Protein AF-A0A936WZN7-F1 (afdb_monomer_lite)

Sequence (379 aa):
MALGLGPMAMANGSIAMGENSTSTQDYAIAIGRSSSASNYSSVALGEKNSASGAFSIATGLLTKVYGETSFVTGNTTFAKATGSFTSGNFNDSSDIPNPSVPASSDRIFQVANGSSNSARSNALTILRNGNIGLGNVNIPDAPISFSNSLGRKITFYGNGTASQYGMGIQGGLFQIYSDAIAADIAFGYGSSASFTEKMRIKGSGAVGIGTTTPSKQLEVIGPGDGTPVTLRIGNRSGFGPTALEFISDYGAANQWRTGYIKTNDIGTYTGSLEFFTNGSGVGSLNGSVKGFEVRNGAALTATGAVGSFSDIRLKNTITPFTDGLDVIRKLNPVTYYYNADAPFPTDKKQVGIIAQELETVAPYMVEKNKEKGMTTFAS

Foldseek 3Di:
DAEEACEEQDEDCEAAEEHCFYEHYHCEYTYYDCFYGHEANEYTEYHNEAGCAHVEYTYDECEYEQAHVEYEYEYNYYDQDHQAYEYYYQADDPDHYHRYDDDQLHFRYFYWDADDPVGTATCWTAGNVQAIEHDRPSRHPDNYDYDPDFDFDDFDDDPDDQFGAGWTDDDVDTDGDGGDLQDKDFDADDDPVDGDTQWIQGSPCAIEGPDPDDPDSYYYDDDPPPPDDDDDFDDPDDWFKTKDWDWDPPPDPPIAGQWIWMKTGPDPPKIKTWIWGADDDPPPSPHIQGAWMQIPNWIAGSVGTPDDDDDPVVDDDDDDDDCPPVLVVQFDKDKAADDPVDPDHRPDIDIDGDQVSSCVRPVVQWDQDPVVRDIDGDD

Structure (mmCIF, N/CA/C/O backbone):
data_AF-A0A936WZN7-F1
#
_entry.id   AF-A0A936WZN7-F1
#
loop_
_atom_site.group_PDB
_atom_site.id
_atom_site.type_symbol
_atom_site.label_atom_id
_atom_site.label_alt_id
_atom_site.label_comp_id
_atom_site.label_asym_id
_atom_site.label_entity_id
_atom_site.label_seq_id
_atom_site.pdbx_PDB_ins_code
_atom_site.Cartn_x
_atom_site.Cartn_y
_atom_site.Cartn_z
_atom_site.occupancy
_atom_site.B_iso_or_equiv
_atom_site.au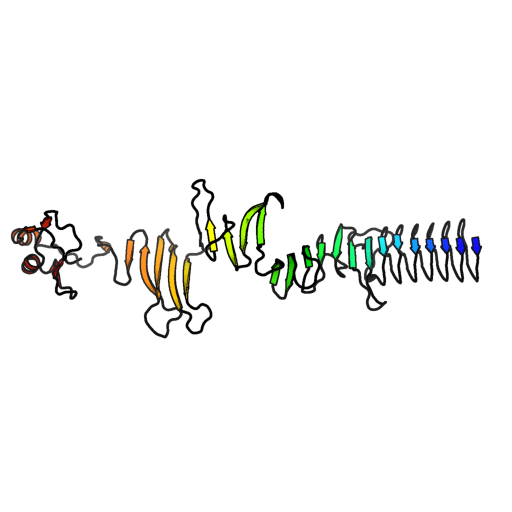th_seq_id
_atom_site.auth_comp_id
_atom_site.auth_asym_id
_atom_site.auth_atom_id
_atom_site.pdbx_PDB_model_num
ATOM 1 N N . MET A 1 1 ? 29.308 -5.629 -49.388 1.00 96.56 1 MET A N 1
ATOM 2 C CA . MET A 1 1 ? 28.437 -4.951 -50.378 1.00 96.56 1 MET A CA 1
ATOM 3 C C . MET A 1 1 ? 28.262 -3.502 -49.962 1.00 96.56 1 MET A C 1
ATOM 5 O O . MET A 1 1 ? 27.929 -3.285 -48.808 1.00 96.56 1 MET A O 1
ATOM 9 N N . ALA A 1 2 ? 28.478 -2.537 -50.858 1.00 96.44 2 ALA A N 1
ATOM 10 C CA . ALA A 1 2 ? 28.258 -1.112 -50.595 1.00 96.44 2 ALA A CA 1
ATOM 11 C C . ALA A 1 2 ? 27.320 -0.521 -51.669 1.00 96.44 2 ALA A C 1
ATOM 13 O O . ALA A 1 2 ? 27.613 -0.674 -52.853 1.00 96.44 2 ALA A O 1
ATOM 14 N N . LEU A 1 3 ? 26.197 0.104 -51.289 1.00 97.62 3 LEU A N 1
ATOM 15 C CA . LEU A 1 3 ? 25.208 0.658 -52.235 1.00 97.62 3 LEU A CA 1
ATOM 16 C C . LEU A 1 3 ? 24.603 1.987 -51.746 1.00 97.62 3 LEU A C 1
ATOM 18 O O . LEU A 1 3 ? 23.965 2.021 -50.700 1.00 97.62 3 LEU A O 1
ATOM 22 N N . GLY A 1 4 ? 24.756 3.075 -52.507 1.00 96.19 4 GLY A N 1
ATOM 23 C CA . GLY A 1 4 ? 24.246 4.411 -52.156 1.00 96.19 4 GLY A CA 1
ATOM 24 C C . GLY A 1 4 ? 25.310 5.509 -52.259 1.00 96.19 4 GLY A C 1
ATOM 25 O O . GLY A 1 4 ? 26.364 5.301 -52.857 1.00 96.19 4 GLY A O 1
ATOM 26 N N . LEU A 1 5 ? 25.042 6.679 -51.668 1.00 97.12 5 LEU A N 1
ATOM 27 C CA . LEU A 1 5 ? 25.969 7.819 -51.648 1.00 97.12 5 LEU A CA 1
ATOM 28 C C . LEU A 1 5 ? 26.926 7.734 -50.445 1.00 97.12 5 LEU A C 1
ATOM 30 O O . LEU A 1 5 ? 26.507 7.946 -49.313 1.00 97.12 5 LEU A O 1
ATOM 34 N N . GLY A 1 6 ? 28.203 7.420 -50.672 1.00 96.44 6 GLY A N 1
ATOM 35 C CA . GLY A 1 6 ? 29.220 7.337 -49.610 1.00 96.44 6 GLY A CA 1
ATOM 36 C C . GLY A 1 6 ? 29.155 6.163 -48.606 1.00 96.44 6 GLY A C 1
ATOM 37 O O . GLY A 1 6 ? 29.689 6.326 -47.509 1.00 96.44 6 GLY A O 1
ATOM 38 N N . PRO A 1 7 ? 28.529 4.998 -48.881 1.00 97.31 7 PRO A N 1
ATOM 39 C CA . PRO A 1 7 ? 28.572 3.870 -47.955 1.00 97.31 7 PRO A CA 1
ATOM 40 C C . PRO A 1 7 ? 29.962 3.214 -47.901 1.00 97.31 7 PRO A C 1
ATOM 42 O O . PRO A 1 7 ? 30.669 3.147 -48.906 1.00 97.31 7 PRO A O 1
ATOM 45 N N . MET A 1 8 ? 30.320 2.648 -46.747 1.00 98.06 8 MET A N 1
ATOM 46 C CA . MET A 1 8 ? 31.586 1.936 -46.534 1.00 98.06 8 MET A CA 1
ATOM 47 C C . MET A 1 8 ? 31.332 0.543 -45.957 1.00 98.06 8 MET A C 1
ATOM 49 O O . MET A 1 8 ? 30.921 0.421 -44.810 1.00 98.06 8 MET A O 1
ATOM 53 N N . ALA A 1 9 ? 31.597 -0.508 -46.732 1.00 97.81 9 ALA A N 1
ATOM 54 C CA . ALA A 1 9 ? 31.607 -1.897 -46.263 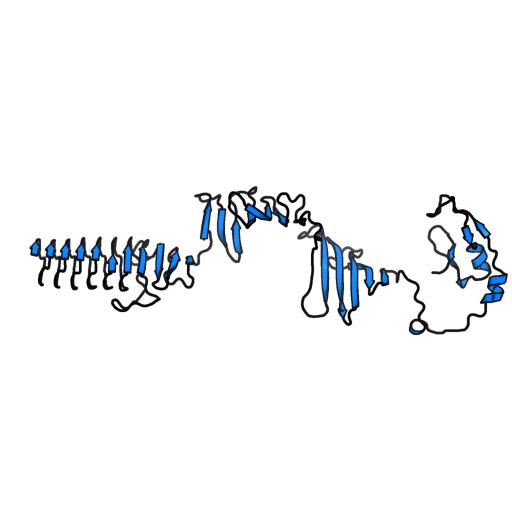1.00 97.81 9 ALA A CA 1
ATOM 55 C C . ALA A 1 9 ? 33.060 -2.400 -46.256 1.00 97.81 9 ALA A C 1
ATOM 57 O O . ALA A 1 9 ? 33.628 -2.617 -47.325 1.00 97.81 9 ALA A O 1
ATOM 58 N N . MET A 1 10 ? 33.676 -2.503 -45.072 1.00 97.50 10 MET A N 1
ATOM 59 C CA . MET A 1 10 ? 35.141 -2.598 -44.920 1.00 97.50 10 MET A CA 1
ATOM 60 C C . MET A 1 10 ? 35.663 -3.988 -44.520 1.00 97.50 10 MET A C 1
ATOM 62 O O . MET A 1 10 ? 36.871 -4.158 -44.387 1.00 97.50 10 MET A O 1
ATOM 66 N N . ALA A 1 11 ? 34.784 -4.970 -44.314 1.00 97.31 11 ALA A N 1
ATOM 67 C CA . ALA A 1 11 ? 35.137 -6.280 -43.753 1.00 97.31 11 ALA A CA 1
ATOM 68 C C . ALA A 1 11 ? 34.418 -7.449 -44.454 1.00 97.31 11 ALA A C 1
ATOM 70 O O . ALA A 1 11 ? 33.549 -7.234 -45.311 1.00 97.31 11 ALA A O 1
ATOM 71 N N . ASN A 1 12 ? 34.768 -8.695 -44.118 1.00 97.62 12 ASN A N 1
ATOM 72 C CA . ASN A 1 12 ? 34.219 -9.872 -44.792 1.00 97.62 12 ASN A CA 1
ATOM 73 C C . ASN A 1 12 ? 32.719 -10.026 -44.491 1.00 97.62 12 ASN A C 1
ATOM 75 O O . ASN A 1 12 ? 32.269 -9.821 -43.369 1.00 97.62 12 ASN A O 1
ATOM 79 N N . GLY A 1 13 ? 31.912 -10.334 -45.509 1.00 96.75 13 GLY A N 1
ATOM 80 C CA . GLY A 1 13 ? 30.460 -10.475 -45.363 1.00 96.75 13 GLY A CA 1
ATOM 81 C C . GLY A 1 13 ? 29.718 -9.188 -44.976 1.00 96.75 13 GLY A C 1
ATOM 82 O O . GLY A 1 13 ? 28.518 -9.247 -44.726 1.00 96.75 13 GLY A O 1
ATOM 83 N N . SER A 1 14 ? 30.397 -8.035 -44.931 1.00 98.31 14 SER A N 1
ATOM 84 C CA . SER A 1 14 ? 29.792 -6.774 -44.495 1.00 98.31 14 SER A CA 1
ATOM 85 C C . SER A 1 14 ? 28.856 -6.163 -45.547 1.00 98.31 14 SER A C 1
ATOM 87 O O . SER A 1 14 ? 29.118 -6.227 -46.756 1.00 98.31 14 SER A O 1
ATOM 89 N N . ILE A 1 15 ? 27.761 -5.537 -45.106 1.00 98.69 15 ILE A N 1
ATOM 90 C CA . ILE A 1 15 ? 26.779 -4.854 -45.966 1.00 98.69 15 ILE A CA 1
ATOM 91 C C . ILE A 1 15 ? 26.621 -3.407 -45.496 1.00 98.69 15 ILE A C 1
ATOM 93 O O . ILE A 1 15 ? 26.319 -3.170 -44.337 1.00 98.69 15 ILE A O 1
ATOM 97 N N . ALA A 1 16 ? 26.790 -2.442 -46.397 1.00 98.50 16 ALA A N 1
ATOM 98 C CA . ALA A 1 16 ? 26.530 -1.025 -46.167 1.00 98.50 16 ALA A CA 1
ATOM 99 C C . ALA A 1 16 ? 25.605 -0.490 -47.272 1.00 98.50 16 ALA A C 1
ATOM 101 O O . ALA A 1 16 ? 25.985 -0.461 -48.442 1.00 98.50 16 ALA A O 1
ATOM 102 N N . MET A 1 17 ? 24.381 -0.092 -46.939 1.00 98.44 17 MET A N 1
ATOM 103 C CA . MET A 1 17 ? 23.419 0.441 -47.904 1.00 98.44 17 MET A CA 1
ATOM 104 C C . MET A 1 17 ? 22.805 1.752 -47.415 1.00 98.44 17 MET A C 1
ATOM 106 O O . MET A 1 17 ? 22.321 1.820 -46.293 1.00 98.44 17 MET A O 1
ATOM 110 N N . GLY A 1 18 ? 22.729 2.766 -48.273 1.00 97.38 18 GLY A N 1
ATOM 111 C CA . GLY A 1 18 ? 22.194 4.090 -47.945 1.00 97.38 18 GLY A CA 1
ATOM 112 C C . GLY A 1 18 ? 23.270 5.172 -47.859 1.00 97.38 18 GLY A C 1
ATOM 113 O O . GLY A 1 18 ? 24.468 4.909 -47.938 1.00 97.38 18 GLY A O 1
ATOM 114 N N . GLU A 1 19 ? 22.833 6.426 -47.748 1.00 98.25 19 GLU A N 1
ATOM 115 C CA . GLU A 1 19 ? 23.743 7.571 -47.687 1.00 98.25 19 GLU A CA 1
ATOM 116 C C . GLU A 1 19 ? 24.618 7.504 -46.423 1.00 98.25 19 GLU A C 1
ATOM 118 O O . GLU A 1 19 ? 24.091 7.474 -45.312 1.00 98.25 19 GLU A O 1
ATOM 123 N N . ASN A 1 20 ? 25.945 7.511 -46.578 1.00 97.94 20 ASN A N 1
ATOM 124 C CA . ASN A 1 20 ? 26.935 7.504 -45.493 1.00 97.94 20 ASN A CA 1
ATOM 125 C C . ASN A 1 20 ? 26.781 6.347 -44.477 1.00 97.94 20 ASN A C 1
ATOM 127 O O . ASN A 1 20 ? 27.177 6.480 -43.317 1.00 97.94 20 ASN A O 1
ATOM 131 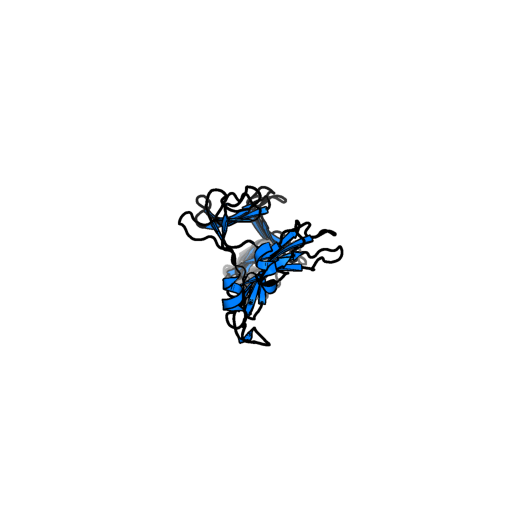N N . SER A 1 21 ? 26.187 5.215 -44.870 1.00 98.31 21 SER A N 1
ATOM 132 C CA . SER A 1 21 ? 26.106 4.022 -44.013 1.00 98.31 21 SER A CA 1
ATOM 133 C C . SER A 1 21 ? 27.471 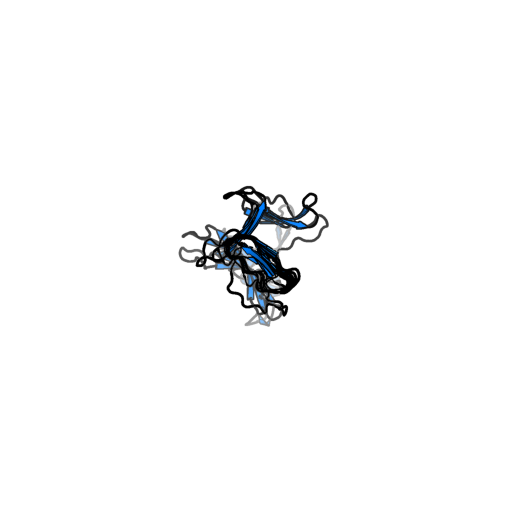3.334 -43.900 1.00 98.31 21 SER A C 1
ATOM 135 O O . SER A 1 21 ? 28.154 3.176 -44.910 1.00 98.31 21 SER A O 1
ATOM 137 N N . THR A 1 22 ? 27.860 2.865 -42.718 1.00 98.56 22 THR A N 1
ATOM 138 C CA . THR A 1 22 ? 29.190 2.283 -42.481 1.00 98.56 22 THR A CA 1
ATOM 139 C C . THR A 1 22 ? 29.093 0.922 -41.802 1.00 98.56 22 THR A C 1
ATOM 141 O O . THR A 1 22 ? 28.453 0.784 -40.769 1.00 98.56 22 THR A O 1
ATOM 144 N N . SER A 1 23 ? 29.768 -0.080 -42.351 1.00 98.50 23 SER A N 1
ATOM 145 C CA . SER A 1 23 ? 29.886 -1.421 -41.792 1.00 98.50 23 SER A CA 1
ATOM 146 C C . SER A 1 23 ? 31.361 -1.817 -41.729 1.00 98.50 23 SER A C 1
ATOM 148 O O . SER A 1 23 ? 31.963 -2.101 -42.767 1.00 98.50 23 SER A O 1
ATOM 150 N N . THR A 1 24 ? 31.966 -1.808 -40.536 1.00 98.19 24 THR A N 1
ATOM 151 C CA . THR A 1 24 ? 33.437 -1.896 -40.390 1.00 98.19 24 THR A CA 1
ATOM 152 C C . THR A 1 24 ? 33.978 -3.259 -39.972 1.00 98.19 24 THR A C 1
ATOM 154 O O . THR A 1 24 ? 35.192 -3.424 -39.969 1.00 98.19 24 THR A O 1
ATOM 157 N N . GLN A 1 25 ? 33.122 -4.211 -39.591 1.00 98.44 25 GLN A N 1
ATOM 158 C CA . GLN A 1 25 ? 33.536 -5.513 -39.052 1.00 98.44 25 GLN A CA 1
ATOM 159 C C . GLN A 1 25 ? 32.873 -6.688 -39.767 1.00 98.44 25 GLN A C 1
ATOM 161 O O . GLN A 1 25 ? 31.899 -6.514 -40.506 1.00 98.44 25 GLN A O 1
ATOM 166 N N . ASP A 1 26 ? 33.428 -7.883 -39.559 1.00 98.56 26 ASP A N 1
ATOM 167 C CA . ASP A 1 26 ? 32.957 -9.102 -40.211 1.00 98.56 26 ASP A CA 1
ATOM 168 C C . ASP A 1 26 ? 31.474 -9.359 -39.915 1.00 98.56 26 ASP A C 1
ATOM 170 O O . ASP A 1 26 ? 31.014 -9.255 -38.772 1.00 98.56 26 ASP A O 1
ATOM 174 N N . TYR A 1 27 ? 30.732 -9.681 -40.976 1.00 98.44 27 TYR A N 1
ATOM 175 C CA . TYR A 1 27 ? 29.289 -9.947 -40.983 1.00 98.44 27 TYR A CA 1
ATOM 176 C C . TYR A 1 27 ? 28.410 -8.794 -40.473 1.00 98.44 27 TYR A C 1
ATOM 178 O O . TYR A 1 27 ? 27.220 -8.991 -40.228 1.00 98.44 27 TYR A O 1
ATOM 186 N N . ALA A 1 28 ? 28.968 -7.592 -40.309 1.00 98.69 28 ALA A N 1
ATOM 187 C CA . ALA A 1 28 ? 28.195 -6.429 -39.906 1.00 98.69 28 ALA A CA 1
ATOM 188 C C . ALA A 1 28 ? 27.281 -5.935 -41.048 1.00 98.69 28 ALA A C 1
ATOM 190 O O . ALA A 1 28 ? 27.597 -6.069 -42.234 1.00 98.69 28 ALA A O 1
ATOM 191 N N . ILE A 1 29 ? 26.124 -5.374 -40.695 1.00 98.81 29 ILE A N 1
ATOM 192 C CA . ILE A 1 29 ? 25.113 -4.902 -41.649 1.00 98.81 29 ILE A CA 1
ATOM 193 C C . ILE A 1 29 ? 24.652 -3.506 -41.239 1.00 98.81 29 ILE A C 1
ATOM 195 O O . ILE A 1 29 ? 23.974 -3.347 -40.232 1.00 98.81 29 ILE A O 1
ATOM 199 N N . ALA A 1 30 ? 24.957 -2.493 -42.039 1.00 98.69 30 ALA A N 1
ATOM 200 C CA . ALA A 1 30 ? 24.450 -1.136 -41.891 1.00 98.69 30 ALA A CA 1
ATOM 201 C C . ALA A 1 30 ? 23.544 -0.776 -43.074 1.00 98.69 30 ALA A C 1
ATOM 203 O O . ALA A 1 30 ? 23.994 -0.712 -44.214 1.00 98.69 30 ALA A O 1
ATOM 204 N N . ILE A 1 31 ? 22.262 -0.525 -42.823 1.00 98.50 31 ILE A N 1
ATOM 205 C CA . ILE A 1 31 ? 21.282 -0.162 -43.849 1.00 98.50 31 ILE A CA 1
ATOM 206 C C . ILE A 1 31 ? 20.527 1.095 -43.408 1.00 98.50 31 ILE A C 1
ATOM 208 O O . ILE A 1 31 ? 19.934 1.137 -42.334 1.00 98.50 31 ILE A O 1
ATOM 212 N N . GLY A 1 32 ? 20.511 2.111 -44.264 1.00 97.62 32 GLY A N 1
ATOM 213 C CA . GLY A 1 32 ? 19.870 3.405 -44.064 1.00 97.62 32 GLY A CA 1
ATOM 214 C C . GLY A 1 32 ? 20.849 4.536 -43.726 1.00 97.62 32 GLY A C 1
ATOM 215 O O . GLY A 1 32 ? 22.048 4.337 -43.521 1.00 97.62 32 GLY A O 1
ATOM 216 N N . ARG A 1 33 ? 20.333 5.768 -43.747 1.00 98.38 33 ARG A N 1
ATOM 217 C CA . ARG A 1 33 ? 21.135 6.998 -43.762 1.00 98.38 33 ARG A CA 1
ATOM 218 C C . ARG A 1 33 ? 21.986 7.153 -42.502 1.00 98.38 33 ARG A C 1
ATOM 220 O O . ARG A 1 33 ? 21.452 7.215 -41.398 1.00 98.38 33 ARG A O 1
ATOM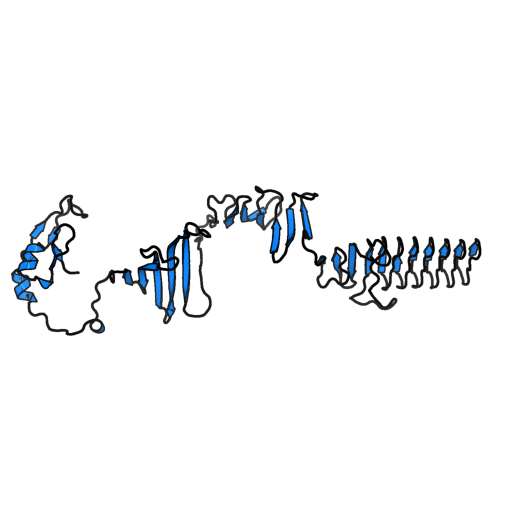 227 N N . SER A 1 34 ? 23.300 7.281 -42.672 1.00 98.25 34 SER A N 1
ATOM 228 C CA . SER A 1 34 ? 24.284 7.499 -41.604 1.00 98.25 34 SER A CA 1
ATOM 229 C C . SER A 1 34 ? 24.262 6.441 -40.491 1.00 98.25 34 SER A C 1
ATOM 231 O O . SER A 1 34 ? 24.660 6.732 -39.364 1.00 98.25 34 SER A O 1
ATOM 233 N N . SER A 1 35 ? 23.768 5.234 -40.773 1.00 98.38 35 SER A N 1
ATOM 234 C CA . SER A 1 35 ? 23.786 4.119 -39.821 1.00 98.38 35 SER A CA 1
ATOM 235 C C . SER A 1 35 ? 25.156 3.434 -39.804 1.00 98.38 35 SER A C 1
ATOM 237 O O . SER A 1 35 ? 25.793 3.299 -40.846 1.00 98.38 35 SER A O 1
ATOM 239 N N . SER A 1 36 ? 25.615 3.005 -38.628 1.00 98.62 36 SER A N 1
ATOM 240 C CA . SER A 1 36 ? 26.939 2.420 -38.405 1.00 98.62 36 SER A CA 1
ATOM 241 C C . SER A 1 36 ? 26.848 1.090 -37.657 1.00 98.62 36 SER A C 1
ATOM 243 O O . SER A 1 36 ? 26.313 1.039 -36.550 1.00 98.62 36 SER A O 1
ATOM 245 N N . ALA A 1 37 ? 27.382 0.024 -38.248 1.00 98.69 37 ALA A N 1
ATOM 246 C CA . ALA A 1 37 ? 27.553 -1.288 -37.632 1.00 98.69 37 ALA A CA 1
ATOM 247 C C . ALA A 1 37 ? 29.057 -1.571 -37.500 1.00 98.69 37 ALA A C 1
ATOM 249 O O . ALA A 1 37 ? 29.751 -1.814 -38.491 1.00 98.69 37 ALA A O 1
ATOM 250 N N . SER A 1 38 ? 29.587 -1.453 -36.281 1.00 98.38 38 SER A N 1
ATOM 251 C CA . SER A 1 38 ? 31.034 -1.361 -36.038 1.00 98.38 38 SER A CA 1
ATOM 252 C C . SER A 1 38 ? 31.625 -2.503 -35.214 1.00 98.38 38 SER A C 1
ATOM 254 O O . SER A 1 38 ? 32.799 -2.447 -34.844 1.00 98.38 38 SER A O 1
ATOM 256 N N . ASN A 1 39 ? 30.841 -3.548 -34.945 1.00 98.44 39 ASN A N 1
ATOM 257 C CA . ASN A 1 39 ? 31.289 -4.747 -34.234 1.00 98.44 39 ASN A CA 1
ATOM 258 C C . ASN A 1 39 ? 30.920 -6.039 -34.988 1.00 98.44 39 ASN A C 1
ATOM 260 O O . ASN A 1 39 ? 30.104 -6.015 -35.914 1.00 98.44 39 ASN A O 1
ATOM 264 N N . TYR A 1 40 ? 31.525 -7.162 -34.604 1.00 98.44 40 TYR A N 1
ATOM 265 C CA . TYR A 1 40 ? 31.300 -8.477 -35.199 1.00 98.44 40 TYR A CA 1
ATOM 266 C C . TYR A 1 40 ? 29.809 -8.833 -35.218 1.00 98.44 40 TYR A C 1
ATOM 268 O O . TYR A 1 40 ? 29.146 -8.789 -34.178 1.00 98.44 40 TYR A O 1
ATOM 276 N N . SER A 1 41 ? 29.284 -9.177 -36.399 1.00 98.44 41 SER A N 1
ATOM 277 C CA . SER A 1 41 ? 27.870 -9.533 -36.617 1.00 98.44 41 SER A CA 1
ATOM 278 C C . SER A 1 41 ? 26.857 -8.508 -36.074 1.00 98.44 41 SER A C 1
ATOM 280 O O . SER A 1 41 ? 25.750 -8.871 -35.680 1.00 98.44 41 SER A O 1
ATOM 282 N N . SER A 1 42 ? 27.235 -7.228 -35.998 1.00 98.75 42 SER A N 1
ATOM 283 C CA . SER A 1 42 ? 26.334 -6.152 -35.566 1.00 98.75 42 SER A CA 1
ATOM 284 C C . SER A 1 42 ? 25.433 -5.672 -36.708 1.00 98.75 42 SER A C 1
ATOM 286 O O . SER A 1 42 ? 25.829 -5.681 -37.872 1.00 98.75 42 SER A O 1
ATOM 288 N N . VAL A 1 43 ? 24.219 -5.226 -36.391 1.00 98.88 43 VAL A N 1
ATOM 289 C CA . VAL A 1 43 ? 23.229 -4.772 -37.377 1.00 98.88 43 VAL A CA 1
ATOM 290 C C . VAL A 1 43 ? 22.719 -3.383 -37.010 1.00 98.88 43 VAL A C 1
ATOM 292 O O . VAL A 1 43 ? 22.190 -3.192 -35.923 1.00 98.88 43 VAL A O 1
ATOM 295 N N . ALA A 1 44 ? 22.821 -2.414 -37.916 1.00 98.75 44 ALA A N 1
ATOM 296 C CA . ALA A 1 44 ? 22.270 -1.069 -37.782 1.00 98.75 44 ALA A CA 1
ATOM 297 C C . ALA A 1 44 ? 21.296 -0.775 -38.936 1.00 98.75 44 ALA A C 1
ATOM 299 O O . ALA A 1 44 ? 21.721 -0.620 -40.077 1.00 98.75 44 ALA A O 1
ATOM 300 N N . LEU A 1 45 ? 19.993 -0.680 -38.656 1.00 98.62 45 LEU A N 1
ATOM 301 C CA . LEU A 1 45 ? 18.934 -0.531 -39.665 1.00 98.62 45 LEU A CA 1
ATOM 302 C C . LEU A 1 45 ? 18.054 0.701 -39.410 1.00 98.62 45 LEU A C 1
ATOM 304 O O . LEU A 1 45 ? 17.304 0.733 -38.439 1.00 98.62 45 LEU A O 1
ATOM 308 N N . GLY A 1 46 ? 18.083 1.690 -40.298 1.00 98.31 46 GLY A N 1
ATOM 309 C CA . GLY A 1 46 ? 17.297 2.923 -40.205 1.00 98.31 46 GLY A CA 1
ATOM 310 C C . GLY A 1 46 ? 18.174 4.163 -40.344 1.00 98.31 46 GLY A C 1
ATOM 311 O O . GLY A 1 46 ? 19.124 4.169 -41.124 1.00 98.31 46 GLY A O 1
ATOM 312 N N . GLU A 1 47 ? 17.877 5.222 -39.598 1.00 98.69 47 GLU A N 1
ATOM 313 C CA . GLU A 1 47 ? 18.591 6.496 -39.711 1.00 98.69 47 GLU A CA 1
ATOM 314 C C . GLU A 1 47 ? 19.452 6.775 -38.473 1.00 98.69 47 GLU A C 1
ATOM 316 O O . GLU A 1 47 ? 18.955 6.819 -37.348 1.00 98.69 47 GLU A O 1
ATOM 321 N N . LYS A 1 48 ? 20.747 7.036 -38.687 1.00 98.56 48 LYS A N 1
ATOM 322 C CA . LYS A 1 48 ? 21.722 7.431 -37.655 1.00 98.56 48 LYS A CA 1
ATOM 323 C C . LYS A 1 48 ? 21.832 6.452 -36.480 1.00 98.56 48 LYS A C 1
ATOM 325 O O . LYS A 1 48 ? 22.101 6.867 -35.351 1.00 98.56 48 LYS A O 1
ATOM 330 N N . ASN A 1 49 ? 21.620 5.163 -36.728 1.00 98.69 49 ASN A N 1
ATOM 331 C CA . ASN A 1 49 ? 21.774 4.134 -35.703 1.00 98.69 49 ASN A CA 1
ATOM 332 C C . ASN A 1 49 ? 23.247 3.736 -35.538 1.00 98.69 49 ASN A C 1
ATOM 334 O O . ASN A 1 49 ? 24.015 3.799 -36.493 1.00 98.69 49 ASN A O 1
ATOM 338 N N . SER A 1 50 ? 23.643 3.301 -34.342 1.00 98.69 50 SER A N 1
ATOM 339 C CA . SER A 1 50 ? 25.002 2.829 -34.045 1.00 98.69 50 SER A CA 1
ATOM 340 C C . SER A 1 50 ? 24.959 1.493 -33.308 1.00 98.69 50 SER A C 1
ATOM 342 O O . SER A 1 50 ? 24.627 1.461 -32.124 1.00 98.69 50 SER A O 1
ATOM 344 N N . ALA A 1 51 ? 25.331 0.402 -33.973 1.00 98.75 51 ALA A N 1
ATOM 345 C CA . ALA A 1 51 ? 25.469 -0.925 -33.379 1.00 98.75 51 ALA A CA 1
ATOM 346 C C . ALA A 1 51 ? 26.956 -1.213 -33.113 1.00 98.75 51 ALA A C 1
ATOM 348 O O . ALA A 1 51 ? 27.702 -1.588 -34.015 1.00 98.75 51 ALA A O 1
ATOM 349 N N . SER A 1 52 ? 27.395 -0.969 -31.875 1.00 98.38 52 SER A N 1
ATOM 350 C CA . SER A 1 52 ? 28.797 -1.103 -31.438 1.00 98.38 52 SER A CA 1
ATOM 351 C C . SER A 1 52 ? 29.064 -2.295 -30.515 1.00 98.38 52 SER A C 1
ATOM 353 O O . SER A 1 52 ? 30.225 -2.602 -30.255 1.00 98.38 52 SER A O 1
ATOM 355 N N . GLY A 1 53 ? 28.024 -2.992 -30.048 1.00 98.44 53 GLY A N 1
ATOM 356 C CA . GLY A 1 53 ? 28.164 -4.268 -29.339 1.00 98.44 53 GLY A CA 1
ATOM 357 C C . GLY A 1 53 ? 28.272 -5.445 -30.312 1.00 98.44 53 GLY A C 1
ATOM 358 O O . GLY A 1 53 ? 27.635 -5.432 -31.371 1.00 98.44 53 GLY A O 1
ATOM 359 N N . ALA A 1 54 ? 29.054 -6.473 -29.982 1.00 98.50 54 ALA A N 1
ATOM 360 C CA . ALA A 1 54 ? 29.097 -7.698 -30.785 1.00 98.50 54 ALA A CA 1
ATOM 361 C C . ALA A 1 54 ? 27.715 -8.371 -30.801 1.00 98.50 54 ALA A C 1
ATOM 363 O O . ALA A 1 54 ? 27.022 -8.377 -29.781 1.00 98.50 54 ALA A O 1
ATOM 364 N N . PHE A 1 55 ? 27.297 -8.905 -31.952 1.00 98.50 55 PHE A N 1
ATOM 365 C CA . PHE A 1 55 ? 25.975 -9.525 -32.154 1.00 98.50 55 PHE A CA 1
ATOM 366 C C . PHE A 1 55 ? 24.777 -8.610 -31.839 1.00 98.50 55 PHE A C 1
ATOM 368 O O . PHE A 1 55 ? 23.673 -9.092 -31.586 1.00 98.50 55 PHE A O 1
ATOM 375 N N . SER A 1 56 ? 24.989 -7.293 -31.789 1.00 98.75 56 SER A N 1
ATOM 376 C CA . SER A 1 56 ? 23.943 -6.343 -31.417 1.00 98.75 56 SER A CA 1
ATOM 377 C C . SER A 1 56 ? 23.095 -5.895 -32.602 1.00 98.75 56 SER A C 1
ATOM 379 O O . SER A 1 56 ? 23.547 -5.902 -33.746 1.00 98.75 56 SER A O 1
ATOM 381 N N . ILE A 1 57 ? 21.870 -5.451 -32.322 1.00 98.88 57 ILE A N 1
ATOM 382 C CA . ILE A 1 57 ? 20.941 -4.935 -33.329 1.00 98.88 57 ILE A CA 1
ATOM 383 C C . ILE A 1 57 ? 20.454 -3.546 -32.898 1.00 98.88 57 ILE A C 1
ATOM 385 O O . ILE A 1 57 ? 19.862 -3.386 -31.835 1.00 98.88 57 ILE A O 1
ATOM 389 N N . ALA A 1 58 ? 20.676 -2.531 -33.725 1.00 98.75 58 ALA A N 1
ATOM 390 C CA . ALA A 1 58 ? 20.179 -1.171 -33.558 1.00 98.75 58 ALA A CA 1
ATOM 391 C C . ALA A 1 58 ? 19.214 -0.845 -34.701 1.00 98.75 58 ALA A C 1
ATOM 393 O O . ALA A 1 58 ? 19.604 -0.870 -35.869 1.00 98.75 58 ALA A O 1
ATOM 394 N N . THR A 1 59 ? 17.960 -0.520 -34.402 1.00 98.75 59 THR A N 1
ATOM 395 C CA . THR A 1 59 ? 16.994 -0.108 -35.426 1.00 98.75 59 THR A CA 1
ATOM 396 C C . THR A 1 59 ? 16.172 1.112 -35.023 1.00 98.75 59 THR A C 1
ATOM 398 O O . THR A 1 59 ? 16.075 1.442 -33.848 1.00 98.75 59 THR A O 1
ATOM 401 N N . GLY A 1 60 ? 15.586 1.805 -36.001 1.00 98.50 60 GLY A N 1
ATOM 402 C CA . GLY A 1 60 ? 14.796 3.019 -35.788 1.00 98.50 60 GLY A CA 1
ATOM 403 C C . GLY A 1 60 ? 15.564 4.289 -36.151 1.00 98.50 60 GLY A C 1
ATOM 404 O O . GLY A 1 60 ? 16.205 4.340 -37.204 1.00 98.50 60 GLY A O 1
ATOM 405 N N . LEU A 1 61 ? 15.473 5.316 -35.308 1.00 98.69 61 LEU A N 1
ATOM 406 C CA . LEU A 1 61 ? 16.100 6.623 -35.514 1.00 98.69 61 LEU A CA 1
ATOM 407 C C . LEU A 1 61 ? 17.016 6.957 -34.334 1.00 98.69 61 LEU A C 1
ATOM 409 O O . LEU A 1 61 ? 16.564 6.973 -33.191 1.00 98.69 61 LEU A O 1
ATOM 413 N N . LEU A 1 62 ? 18.280 7.297 -34.601 1.00 98.50 62 LEU A N 1
ATOM 414 C CA . LEU A 1 62 ? 19.234 7.781 -33.590 1.00 98.50 62 LEU A CA 1
ATOM 415 C C . LEU A 1 62 ? 19.467 6.811 -32.414 1.00 98.50 62 LEU A C 1
ATOM 417 O O . LEU A 1 62 ? 19.808 7.241 -31.309 1.00 98.50 62 LEU A O 1
ATOM 421 N N . THR A 1 63 ? 19.284 5.508 -32.620 1.00 98.75 63 THR A N 1
ATOM 422 C CA . THR A 1 63 ? 19.479 4.509 -31.561 1.00 98.75 63 THR A CA 1
ATOM 423 C C . THR A 1 63 ? 20.944 4.108 -31.426 1.00 98.75 63 THR A C 1
ATOM 425 O O . THR A 1 63 ? 21.695 4.118 -32.405 1.00 98.75 63 THR A O 1
ATOM 428 N N . LYS A 1 64 ? 21.390 3.756 -30.213 1.00 98.62 64 LYS A N 1
ATOM 429 C CA . LYS A 1 64 ? 22.759 3.259 -29.998 1.00 98.62 64 LYS A CA 1
ATOM 430 C C . LYS A 1 64 ? 22.793 2.022 -29.113 1.00 98.62 64 LYS A C 1
ATOM 432 O O . LYS A 1 64 ? 22.213 1.999 -28.029 1.00 98.62 64 LYS A O 1
ATOM 437 N N . VAL A 1 65 ? 23.540 1.019 -29.552 1.00 98.62 65 VAL A N 1
ATOM 438 C CA . VAL A 1 65 ? 23.754 -0.227 -28.821 1.00 98.62 65 VAL A CA 1
ATOM 439 C C . VAL A 1 65 ? 25.229 -0.369 -28.505 1.00 98.62 65 VAL A C 1
ATOM 441 O O . VAL A 1 65 ? 26.060 -0.403 -29.415 1.00 98.62 65 VAL A O 1
ATOM 444 N N . TYR A 1 66 ? 25.537 -0.446 -27.217 1.00 98.38 66 TYR A N 1
ATOM 445 C CA . TYR A 1 66 ? 26.882 -0.685 -26.697 1.00 98.38 66 TYR A CA 1
ATOM 446 C C . TYR A 1 66 ? 27.028 -2.118 -26.198 1.00 98.38 66 TYR A C 1
ATOM 448 O O . TYR A 1 66 ? 28.062 -2.733 -26.427 1.00 98.38 66 TYR A O 1
ATOM 456 N N . GLY A 1 67 ? 25.988 -2.643 -25.542 1.00 98.50 67 GLY A N 1
ATOM 457 C CA . GLY A 1 67 ? 26.008 -3.984 -24.974 1.00 98.50 67 GLY A CA 1
ATOM 458 C C . GLY A 1 67 ? 26.107 -5.080 -26.032 1.00 98.50 67 GLY A C 1
ATOM 459 O O . GLY A 1 67 ? 25.467 -5.002 -27.083 1.00 98.50 67 GLY A O 1
ATOM 460 N N . GLU A 1 68 ? 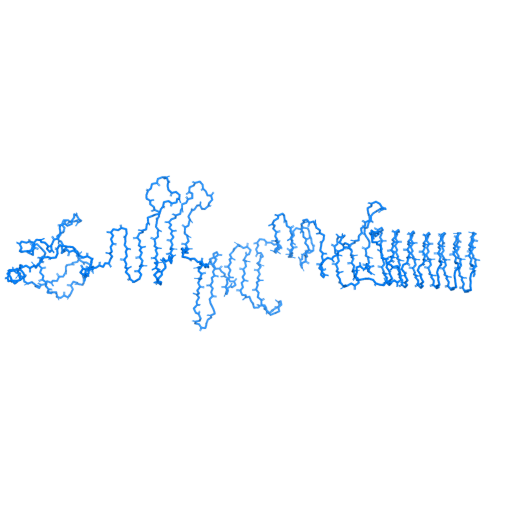26.885 -6.115 -25.741 1.00 98.56 68 GLU A N 1
ATOM 461 C CA . GLU A 1 68 ? 26.930 -7.333 -26.551 1.00 98.56 68 GLU A CA 1
ATOM 462 C C . GLU A 1 68 ? 25.585 -8.059 -26.512 1.00 98.56 68 GLU A C 1
ATOM 464 O O . GLU A 1 68 ? 24.900 -8.050 -25.491 1.00 98.56 68 GLU A O 1
ATOM 469 N N . THR A 1 69 ? 25.195 -8.705 -27.614 1.00 98.25 69 THR A N 1
ATOM 470 C CA . THR A 1 69 ? 23.930 -9.462 -27.747 1.00 98.25 69 THR A CA 1
ATOM 471 C C . THR A 1 69 ? 22.658 -8.648 -27.455 1.00 98.25 69 THR A C 1
ATOM 473 O O . THR A 1 69 ? 21.597 -9.205 -27.184 1.00 98.25 69 THR A O 1
ATOM 476 N N . SER A 1 70 ? 22.754 -7.319 -27.505 1.00 98.75 70 SER A N 1
ATOM 477 C CA . SER A 1 70 ? 21.663 -6.406 -27.159 1.00 98.75 70 SER A CA 1
ATOM 478 C C . SER A 1 70 ? 20.863 -5.954 -28.378 1.00 98.75 70 SER A C 1
ATOM 480 O O . SER A 1 70 ? 21.373 -5.900 -29.499 1.00 98.75 70 SER A O 1
ATOM 482 N N . PHE A 1 71 ? 19.613 -5.555 -28.150 1.00 98.75 71 PHE A N 1
ATOM 483 C CA . PHE A 1 71 ? 18.709 -5.069 -29.190 1.00 98.75 71 PHE A CA 1
ATOM 484 C C . PHE A 1 71 ? 18.071 -3.732 -28.797 1.00 98.75 71 PHE A C 1
ATOM 486 O O . PHE A 1 71 ? 17.567 -3.563 -27.688 1.00 98.75 71 PHE A O 1
ATOM 493 N N . VAL A 1 72 ? 18.065 -2.764 -29.712 1.00 98.56 72 VAL A N 1
ATOM 494 C CA . VAL A 1 72 ? 17.367 -1.486 -29.535 1.00 98.56 72 VAL A CA 1
ATOM 495 C C . VAL A 1 72 ? 16.485 -1.188 -30.729 1.00 98.56 72 VAL A C 1
ATOM 497 O O . VAL A 1 72 ? 16.903 -1.344 -31.873 1.00 98.56 72 VAL A O 1
ATOM 500 N N . THR A 1 73 ? 15.290 -0.679 -30.442 1.00 98.69 73 THR A N 1
ATOM 501 C CA . THR A 1 73 ? 14.396 -0.053 -31.417 1.00 98.69 73 THR A CA 1
ATOM 502 C C . THR A 1 73 ? 13.849 1.281 -30.895 1.00 98.69 73 THR A C 1
ATOM 504 O O . THR A 1 73 ? 13.965 1.597 -29.705 1.00 98.69 73 THR A O 1
ATOM 507 N N . GLY A 1 74 ? 13.224 2.064 -31.774 1.00 98.31 74 GLY A N 1
ATOM 508 C CA . GLY A 1 74 ? 12.542 3.313 -31.435 1.00 98.31 74 GLY A CA 1
ATOM 509 C C . GLY A 1 74 ? 13.310 4.570 -31.841 1.00 98.31 74 GLY A C 1
ATOM 510 O O . GLY A 1 74 ? 13.957 4.597 -32.887 1.00 98.31 74 GLY A O 1
ATOM 511 N N . ASN A 1 75 ? 13.188 5.636 -31.049 1.00 98.56 75 ASN A N 1
ATOM 512 C CA . ASN A 1 75 ? 13.784 6.938 -31.348 1.00 98.56 75 ASN A CA 1
ATOM 513 C C . ASN A 1 75 ? 14.682 7.418 -30.202 1.00 98.56 75 ASN A C 1
ATOM 515 O O . ASN A 1 75 ? 14.221 7.666 -29.084 1.00 98.56 75 ASN A O 1
ATOM 519 N N . THR A 1 76 ? 15.966 7.610 -30.502 1.00 98.56 76 THR A N 1
ATOM 520 C CA . THR A 1 76 ? 16.971 8.141 -29.571 1.00 98.56 76 THR A CA 1
ATOM 521 C C . THR A 1 76 ? 17.081 7.321 -28.270 1.00 98.56 76 THR A C 1
ATOM 523 O O . THR A 1 76 ? 17.164 7.860 -27.155 1.00 98.56 76 THR A O 1
ATOM 526 N N . THR A 1 77 ? 17.063 5.996 -28.419 1.00 98.56 77 THR A N 1
ATOM 527 C CA . THR A 1 77 ? 17.149 5.006 -27.338 1.00 98.56 77 THR A CA 1
ATOM 528 C C . THR A 1 77 ? 18.518 4.318 -27.269 1.00 98.56 77 THR A C 1
ATOM 530 O O . THR A 1 77 ? 19.284 4.304 -28.236 1.00 98.56 77 THR A O 1
ATOM 533 N N . PHE A 1 78 ? 18.834 3.746 -26.105 1.00 98.44 78 PHE A N 1
ATOM 534 C CA . PHE A 1 78 ? 20.116 3.128 -25.785 1.00 98.44 78 PHE A CA 1
ATOM 535 C C . PHE A 1 78 ? 19.962 1.749 -25.138 1.00 98.44 78 PHE A C 1
ATOM 537 O O . PHE A 1 78 ? 19.153 1.581 -24.224 1.00 98.44 78 PHE A O 1
ATOM 544 N N . ALA A 1 79 ? 20.823 0.808 -25.520 1.00 98.12 79 ALA A N 1
ATOM 545 C CA . ALA A 1 79 ? 21.090 -0.422 -24.771 1.00 98.12 79 ALA A CA 1
ATOM 546 C C . ALA A 1 79 ? 22.570 -0.455 -24.397 1.00 98.12 79 ALA A C 1
ATOM 548 O O . ALA A 1 79 ? 23.442 -0.558 -25.265 1.00 98.12 79 ALA A O 1
ATOM 549 N N . LYS A 1 80 ? 22.855 -0.306 -23.102 1.00 98.31 80 LYS A N 1
ATOM 550 C CA . LYS A 1 80 ? 24.227 -0.197 -22.595 1.00 98.31 80 LYS A CA 1
ATOM 551 C C . LYS A 1 80 ? 24.747 -1.496 -21.991 1.00 98.31 80 LYS A C 1
ATOM 553 O O . LYS A 1 80 ? 25.909 -1.814 -22.198 1.00 98.31 80 LYS A O 1
ATOM 558 N N . ALA A 1 81 ? 23.903 -2.231 -21.270 1.00 98.38 81 ALA A N 1
ATOM 559 C CA . ALA A 1 81 ? 24.278 -3.493 -20.640 1.00 98.38 81 ALA A CA 1
ATOM 560 C C . ALA A 1 81 ? 24.294 -4.644 -21.653 1.00 98.38 81 ALA A C 1
ATOM 562 O O . ALA A 1 81 ? 23.536 -4.622 -22.628 1.00 98.38 81 ALA A O 1
ATOM 563 N N . THR A 1 82 ? 25.113 -5.665 -21.403 1.00 98.31 82 THR A N 1
ATOM 564 C CA . THR A 1 82 ? 25.093 -6.912 -22.185 1.00 98.31 82 THR A CA 1
ATOM 565 C C . THR A 1 82 ? 23.742 -7.633 -22.065 1.00 98.31 82 THR A C 1
ATOM 567 O O . THR A 1 82 ? 23.141 -7.687 -20.980 1.00 98.31 82 THR A O 1
ATOM 570 N N . GLY A 1 83 ? 23.245 -8.144 -23.192 1.00 98.06 83 GLY A N 1
ATOM 571 C CA . GLY A 1 83 ? 21.973 -8.859 -23.310 1.00 98.06 83 GLY A CA 1
ATOM 572 C C . GLY A 1 83 ? 20.747 -8.006 -22.982 1.00 98.06 83 GLY A C 1
ATOM 573 O O . GLY A 1 83 ? 19.770 -8.527 -22.445 1.00 98.06 83 GLY A O 1
ATOM 574 N N . SER A 1 84 ? 20.806 -6.692 -23.219 1.00 98.50 84 SER A N 1
ATOM 575 C CA . SER A 1 84 ? 19.705 -5.774 -22.913 1.00 98.50 84 SER A CA 1
ATOM 576 C C . SER A 1 84 ? 18.818 -5.484 -24.122 1.00 98.50 84 SER A C 1
ATOM 578 O O . SER A 1 84 ? 19.262 -5.467 -25.271 1.00 98.50 84 SER A O 1
ATOM 580 N N . PHE A 1 85 ? 17.543 -5.226 -23.847 1.00 98.75 85 PHE A N 1
ATOM 581 C CA . PHE A 1 85 ? 16.550 -4.808 -24.822 1.00 98.75 85 PHE A CA 1
ATOM 582 C C . PHE A 1 85 ? 15.954 -3.449 -24.440 1.00 98.75 85 PHE A C 1
ATOM 584 O O . PHE A 1 85 ? 15.504 -3.253 -23.308 1.00 98.75 85 PHE A O 1
ATOM 591 N N . THR A 1 86 ? 15.905 -2.516 -25.393 1.00 98.75 86 THR A N 1
ATOM 592 C CA . THR A 1 86 ? 15.283 -1.198 -25.195 1.00 98.75 86 THR A CA 1
ATOM 593 C C . THR A 1 86 ? 14.367 -0.841 -26.364 1.00 98.75 86 THR A C 1
ATOM 595 O O . THR A 1 86 ? 14.725 -1.007 -27.529 1.00 98.75 86 THR A O 1
ATOM 598 N N . SER A 1 87 ? 13.195 -0.280 -26.064 1.00 98.62 87 SER A N 1
ATOM 599 C CA . SER A 1 87 ? 12.238 0.212 -27.066 1.00 98.62 87 SER A CA 1
ATOM 600 C C . SER A 1 87 ? 11.611 1.546 -26.654 1.00 98.62 87 SER A C 1
ATOM 602 O O . SER A 1 87 ? 11.717 1.936 -25.495 1.00 98.62 87 SER A O 1
ATOM 604 N N . GLY A 1 88 ? 10.942 2.242 -27.581 1.00 98.50 88 GLY A N 1
ATOM 605 C CA . GLY A 1 88 ? 10.202 3.484 -27.311 1.00 98.50 88 GLY A CA 1
ATOM 606 C C . GLY A 1 88 ? 10.972 4.759 -27.672 1.00 98.50 88 GLY A C 1
ATOM 607 O O . GLY A 1 88 ? 11.784 4.758 -28.594 1.00 98.50 88 GLY A O 1
ATOM 608 N N . ASN A 1 89 ? 10.705 5.861 -26.968 1.00 98.44 89 ASN A N 1
ATOM 609 C CA . ASN A 1 89 ? 11.353 7.154 -27.215 1.00 98.44 89 ASN A CA 1
ATOM 610 C C . ASN A 1 89 ? 12.153 7.609 -25.989 1.00 98.44 89 ASN A C 1
ATOM 612 O O . ASN A 1 89 ? 11.626 7.597 -24.879 1.00 98.44 89 ASN A O 1
ATOM 616 N N . PHE A 1 90 ? 13.402 8.036 -26.197 1.00 98.75 90 PHE A N 1
ATOM 617 C CA . PHE A 1 90 ? 14.237 8.696 -25.182 1.00 98.75 90 PHE A CA 1
ATOM 618 C C . PHE A 1 90 ? 14.293 7.962 -23.823 1.00 98.75 90 PHE A C 1
ATOM 620 O O . PHE A 1 90 ? 13.910 8.520 -22.792 1.00 98.75 90 PHE A O 1
ATOM 627 N N . ASN A 1 91 ? 14.789 6.717 -23.803 1.00 98.62 91 ASN A N 1
ATOM 628 C CA . ASN A 1 91 ? 14.954 5.970 -22.546 1.00 98.62 91 ASN A CA 1
ATOM 629 C C . ASN A 1 91 ? 15.908 6.697 -21.599 1.00 98.62 91 ASN A C 1
ATOM 631 O O . ASN A 1 91 ? 16.810 7.425 -22.045 1.00 98.62 91 ASN A O 1
ATOM 635 N N . ASP A 1 92 ? 15.721 6.468 -20.302 1.00 98.19 92 ASP A N 1
ATOM 636 C CA . ASP A 1 92 ? 16.705 6.860 -19.306 1.00 98.19 92 ASP A CA 1
ATOM 637 C C . ASP A 1 92 ? 18.050 6.213 -19.645 1.00 98.19 92 ASP A C 1
ATOM 639 O O . ASP A 1 92 ? 18.148 5.015 -19.906 1.00 98.19 92 ASP A O 1
ATOM 643 N N . SER A 1 93 ? 19.091 7.038 -19.663 1.00 96.19 93 SER A N 1
ATOM 644 C CA . SER A 1 93 ? 20.446 6.638 -20.027 1.00 96.19 93 SER A CA 1
ATOM 645 C C . SER A 1 93 ? 21.450 7.031 -18.948 1.00 96.19 93 SER A C 1
ATOM 647 O O . SER A 1 93 ? 22.596 7.342 -19.273 1.00 96.19 93 SER A O 1
ATOM 649 N N . SER A 1 94 ? 21.014 7.120 -17.692 1.00 96.81 94 SER A N 1
ATOM 650 C CA . SER A 1 94 ? 21.863 7.505 -16.556 1.00 96.81 94 SER A CA 1
ATOM 651 C C . SER A 1 94 ? 22.765 6.371 -16.065 1.00 96.81 94 SER A C 1
ATOM 653 O O . SER A 1 94 ? 23.752 6.629 -15.384 1.00 96.81 94 SER A O 1
ATOM 655 N N . ASP A 1 95 ? 22.462 5.125 -16.425 1.00 96.88 95 ASP A N 1
ATOM 656 C CA . ASP A 1 95 ? 23.265 3.962 -16.068 1.00 96.88 95 ASP A CA 1
ATOM 657 C C . ASP A 1 95 ? 24.599 3.911 -16.827 1.00 96.88 95 ASP A C 1
ATOM 659 O O . ASP A 1 95 ? 24.742 4.421 -17.946 1.00 96.88 95 ASP A O 1
ATOM 663 N N . ILE A 1 96 ? 25.588 3.271 -16.202 1.00 97.31 96 ILE A N 1
ATOM 664 C CA . ILE A 1 96 ? 26.935 3.066 -16.751 1.00 97.31 96 ILE A CA 1
ATOM 665 C C . ILE A 1 96 ? 27.339 1.591 -16.548 1.00 97.31 96 ILE A C 1
ATOM 667 O O . ILE A 1 96 ? 28.244 1.300 -15.767 1.00 97.31 96 ILE A O 1
ATOM 671 N N . PRO A 1 97 ? 26.631 0.633 -17.174 1.00 98.00 97 PRO A N 1
ATOM 672 C CA . PRO A 1 97 ? 26.972 -0.780 -17.062 1.00 98.00 97 PRO A CA 1
ATOM 673 C C . PRO A 1 97 ? 28.233 -1.104 -17.871 1.00 98.00 97 PRO A C 1
ATOM 675 O O . PRO A 1 97 ? 28.610 -0.371 -18.791 1.00 98.00 97 PRO A O 1
ATOM 678 N N . ASN A 1 98 ? 28.859 -2.240 -17.566 1.00 97.88 98 ASN A N 1
ATOM 679 C CA . ASN A 1 98 ? 29.870 -2.803 -18.450 1.00 97.88 98 ASN A CA 1
ATOM 680 C C . ASN A 1 98 ? 29.167 -3.427 -19.681 1.00 97.88 98 ASN A C 1
ATOM 682 O O . ASN A 1 98 ? 28.275 -4.261 -19.504 1.00 97.88 98 ASN A O 1
ATOM 686 N N . PRO A 1 99 ? 29.541 -3.064 -20.923 1.00 97.81 99 PRO A N 1
ATOM 687 C CA . PRO A 1 99 ? 28.874 -3.581 -22.122 1.00 97.81 99 PRO A CA 1
ATOM 688 C C . PRO A 1 99 ? 29.045 -5.084 -22.388 1.00 97.81 99 PRO A C 1
ATOM 690 O O . PRO A 1 99 ? 28.283 -5.635 -23.181 1.00 97.81 99 PRO A O 1
ATOM 693 N N . SER A 1 100 ? 30.005 -5.739 -21.731 1.00 97.19 100 SER A N 1
ATOM 694 C CA . SER A 1 100 ? 30.356 -7.153 -21.943 1.00 97.19 100 SER A CA 1
ATOM 695 C C . SER A 1 100 ? 30.265 -7.996 -20.663 1.00 97.19 100 SER A C 1
ATOM 697 O O . SER A 1 100 ? 30.125 -9.213 -20.738 1.00 97.19 100 SER A O 1
ATOM 699 N N . VAL A 1 101 ? 30.324 -7.377 -19.477 1.00 97.81 101 VAL A N 1
ATOM 700 C CA . VAL A 1 101 ? 30.301 -8.076 -18.178 1.00 97.81 101 VAL A CA 1
ATOM 701 C C . VAL A 1 101 ? 28.960 -7.846 -17.470 1.00 97.81 101 VAL A C 1
ATOM 703 O O . VAL A 1 101 ? 28.687 -6.713 -17.073 1.00 97.81 101 VAL A O 1
ATOM 706 N N . PRO A 1 102 ? 28.135 -8.891 -17.262 1.00 97.81 102 PRO A N 1
ATOM 707 C CA . PRO A 1 102 ? 26.851 -8.751 -16.583 1.00 97.81 102 PRO A CA 1
ATOM 708 C C . PRO A 1 102 ? 27.001 -8.355 -15.105 1.00 97.81 102 PRO A C 1
ATOM 710 O O . PRO A 1 102 ? 27.730 -9.003 -14.355 1.00 97.81 102 PRO A O 1
ATOM 713 N N . ALA A 1 103 ? 26.232 -7.364 -14.659 1.00 98.19 103 ALA A N 1
ATOM 714 C CA . ALA A 1 103 ? 26.059 -6.998 -13.254 1.00 98.19 103 ALA A CA 1
ATOM 715 C C . ALA A 1 103 ? 24.586 -7.090 -12.826 1.00 98.19 103 ALA A C 1
ATOM 717 O O . ALA A 1 103 ? 23.671 -6.905 -13.626 1.00 98.19 103 ALA A O 1
ATOM 718 N N . SER A 1 104 ? 24.334 -7.364 -11.543 1.00 97.88 104 SER A N 1
ATOM 719 C CA . SER A 1 104 ? 22.973 -7.507 -10.996 1.00 97.88 104 SER A CA 1
ATOM 720 C C . SER A 1 104 ? 22.127 -6.231 -11.113 1.00 97.88 104 SER A C 1
ATOM 722 O O . SER A 1 104 ? 20.903 -6.317 -11.209 1.00 97.88 104 SER A O 1
ATOM 724 N N . SER A 1 105 ? 22.777 -5.065 -11.146 1.00 97.31 105 SER A N 1
ATOM 725 C CA . SER A 1 105 ? 22.170 -3.742 -11.316 1.00 97.31 105 SER A CA 1
ATOM 726 C C . SER A 1 105 ? 21.918 -3.349 -12.775 1.00 97.31 105 SER A C 1
ATOM 728 O O . SER A 1 105 ? 21.384 -2.268 -13.023 1.00 97.31 105 SER A O 1
ATOM 730 N N . ASP A 1 106 ? 22.295 -4.187 -13.743 1.00 98.44 106 ASP A N 1
ATOM 731 C CA . ASP A 1 106 ? 22.114 -3.879 -15.159 1.00 98.44 106 ASP A CA 1
ATOM 732 C C . ASP A 1 106 ? 20.639 -3.777 -15.522 1.00 98.44 106 ASP A C 1
ATOM 734 O O . ASP A 1 106 ? 19.845 -4.668 -15.211 1.00 98.44 106 ASP A O 1
ATOM 738 N N . ARG A 1 107 ? 20.291 -2.742 -16.285 1.00 98.19 107 ARG A N 1
ATOM 739 C CA . ARG A 1 107 ? 18.977 -2.625 -16.913 1.00 98.19 107 ARG A CA 1
ATOM 740 C C . ARG A 1 107 ? 18.948 -3.502 -18.159 1.00 98.19 107 ARG A C 1
ATOM 742 O O . ARG A 1 107 ? 19.554 -3.164 -19.174 1.00 98.19 107 ARG A O 1
ATOM 749 N N . ILE A 1 108 ? 18.243 -4.625 -18.081 1.00 98.12 108 ILE A N 1
ATOM 750 C CA . ILE A 1 108 ? 18.125 -5.575 -19.196 1.00 98.12 108 ILE A CA 1
ATOM 751 C C . ILE A 1 108 ? 16.877 -5.399 -20.031 1.00 98.12 108 ILE A C 1
ATOM 753 O O . ILE A 1 108 ? 16.871 -5.812 -21.185 1.00 98.12 108 ILE A O 1
ATOM 757 N N . PHE A 1 109 ? 15.836 -4.782 -19.487 1.00 98.69 109 PHE A N 1
ATOM 758 C CA . PHE A 1 109 ? 14.673 -4.434 -20.283 1.00 98.69 109 PHE A CA 1
ATOM 759 C C . PHE A 1 109 ? 14.189 -3.038 -19.932 1.00 98.69 109 PHE A C 1
ATOM 761 O O . PHE A 1 109 ? 13.936 -2.735 -18.766 1.00 98.69 109 PHE A O 1
ATOM 768 N N . GLN A 1 110 ? 14.085 -2.187 -20.948 1.00 98.75 110 GLN A N 1
ATOM 769 C CA . GLN A 1 110 ? 13.622 -0.813 -20.817 1.00 98.75 110 GLN A CA 1
ATOM 770 C C . GLN A 1 110 ? 12.535 -0.520 -21.854 1.00 98.75 110 GLN A C 1
ATOM 772 O O . GLN A 1 110 ? 12.725 -0.710 -23.058 1.00 98.75 110 GLN A O 1
ATOM 777 N N . VAL A 1 111 ? 11.400 -0.001 -21.388 1.00 98.75 111 VAL A N 1
ATOM 778 C CA . VAL A 1 111 ? 10.362 0.574 -22.252 1.00 98.75 111 VAL A CA 1
ATOM 779 C C . VAL A 1 111 ? 10.343 2.071 -22.021 1.00 98.75 111 VAL A C 1
ATOM 781 O O . VAL A 1 111 ? 9.983 2.539 -20.944 1.00 98.75 111 VAL A O 1
ATOM 784 N N . ALA A 1 112 ? 10.756 2.821 -23.029 1.00 98.50 112 ALA A N 1
ATOM 785 C CA . ALA A 1 112 ? 10.999 4.246 -22.948 1.00 98.50 112 ALA A CA 1
ATOM 786 C C . ALA A 1 112 ? 9.753 5.076 -23.250 1.00 98.50 112 ALA A C 1
ATOM 788 O O . ALA A 1 112 ? 9.024 4.803 -24.206 1.00 98.50 112 ALA A O 1
ATOM 789 N N . ASN A 1 113 ? 9.551 6.132 -22.470 1.00 98.44 113 ASN A N 1
ATOM 790 C CA . ASN A 1 113 ? 8.468 7.097 -22.650 1.00 98.44 113 ASN A CA 1
ATOM 791 C C . ASN A 1 113 ? 8.934 8.547 -22.438 1.00 98.44 113 ASN A C 1
ATOM 793 O O . ASN A 1 113 ? 8.129 9.409 -22.085 1.00 98.44 113 ASN A O 1
ATOM 797 N N . GLY A 1 114 ? 10.227 8.810 -22.623 1.00 98.44 114 GLY A N 1
ATOM 798 C CA . GLY A 1 114 ? 10.761 10.164 -22.594 1.00 98.44 114 GLY A CA 1
ATOM 799 C C . GLY A 1 114 ? 10.309 10.982 -23.806 1.00 98.44 114 GLY A C 1
ATOM 800 O O . GLY A 1 114 ? 9.917 10.443 -24.844 1.00 98.44 114 GLY A O 1
ATOM 801 N N . SER A 1 115 ? 10.384 12.304 -23.679 1.00 98.19 115 SER A N 1
ATOM 802 C CA . SER A 1 115 ? 9.934 13.251 -24.712 1.00 98.19 115 SER A CA 1
ATOM 803 C C . SER A 1 115 ? 11.076 14.000 -25.396 1.00 98.19 115 SER A C 1
ATOM 805 O O . SER A 1 115 ? 10.887 14.564 -26.473 1.00 98.19 115 SER A O 1
ATOM 807 N N . SER A 1 116 ? 12.266 14.021 -24.793 1.00 98.25 116 SER A N 1
ATOM 808 C CA . SER A 1 116 ? 13.439 14.702 -25.342 1.00 98.25 116 SER A CA 1
ATOM 809 C C . SER A 1 116 ? 14.734 14.187 -24.708 1.00 98.25 116 SER A C 1
ATOM 811 O O . SER A 1 116 ? 14.722 13.407 -23.755 1.00 98.25 116 SER A O 1
ATOM 813 N N . ASN A 1 117 ? 15.882 14.674 -25.191 1.00 96.94 117 ASN A N 1
ATOM 814 C CA . ASN A 1 117 ? 17.179 14.395 -24.569 1.00 96.94 117 ASN A CA 1
ATOM 815 C C . ASN A 1 117 ? 17.295 14.910 -23.124 1.00 96.94 117 ASN A C 1
ATOM 817 O O . ASN A 1 117 ? 18.047 14.322 -22.352 1.00 96.94 117 ASN A O 1
ATOM 821 N N . SER A 1 118 ? 16.581 15.983 -22.767 1.00 97.12 118 SER A N 1
ATOM 822 C CA . SER A 1 118 ? 16.558 16.540 -21.406 1.00 97.12 118 SER A CA 1
ATOM 823 C C . SER A 1 118 ? 15.447 15.953 -20.529 1.00 97.12 118 SER A C 1
ATOM 825 O O . SER A 1 118 ? 15.470 16.146 -19.318 1.00 97.12 118 SER A O 1
ATOM 827 N N . ALA A 1 119 ? 14.498 15.224 -21.120 1.00 97.88 119 ALA A N 1
ATOM 828 C CA . ALA A 1 119 ? 13.361 14.602 -20.447 1.00 97.88 119 ALA A CA 1
ATOM 829 C C . ALA A 1 119 ? 13.287 13.107 -20.797 1.00 97.88 119 ALA A C 1
ATOM 831 O O . ALA A 1 119 ? 12.309 12.621 -21.372 1.00 97.88 119 ALA A O 1
ATOM 832 N N . ARG A 1 120 ? 14.371 12.391 -20.484 1.00 98.25 120 ARG A N 1
ATOM 833 C CA . ARG A 1 120 ? 14.473 10.939 -20.651 1.00 98.25 120 ARG A CA 1
ATOM 834 C C . ARG A 1 120 ? 13.717 10.216 -19.545 1.00 98.25 120 ARG A C 1
ATOM 836 O O . ARG A 1 120 ? 13.740 10.657 -18.400 1.00 98.25 120 ARG A O 1
ATOM 843 N N . SER A 1 121 ? 13.048 9.120 -19.891 1.00 98.25 121 SER A N 1
ATOM 844 C CA . SER A 1 121 ? 12.240 8.360 -18.935 1.00 98.25 121 SER A CA 1
ATOM 845 C C . SER A 1 121 ? 11.987 6.934 -19.412 1.00 98.25 121 SER A C 1
ATOM 847 O O . SER A 1 121 ? 11.843 6.680 -20.613 1.00 98.25 121 SER A O 1
ATOM 849 N N . ASN A 1 122 ? 11.873 6.018 -18.450 1.00 98.50 122 ASN A N 1
ATOM 850 C CA . ASN A 1 122 ? 11.411 4.653 -18.675 1.00 98.50 122 ASN A CA 1
ATOM 851 C C . ASN A 1 122 ? 10.022 4.461 -18.056 1.00 98.50 122 ASN A C 1
ATOM 853 O O . ASN A 1 122 ? 9.831 4.665 -16.861 1.00 98.50 122 ASN A O 1
ATOM 857 N N . ALA A 1 123 ? 9.047 3.995 -18.831 1.00 98.31 123 ALA A N 1
ATOM 858 C CA . ALA A 1 123 ? 7.773 3.524 -18.292 1.00 98.31 123 ALA A CA 1
ATOM 859 C C . ALA A 1 123 ? 7.963 2.239 -17.465 1.00 98.31 123 ALA A C 1
ATOM 861 O O . ALA A 1 123 ? 7.341 2.085 -16.412 1.00 98.31 123 ALA A O 1
ATOM 862 N N . LEU A 1 124 ? 8.849 1.357 -17.938 1.00 98.69 124 LEU A N 1
ATOM 863 C CA . LEU A 1 124 ? 9.216 0.082 -17.326 1.00 98.69 124 LEU A CA 1
ATOM 864 C C . LEU A 1 124 ? 10.736 -0.090 -17.368 1.00 98.69 124 LEU A C 1
ATOM 866 O O . LEU A 1 124 ? 11.345 0.103 -18.423 1.00 98.69 124 LEU A O 1
ATOM 870 N N . THR A 1 125 ? 11.309 -0.527 -16.250 1.00 98.75 125 THR A N 1
ATOM 871 C CA . THR A 1 125 ? 12.697 -0.989 -16.143 1.00 98.75 125 THR A CA 1
ATOM 872 C C . THR A 1 125 ? 12.710 -2.361 -15.473 1.00 98.75 125 THR A C 1
ATOM 874 O O . THR A 1 125 ? 12.102 -2.524 -14.420 1.00 98.75 125 THR A O 1
ATOM 877 N N . ILE A 1 126 ? 13.418 -3.338 -16.040 1.00 98.75 126 ILE A N 1
ATOM 878 C CA . ILE A 1 126 ? 13.731 -4.611 -15.374 1.00 98.75 126 ILE A CA 1
ATOM 879 C C . ILE A 1 126 ? 15.243 -4.719 -15.221 1.00 98.75 126 ILE A C 1
ATOM 881 O O . ILE A 1 126 ? 15.990 -4.592 -16.200 1.00 98.75 126 ILE A O 1
ATOM 885 N N . LEU A 1 127 ? 15.679 -4.945 -13.985 1.00 98.69 127 LEU A N 1
ATOM 886 C CA . LEU A 1 127 ? 17.073 -5.197 -13.657 1.00 98.69 127 LEU A CA 1
ATOM 887 C C . LEU A 1 127 ? 17.421 -6.679 -13.811 1.00 98.69 127 LEU A C 1
ATOM 889 O O . LEU A 1 127 ? 16.564 -7.556 -13.718 1.00 98.69 127 LEU A O 1
ATOM 893 N N . ARG A 1 128 ? 18.707 -6.977 -13.992 1.00 98.06 128 ARG A N 1
ATOM 894 C CA . ARG A 1 128 ? 19.214 -8.351 -14.103 1.00 98.06 128 ARG A CA 1
ATOM 895 C C . ARG A 1 128 ? 18.924 -9.214 -12.879 1.00 98.06 128 ARG A C 1
ATOM 897 O O . ARG A 1 128 ? 18.765 -10.421 -13.017 1.00 98.06 128 ARG A O 1
ATOM 904 N N . ASN A 1 129 ? 18.845 -8.611 -11.696 1.00 97.94 129 ASN A N 1
ATOM 905 C CA . ASN A 1 129 ? 18.446 -9.302 -10.469 1.00 97.94 129 ASN A CA 1
ATOM 906 C C . ASN A 1 129 ? 16.943 -9.648 -10.400 1.00 97.94 129 ASN A C 1
ATOM 908 O O . ASN A 1 129 ? 16.524 -10.281 -9.436 1.00 97.94 129 ASN A O 1
ATOM 912 N N . GLY A 1 130 ? 16.142 -9.242 -11.390 1.00 98.44 130 GLY A N 1
ATOM 913 C CA . GLY A 1 130 ? 14.704 -9.495 -11.458 1.00 98.44 130 GLY A CA 1
ATOM 914 C C . GLY A 1 130 ? 13.826 -8.379 -10.890 1.00 98.44 130 GLY A C 1
ATOM 915 O O . GLY A 1 130 ? 12.607 -8.470 -11.014 1.00 98.44 130 GLY A O 1
ATOM 916 N N . ASN A 1 131 ? 14.399 -7.320 -10.310 1.00 98.81 131 ASN A N 1
ATOM 917 C CA . ASN A 1 131 ? 13.611 -6.203 -9.792 1.00 98.81 131 ASN A CA 1
ATOM 918 C C . ASN A 1 131 ? 12.971 -5.396 -10.932 1.00 98.81 131 ASN A C 1
ATOM 920 O O . ASN A 1 131 ? 13.623 -5.068 -11.929 1.00 98.81 131 ASN A O 1
ATOM 924 N N . ILE A 1 132 ? 11.704 -5.027 -10.745 1.00 98.81 132 ILE A N 1
ATOM 925 C CA . ILE A 1 132 ? 10.881 -4.301 -11.712 1.00 98.81 132 ILE A CA 1
ATOM 926 C C . ILE A 1 132 ? 10.589 -2.894 -11.189 1.00 98.81 132 ILE A C 1
ATOM 928 O O . ILE A 1 132 ? 10.053 -2.716 -10.099 1.00 98.81 132 ILE A O 1
ATOM 932 N N . GLY A 1 133 ? 10.898 -1.882 -11.991 1.00 98.56 133 GLY A N 1
ATOM 933 C CA . GLY A 1 133 ? 10.555 -0.489 -11.739 1.00 98.56 133 GLY A CA 1
ATOM 934 C C . GLY A 1 133 ? 9.455 0.002 -12.678 1.00 98.56 133 GLY A C 1
ATOM 935 O O . GLY A 1 133 ? 9.550 -0.170 -13.894 1.00 98.56 133 GLY A O 1
ATOM 936 N N . LEU A 1 134 ? 8.423 0.638 -12.118 1.00 98.25 134 LEU A N 1
ATOM 937 C CA . LEU A 1 134 ? 7.274 1.177 -12.850 1.00 98.25 134 LEU A CA 1
ATOM 938 C C . LEU A 1 134 ? 7.155 2.693 -12.665 1.00 98.25 134 LEU A C 1
ATOM 940 O O . LEU A 1 134 ? 7.150 3.196 -11.539 1.00 98.25 134 LEU A O 1
ATOM 944 N N . GLY A 1 135 ? 6.999 3.422 -13.773 1.00 96.19 135 GLY A N 1
ATOM 945 C CA . GLY A 1 135 ? 6.806 4.875 -13.757 1.00 96.19 135 GLY A CA 1
ATOM 946 C C . GLY A 1 135 ? 8.094 5.654 -13.481 1.00 96.19 135 GLY A C 1
ATOM 947 O O . GLY A 1 135 ? 8.150 6.462 -12.561 1.00 96.19 135 GLY A O 1
ATOM 948 N N . ASN A 1 136 ? 9.128 5.425 -14.288 1.00 96.75 136 ASN A N 1
ATOM 949 C CA . ASN A 1 136 ? 10.450 6.049 -14.173 1.00 96.75 136 ASN A CA 1
ATOM 950 C C . ASN A 1 136 ? 11.223 5.679 -12.897 1.00 96.75 136 ASN A C 1
ATOM 952 O O . ASN A 1 136 ? 11.983 6.477 -12.350 1.00 96.75 136 ASN A O 1
ATOM 956 N N . VAL A 1 137 ? 11.048 4.443 -12.425 1.00 98.00 137 VAL A N 1
ATOM 957 C CA . VAL A 1 137 ? 11.905 3.848 -11.394 1.00 98.00 137 VAL A CA 1
ATOM 958 C C . VAL A 1 137 ? 13.010 3.060 -12.083 1.00 98.00 137 VAL A C 1
ATOM 960 O O . VAL A 1 137 ? 12.784 1.972 -12.603 1.00 98.00 137 VAL A O 1
ATOM 963 N N . ASN A 1 138 ? 14.215 3.623 -12.103 1.00 97.19 138 ASN A N 1
ATOM 964 C CA . ASN A 1 138 ? 15.337 3.064 -12.865 1.00 97.19 138 ASN A CA 1
ATOM 965 C C . ASN A 1 138 ? 16.333 2.265 -12.011 1.00 97.19 138 ASN A C 1
ATOM 967 O O . ASN A 1 138 ? 17.251 1.649 -12.554 1.00 97.19 138 ASN A O 1
ATOM 971 N N . ILE A 1 139 ? 16.151 2.295 -10.687 1.00 96.62 139 ILE A N 1
ATOM 972 C CA . ILE A 1 139 ? 16.924 1.547 -9.689 1.00 96.62 139 ILE A CA 1
ATOM 973 C C . ILE A 1 139 ? 15.930 0.981 -8.654 1.00 96.62 139 ILE A C 1
ATOM 975 O O . ILE A 1 139 ? 15.876 1.471 -7.528 1.00 96.62 139 ILE A O 1
ATOM 979 N N . PRO A 1 140 ? 15.052 0.037 -9.044 1.00 97.88 140 PRO A N 1
ATOM 980 C CA . PRO A 1 140 ? 14.120 -0.586 -8.107 1.00 97.88 140 PRO A CA 1
ATOM 981 C C . PRO A 1 140 ? 14.877 -1.352 -7.010 1.00 97.88 140 PRO A C 1
ATOM 983 O O . PRO A 1 140 ? 15.707 -2.222 -7.283 1.00 97.88 140 PRO A O 1
ATOM 986 N N . ASP A 1 141 ? 14.570 -1.021 -5.762 1.00 95.81 141 ASP A N 1
ATOM 987 C CA . ASP A 1 141 ? 15.154 -1.563 -4.529 1.00 95.81 141 ASP A CA 1
ATOM 988 C C . ASP A 1 141 ? 14.341 -2.722 -3.925 1.00 95.81 141 ASP A C 1
ATOM 990 O O . ASP A 1 141 ? 14.783 -3.371 -2.978 1.00 95.81 141 ASP A O 1
ATOM 994 N N . ALA A 1 142 ? 13.187 -3.027 -4.514 1.00 97.62 142 ALA A N 1
ATOM 995 C CA . ALA A 1 142 ? 12.341 -4.168 -4.201 1.00 97.62 142 ALA A CA 1
ATOM 996 C C . ALA A 1 142 ? 11.998 -4.941 -5.490 1.00 97.62 142 ALA A C 1
ATOM 998 O O . ALA A 1 142 ? 12.175 -4.407 -6.590 1.00 97.62 142 ALA A O 1
ATOM 999 N N . PRO A 1 143 ? 11.463 -6.176 -5.391 1.00 98.38 143 PRO A N 1
ATOM 1000 C CA . PRO A 1 143 ? 11.051 -6.943 -6.567 1.00 98.38 143 PRO A CA 1
ATOM 1001 C C . PRO A 1 143 ? 10.103 -6.179 -7.504 1.00 98.38 143 PRO A C 1
ATOM 1003 O O . PRO A 1 143 ? 10.194 -6.331 -8.719 1.00 98.38 143 PRO A O 1
ATOM 1006 N N . ILE A 1 144 ? 9.226 -5.328 -6.956 1.00 98.38 144 ILE A N 1
ATOM 1007 C CA . ILE A 1 144 ? 8.404 -4.374 -7.712 1.00 98.38 144 ILE A CA 1
ATOM 1008 C C . ILE A 1 144 ? 8.408 -3.034 -6.966 1.00 98.38 144 ILE A C 1
ATOM 1010 O O . ILE A 1 144 ? 7.920 -2.959 -5.838 1.00 98.38 144 ILE A O 1
ATOM 1014 N N . SER A 1 145 ? 8.904 -1.977 -7.609 1.00 97.94 145 SER A N 1
ATOM 1015 C CA . SER A 1 145 ? 8.932 -0.611 -7.074 1.00 97.94 145 SER A CA 1
ATOM 1016 C C . SER A 1 145 ? 8.146 0.346 -7.984 1.00 97.94 145 SER A C 1
ATOM 1018 O O . SER A 1 145 ? 8.259 0.307 -9.211 1.00 97.94 145 SER A O 1
ATOM 1020 N N . PHE A 1 146 ? 7.363 1.242 -7.379 1.00 97.38 146 PHE A N 1
ATOM 1021 C CA . PHE A 1 146 ? 6.615 2.302 -8.069 1.00 97.38 146 PHE A CA 1
ATOM 1022 C C . PHE A 1 146 ? 7.274 3.665 -7.857 1.00 97.38 146 PHE A C 1
ATOM 1024 O O . PHE A 1 146 ? 7.995 3.867 -6.881 1.00 97.38 146 PHE A O 1
ATOM 1031 N N . SER A 1 147 ? 6.988 4.620 -8.742 1.00 95.81 147 SER A N 1
ATOM 1032 C CA . SER A 1 147 ? 7.447 6.007 -8.615 1.00 95.81 147 SER A CA 1
ATOM 1033 C C . SER A 1 147 ? 7.156 6.606 -7.233 1.00 95.81 147 SER A C 1
ATOM 1035 O O . SER A 1 147 ? 6.088 6.371 -6.651 1.00 95.81 147 SER A O 1
ATOM 1037 N N . ASN A 1 148 ? 8.056 7.461 -6.738 1.00 94.12 148 ASN A N 1
ATOM 1038 C CA . ASN A 1 148 ? 7.855 8.223 -5.501 1.00 94.12 148 ASN A CA 1
ATOM 1039 C C . ASN A 1 148 ? 6.950 9.453 -5.723 1.00 94.12 148 ASN A C 1
ATOM 1041 O O . ASN A 1 148 ? 7.326 10.594 -5.472 1.00 94.12 148 ASN A O 1
ATOM 1045 N N . SER A 1 149 ? 5.763 9.219 -6.276 1.00 95.56 149 SER A N 1
ATOM 1046 C CA . SER A 1 149 ? 4.707 10.220 -6.438 1.00 95.56 149 SER A CA 1
ATOM 1047 C C . SER A 1 149 ? 3.491 9.840 -5.599 1.00 95.56 149 SER A C 1
ATOM 1049 O O . SER A 1 149 ? 3.219 8.657 -5.400 1.00 95.56 149 SER A O 1
ATOM 1051 N N . LEU A 1 150 ? 2.713 10.815 -5.138 1.00 96.31 150 LEU A N 1
ATOM 1052 C CA . LEU A 1 150 ? 1.406 10.519 -4.548 1.00 96.31 150 LEU A CA 1
ATOM 1053 C C . LEU A 1 150 ? 0.419 10.038 -5.625 1.00 96.31 150 LEU A C 1
ATOM 1055 O O . LEU A 1 150 ? 0.656 10.183 -6.828 1.00 96.31 150 LEU A O 1
ATOM 1059 N N . GLY A 1 151 ? -0.689 9.460 -5.175 1.00 93.81 151 GLY A N 1
ATOM 1060 C CA . GLY A 1 151 ? -1.781 8.974 -6.002 1.00 93.81 151 GLY A CA 1
ATOM 1061 C C . GLY A 1 151 ? -1.876 7.453 -6.070 1.00 93.81 151 GLY A C 1
ATOM 1062 O O . GLY A 1 151 ? -1.340 6.706 -5.247 1.00 93.81 151 GLY A O 1
ATOM 1063 N N . ARG A 1 152 ? -2.621 7.001 -7.075 1.00 92.44 152 ARG A N 1
ATOM 1064 C CA . ARG A 1 152 ? -2.930 5.594 -7.323 1.00 92.44 152 ARG A CA 1
ATOM 1065 C C . ARG A 1 152 ? -1.685 4.812 -7.734 1.00 92.44 152 ARG A C 1
ATOM 1067 O O . ARG A 1 152 ? -0.907 5.278 -8.564 1.00 92.44 152 ARG A O 1
ATOM 1074 N N . LYS A 1 153 ? -1.530 3.607 -7.182 1.00 94.25 153 LYS A N 1
ATOM 1075 C CA . LYS A 1 153 ? -0.415 2.697 -7.486 1.00 94.25 153 LYS A CA 1
ATOM 1076 C C . LYS A 1 153 ? -0.871 1.459 -8.236 1.00 94.25 153 LYS A C 1
ATOM 1078 O O . LYS A 1 153 ? -0.296 1.134 -9.267 1.00 94.25 153 LYS A O 1
ATOM 1083 N N . ILE A 1 154 ? -1.939 0.817 -7.767 1.00 94.94 154 ILE A N 1
ATOM 1084 C CA . ILE A 1 154 ? -2.481 -0.399 -8.380 1.00 94.94 154 ILE A CA 1
ATOM 1085 C C . ILE A 1 154 ? -3.988 -0.230 -8.549 1.00 94.94 154 ILE A C 1
ATOM 1087 O O . ILE A 1 154 ? -4.674 0.188 -7.621 1.00 94.94 154 ILE A O 1
ATOM 1091 N N . THR A 1 155 ? -4.497 -0.529 -9.744 1.00 94.19 155 THR A N 1
ATOM 1092 C CA . THR A 1 155 ? -5.937 -0.621 -10.030 1.00 94.19 155 THR A CA 1
ATOM 1093 C C . THR A 1 155 ? -6.278 -2.084 -10.261 1.00 94.19 155 THR A C 1
ATOM 1095 O O . THR A 1 155 ? -5.663 -2.715 -11.115 1.00 94.19 155 THR A O 1
ATOM 1098 N N . PHE A 1 156 ? -7.244 -2.610 -9.516 1.00 93.88 156 PHE A N 1
ATOM 1099 C CA . PHE A 1 156 ? -7.723 -3.984 -9.661 1.00 93.88 156 PHE A CA 1
ATOM 1100 C C . PHE A 1 156 ? -8.974 -4.071 -10.542 1.00 93.88 156 PHE A C 1
ATOM 1102 O O . PHE A 1 156 ? -9.119 -5.027 -11.298 1.00 93.88 156 PHE A O 1
ATOM 1109 N N . TYR A 1 157 ? -9.869 -3.077 -10.467 1.00 92.69 157 TYR A N 1
ATOM 1110 C CA . TYR A 1 157 ? -11.096 -3.019 -11.269 1.00 92.69 157 TYR A CA 1
ATOM 1111 C C . TYR A 1 157 ? -11.610 -1.579 -11.421 1.00 92.69 157 TYR A C 1
ATOM 1113 O O . TYR A 1 157 ? -11.362 -0.741 -10.555 1.00 92.69 157 TYR A O 1
ATOM 1121 N N . GLY A 1 158 ? -12.351 -1.308 -12.502 1.00 85.50 158 GLY A N 1
ATOM 1122 C CA . GLY A 1 158 ? -12.875 0.017 -12.849 1.00 85.50 158 GLY A CA 1
ATOM 1123 C C . GLY A 1 158 ? -11.826 0.856 -13.577 1.00 85.50 158 GLY A C 1
ATOM 1124 O O . GLY A 1 158 ? -11.052 1.578 -12.963 1.00 85.50 158 GLY A O 1
ATOM 1125 N N . ASN A 1 159 ? -11.742 0.763 -14.903 1.00 67.25 159 ASN A N 1
ATOM 1126 C CA . ASN A 1 159 ? -10.762 1.526 -15.683 1.00 67.25 159 ASN A CA 1
ATOM 1127 C C . ASN A 1 159 ? -11.291 2.955 -15.936 1.00 67.25 159 ASN A C 1
ATOM 1129 O O . ASN A 1 159 ? -12.043 3.173 -16.879 1.00 67.25 159 ASN A O 1
ATOM 1133 N N . GLY A 1 160 ? -10.930 3.924 -15.080 1.00 70.62 160 GLY A N 1
ATOM 1134 C CA . GLY A 1 160 ? -11.392 5.319 -15.153 1.00 70.62 160 GLY A CA 1
ATOM 1135 C C . GLY A 1 160 ? -10.688 6.261 -14.160 1.00 70.62 160 GLY A C 1
ATOM 1136 O O . GLY A 1 160 ? -9.779 5.866 -13.429 1.00 70.62 160 GLY A O 1
ATOM 1137 N N . THR A 1 161 ? -11.065 7.541 -14.136 1.00 69.38 161 THR A N 1
ATOM 1138 C CA . THR A 1 161 ? -10.422 8.557 -13.275 1.00 69.38 161 THR A CA 1
ATOM 1139 C C . THR A 1 161 ? -11.077 8.735 -11.902 1.00 69.38 161 THR A C 1
ATOM 1141 O O . THR A 1 161 ? -10.425 9.298 -11.029 1.00 69.38 161 THR A O 1
ATOM 1144 N N . ALA A 1 162 ? -12.306 8.248 -11.680 1.00 69.06 162 ALA A N 1
ATOM 1145 C CA . ALA A 1 162 ? -13.087 8.600 -10.483 1.00 69.06 162 ALA A CA 1
ATOM 1146 C C . ALA A 1 162 ? -13.559 7.425 -9.598 1.00 69.06 162 ALA A C 1
ATOM 1148 O O . ALA A 1 162 ? -13.680 7.617 -8.394 1.00 69.06 162 ALA A O 1
ATOM 1149 N N . SER A 1 163 ? -13.786 6.221 -10.140 1.00 83.12 163 SER A N 1
ATOM 1150 C CA . SER A 1 163 ? -14.423 5.117 -9.392 1.00 83.12 163 SER A CA 1
ATOM 1151 C C . SER A 1 163 ? -13.749 3.787 -9.693 1.00 83.12 163 SER A C 1
ATOM 1153 O O . SER A 1 163 ? -13.868 3.272 -10.805 1.00 83.12 163 SER A O 1
ATOM 1155 N N . GLN A 1 164 ? -12.979 3.268 -8.732 1.00 90.94 164 GLN A N 1
ATOM 1156 C CA . GLN A 1 164 ? -12.170 2.066 -8.927 1.00 90.94 164 GLN A CA 1
ATOM 1157 C C . GLN A 1 164 ? -11.869 1.332 -7.624 1.00 90.94 164 GLN A C 1
ATOM 1159 O O . GLN A 1 164 ? -11.810 1.942 -6.561 1.00 90.94 164 GLN A O 1
ATOM 1164 N N . TYR A 1 165 ? -11.530 0.054 -7.755 1.00 94.00 165 TYR A N 1
ATOM 1165 C CA . TYR A 1 165 ? -10.942 -0.744 -6.685 1.00 94.00 165 TYR A CA 1
ATOM 1166 C C . TYR A 1 165 ? -9.424 -0.735 -6.826 1.00 94.00 165 TYR A C 1
ATOM 1168 O O . TYR A 1 165 ? -8.900 -1.017 -7.910 1.00 94.00 165 TYR A O 1
ATOM 1176 N N . GLY A 1 166 ? -8.696 -0.427 -5.754 1.00 95.44 166 GLY A N 1
ATOM 1177 C CA . GLY A 1 166 ? -7.247 -0.310 -5.860 1.00 95.44 166 GLY A CA 1
ATOM 1178 C C . GLY A 1 166 ? -6.503 0.035 -4.580 1.00 95.44 166 GLY A C 1
ATOM 1179 O O . GLY A 1 166 ? -7.033 -0.003 -3.470 1.00 95.44 166 GLY A O 1
ATOM 1180 N N . MET A 1 167 ? -5.230 0.367 -4.785 1.00 96.19 167 MET A N 1
ATOM 1181 C CA . MET A 1 167 ? -4.283 0.784 -3.758 1.00 96.19 167 MET A CA 1
ATOM 1182 C C . MET A 1 167 ? -3.633 2.112 -4.147 1.00 96.19 167 MET A C 1
ATOM 1184 O O . MET A 1 167 ? -3.266 2.322 -5.311 1.00 96.19 167 MET A O 1
ATOM 1188 N N . GLY A 1 168 ? -3.456 2.998 -3.170 1.00 95.50 168 GLY A N 1
ATOM 1189 C CA . GLY A 1 168 ? -2.906 4.340 -3.371 1.00 95.50 168 GLY A CA 1
ATOM 1190 C C . GLY A 1 168 ? -2.086 4.844 -2.187 1.00 95.50 168 GLY A C 1
ATOM 1191 O O . GLY A 1 168 ? -2.101 4.257 -1.105 1.00 95.50 168 GLY A O 1
ATOM 1192 N N . ILE A 1 169 ? -1.358 5.938 -2.413 1.00 97.19 169 ILE A N 1
ATOM 1193 C CA . ILE A 1 169 ? -0.550 6.634 -1.406 1.00 97.19 169 ILE A CA 1
ATOM 1194 C C . ILE A 1 169 ? -0.884 8.127 -1.446 1.00 97.19 169 ILE A C 1
ATOM 1196 O O . ILE A 1 169 ? -0.826 8.749 -2.504 1.00 97.19 169 ILE A O 1
ATOM 1200 N N . GLN A 1 170 ? -1.190 8.713 -0.294 1.00 97.12 170 GLN A N 1
ATOM 1201 C CA . GLN A 1 170 ? -1.302 10.158 -0.074 1.00 97.12 170 GLN A CA 1
ATOM 1202 C C . GLN A 1 170 ? -0.329 10.581 1.035 1.00 97.12 170 GLN A C 1
ATOM 1204 O O . GLN A 1 170 ? 0.337 9.737 1.638 1.00 97.12 170 GLN A O 1
ATOM 1209 N N . GLY A 1 171 ? -0.216 11.884 1.309 1.00 97.38 171 GLY A N 1
ATOM 1210 C CA . GLY A 1 171 ? 0.653 12.389 2.377 1.00 97.38 171 GLY A CA 1
ATOM 1211 C C . GLY A 1 171 ? 0.314 11.752 3.730 1.00 97.38 171 GLY A C 1
ATOM 1212 O O . GLY A 1 171 ? -0.742 12.029 4.288 1.00 97.38 171 GLY A O 1
ATOM 1213 N N . GLY A 1 172 ? 1.191 10.874 4.232 1.00 96.75 172 GLY A N 1
ATOM 1214 C CA . GLY A 1 172 ? 0.999 10.151 5.497 1.00 96.75 172 GLY A CA 1
ATOM 1215 C C . GLY A 1 172 ? -0.091 9.070 5.487 1.00 96.75 172 GLY A C 1
ATOM 1216 O O . GLY A 1 172 ? -0.448 8.578 6.554 1.00 96.75 172 GLY A O 1
ATOM 1217 N N . LEU A 1 173 ? -0.628 8.693 4.320 1.00 97.69 173 LEU A N 1
ATOM 1218 C CA . LEU A 1 173 ? -1.770 7.781 4.222 1.00 97.69 173 LEU A CA 1
ATOM 1219 C C . LEU A 1 173 ? -1.561 6.715 3.142 1.00 97.69 173 LEU A C 1
ATOM 1221 O O . LEU A 1 173 ? -1.463 7.017 1.954 1.00 97.69 173 LEU A O 1
ATOM 1225 N N . PHE A 1 174 ? -1.584 5.452 3.560 1.00 97.94 174 PHE A N 1
ATOM 1226 C CA . PHE A 1 174 ? -1.759 4.310 2.668 1.00 97.94 174 PHE A CA 1
ATOM 1227 C C . PHE A 1 174 ? -3.249 4.003 2.498 1.00 97.94 174 PHE A C 1
ATOM 1229 O O . PHE A 1 174 ? -4.000 3.998 3.472 1.00 97.94 174 PHE A O 1
ATOM 1236 N N . GLN A 1 175 ? -3.677 3.764 1.260 1.00 96.19 175 GLN A N 1
ATOM 1237 C CA . GLN A 1 175 ? -5.082 3.581 0.907 1.00 96.19 175 GLN A CA 1
ATOM 1238 C C . GLN A 1 175 ? -5.320 2.198 0.298 1.00 96.19 175 GLN A C 1
ATOM 1240 O O . GLN A 1 175 ? -4.637 1.810 -0.651 1.00 96.19 175 GLN A O 1
ATOM 1245 N N . ILE A 1 176 ? -6.353 1.514 0.792 1.00 96.38 176 ILE A N 1
ATOM 1246 C CA . ILE A 1 176 ? -7.044 0.400 0.131 1.00 96.38 176 ILE A CA 1
ATOM 1247 C C . ILE A 1 176 ? -8.492 0.859 -0.007 1.00 96.38 176 ILE A C 1
ATOM 1249 O O . ILE A 1 176 ? -9.112 1.200 1.000 1.00 96.38 176 ILE A O 1
ATOM 1253 N N . TYR A 1 177 ? -9.003 0.947 -1.232 1.00 93.62 177 TYR A N 1
ATOM 1254 C CA . TYR A 1 177 ? -10.289 1.595 -1.486 1.00 93.62 177 TYR A CA 1
ATOM 1255 C C . TYR A 1 177 ? -11.109 0.881 -2.561 1.00 93.62 177 TYR A C 1
ATOM 1257 O O . TYR A 1 177 ? -10.567 0.202 -3.439 1.00 93.62 177 TYR A O 1
ATOM 1265 N N . SER A 1 178 ? -12.425 1.046 -2.450 1.00 93.25 178 SER A N 1
ATOM 1266 C CA . SER A 1 178 ? -13.440 0.634 -3.414 1.00 93.25 178 SER A CA 1
ATOM 1267 C C . SER A 1 178 ? -13.945 1.840 -4.217 1.00 93.25 178 SER A C 1
ATOM 1269 O O . SER A 1 178 ? -13.535 2.982 -4.001 1.00 93.25 178 SER A O 1
ATOM 1271 N N . ASP A 1 179 ? -14.814 1.582 -5.186 1.00 91.44 179 ASP A N 1
ATOM 1272 C CA . ASP A 1 179 ? -15.233 2.536 -6.209 1.00 91.44 179 ASP A CA 1
ATOM 1273 C C . ASP A 1 179 ? -16.388 3.470 -5.802 1.00 91.44 179 ASP A C 1
ATOM 1275 O O . ASP A 1 179 ? -16.570 4.517 -6.432 1.00 91.44 179 ASP A O 1
ATOM 1279 N N . ALA A 1 180 ? -17.162 3.107 -4.773 1.00 88.75 180 ALA A N 1
ATOM 1280 C CA . ALA A 1 180 ? -18.384 3.797 -4.369 1.00 88.75 180 ALA A CA 1
ATOM 1281 C C . ALA A 1 180 ? -18.629 3.762 -2.850 1.00 88.75 180 ALA A C 1
ATOM 1283 O O . ALA A 1 180 ? -18.186 2.861 -2.144 1.00 88.75 180 ALA A O 1
ATOM 1284 N N . ILE A 1 181 ? -19.443 4.703 -2.355 1.00 88.38 181 ILE A N 1
ATOM 1285 C CA . ILE A 1 181 ? -19.797 4.829 -0.926 1.00 88.38 181 ILE A CA 1
ATOM 1286 C C . ILE A 1 181 ? -20.526 3.606 -0.353 1.00 88.38 181 ILE A C 1
ATOM 1288 O O . ILE A 1 181 ? -20.523 3.399 0.849 1.00 88.38 181 ILE A O 1
ATOM 1292 N N . ALA A 1 182 ? -21.173 2.793 -1.190 1.00 91.19 182 ALA A N 1
ATOM 1293 C CA . ALA A 1 182 ? -21.863 1.581 -0.751 1.00 91.19 182 ALA A CA 1
ATOM 1294 C C . ALA A 1 182 ? -21.001 0.315 -0.895 1.00 91.19 182 ALA A C 1
ATOM 1296 O O . ALA A 1 182 ? -21.456 -0.764 -0.525 1.00 91.19 182 ALA A O 1
ATOM 1297 N N . ALA A 1 183 ? -19.790 0.426 -1.450 1.00 94.62 183 ALA A N 1
ATOM 1298 C CA . ALA A 1 183 ? -18.945 -0.721 -1.736 1.00 94.62 183 ALA A CA 1
ATOM 1299 C C . ALA A 1 183 ? -18.130 -1.128 -0.505 1.00 94.62 183 ALA A C 1
ATOM 1301 O O . ALA A 1 183 ? -17.422 -0.321 0.098 1.00 94.62 183 ALA A O 1
ATOM 1302 N N . ASP A 1 184 ? -18.215 -2.409 -0.168 1.00 96.31 184 ASP A N 1
ATOM 1303 C CA . ASP A 1 184 ? -17.576 -2.980 1.009 1.00 96.31 184 ASP A CA 1
ATOM 1304 C C . ASP A 1 184 ? -16.126 -3.411 0.709 1.00 96.31 184 ASP A C 1
ATOM 1306 O O . ASP A 1 184 ? -15.778 -3.746 -0.425 1.00 96.31 184 ASP A O 1
ATOM 1310 N N . ILE A 1 185 ? -15.283 -3.452 1.743 1.00 97.06 185 ILE A N 1
ATOM 1311 C CA . ILE A 1 185 ? -13.940 -4.049 1.702 1.00 97.06 185 ILE A CA 1
ATOM 1312 C C . ILE A 1 185 ? -13.920 -5.223 2.675 1.00 97.06 185 ILE A C 1
ATOM 1314 O O . ILE A 1 185 ? -14.209 -5.051 3.859 1.00 97.06 185 ILE A O 1
ATOM 1318 N N . ALA A 1 186 ? -13.570 -6.411 2.185 1.00 97.31 186 ALA A N 1
ATOM 1319 C CA . ALA A 1 186 ? -13.608 -7.645 2.960 1.00 97.31 186 ALA A CA 1
ATOM 1320 C C . ALA A 1 186 ? -12.249 -8.363 2.981 1.00 97.31 186 ALA A C 1
ATOM 1322 O O . ALA A 1 186 ? -11.498 -8.343 2.007 1.00 97.31 186 ALA A O 1
ATOM 1323 N N . PHE A 1 187 ? -11.959 -9.029 4.099 1.00 97.88 187 PHE A N 1
ATOM 1324 C CA . PHE A 1 187 ? -10.749 -9.809 4.355 1.00 97.88 187 PHE A CA 1
ATOM 1325 C C . PHE A 1 187 ? -11.134 -11.240 4.742 1.00 97.88 187 PHE A C 1
ATOM 1327 O O . PHE A 1 187 ? -12.035 -11.456 5.557 1.00 97.88 187 PHE A O 1
ATOM 1334 N N . GLY A 1 188 ? -10.459 -12.228 4.155 1.00 97.44 188 GLY A N 1
ATOM 1335 C CA . GLY A 1 188 ? -10.875 -13.628 4.212 1.00 97.44 188 GLY A CA 1
ATOM 1336 C C . GLY A 1 188 ? -9.990 -14.537 3.361 1.00 97.44 188 GLY A C 1
ATOM 1337 O O . GLY A 1 188 ? -8.902 -14.137 2.951 1.00 97.44 188 GLY A O 1
ATOM 1338 N N . TYR A 1 189 ? -10.448 -15.761 3.103 1.00 97.38 189 TYR A N 1
ATOM 1339 C CA . TYR A 1 189 ? -9.717 -16.763 2.315 1.00 97.38 189 TYR A CA 1
ATOM 1340 C C . TYR A 1 189 ? -10.643 -17.553 1.383 1.00 97.38 189 TYR A C 1
ATOM 1342 O O . TYR A 1 189 ? -11.861 -17.418 1.441 1.00 97.38 189 TYR A O 1
ATOM 1350 N N . GLY A 1 190 ? -10.065 -18.402 0.531 1.00 97.38 190 GLY A N 1
ATOM 1351 C CA . GLY A 1 190 ? -10.787 -19.189 -0.470 1.00 97.38 190 GLY A CA 1
ATOM 1352 C C . GLY A 1 190 ? -10.546 -18.635 -1.870 1.00 97.38 190 GLY A C 1
ATOM 1353 O O . GLY A 1 190 ? -9.430 -18.239 -2.197 1.00 97.38 190 GLY A O 1
ATOM 1354 N N . SER A 1 191 ? -11.586 -18.599 -2.696 1.00 96.75 191 SER A N 1
ATOM 1355 C CA . SER A 1 191 ? -11.545 -18.036 -4.052 1.00 96.75 191 SER A CA 1
ATOM 1356 C C . SER A 1 191 ? -12.511 -16.865 -4.180 1.00 96.75 191 SER A C 1
ATOM 1358 O O . SER A 1 191 ? -13.440 -16.754 -3.391 1.00 96.75 191 SER A O 1
ATOM 1360 N N . SER A 1 192 ? -12.357 -16.020 -5.204 1.00 93.38 192 SER A N 1
ATOM 1361 C CA . SER A 1 192 ? -13.252 -14.866 -5.407 1.00 93.38 192 SER A CA 1
ATOM 1362 C C . SER A 1 192 ? -14.739 -15.259 -5.448 1.00 93.38 192 SER A C 1
ATOM 1364 O O . SER A 1 192 ? -15.552 -14.605 -4.805 1.00 93.38 192 SER A O 1
ATOM 1366 N N . ALA A 1 193 ? -15.084 -16.364 -6.118 1.00 95.81 193 ALA A N 1
ATOM 1367 C CA . ALA A 1 193 ? -16.459 -16.875 -6.172 1.00 95.81 193 ALA A CA 1
ATOM 1368 C C . ALA A 1 193 ? -16.903 -17.666 -4.919 1.00 95.81 193 ALA A C 1
ATOM 1370 O O . ALA A 1 193 ? -18.091 -17.916 -4.753 1.00 95.81 193 ALA A O 1
ATOM 1371 N N . SER A 1 194 ? -15.967 -18.050 -4.043 1.00 96.25 194 SER A N 1
ATOM 1372 C CA . SER A 1 194 ? -16.216 -18.861 -2.836 1.00 96.25 194 SER A CA 1
ATOM 1373 C C . SER A 1 194 ? -15.416 -18.296 -1.662 1.00 96.25 194 SER A C 1
ATOM 1375 O O . SER A 1 194 ? -14.588 -18.974 -1.049 1.00 96.25 194 SER A O 1
ATOM 1377 N N . PHE A 1 195 ? -15.600 -17.002 -1.413 1.00 97.25 195 PHE A N 1
ATOM 1378 C CA . PHE A 1 195 ? -14.821 -16.259 -0.436 1.00 97.25 195 PHE A CA 1
ATOM 1379 C C . PHE A 1 195 ? -15.392 -16.462 0.967 1.00 97.25 195 PHE A C 1
ATOM 1381 O O . PHE A 1 195 ? -16.545 -16.138 1.243 1.00 97.25 195 PHE A O 1
ATOM 1388 N N . THR A 1 196 ? -14.572 -16.992 1.870 1.00 96.50 196 THR A N 1
ATOM 1389 C CA . THR A 1 196 ? -14.889 -17.080 3.294 1.00 96.50 196 THR A CA 1
ATOM 1390 C C . THR A 1 196 ? -14.434 -15.803 3.984 1.00 96.50 196 THR A C 1
ATOM 1392 O O . THR A 1 196 ? -13.255 -15.644 4.308 1.00 96.50 196 THR A O 1
ATOM 1395 N N . GLU A 1 197 ? -15.378 -14.898 4.215 1.00 97.06 197 GLU A N 1
ATOM 1396 C CA . GLU A 1 197 ? -15.142 -13.629 4.900 1.00 97.06 197 GLU A CA 1
ATOM 1397 C C . GLU A 1 197 ? -14.857 -13.838 6.399 1.00 97.06 197 GLU A C 1
ATOM 1399 O O . GLU A 1 197 ? -15.502 -14.644 7.074 1.00 97.06 197 GLU A O 1
ATOM 1404 N N . LYS A 1 198 ? -13.869 -13.108 6.928 1.00 96.88 198 LYS A N 1
ATOM 1405 C CA . LYS A 1 198 ? -13.520 -13.067 8.359 1.00 96.88 198 LYS A CA 1
ATOM 1406 C C . LYS A 1 198 ? -13.699 -11.682 8.966 1.00 96.88 198 LYS A C 1
ATOM 1408 O O . LYS A 1 198 ? -14.042 -11.579 10.142 1.00 96.88 198 LYS A O 1
ATOM 1413 N N . MET A 1 199 ? -13.489 -10.637 8.172 1.00 98.19 199 MET A N 1
ATOM 1414 C CA . MET A 1 199 ? -13.684 -9.250 8.570 1.00 98.19 199 MET A CA 1
ATOM 1415 C C . MET A 1 199 ? -14.147 -8.425 7.373 1.00 98.19 199 MET A C 1
ATOM 1417 O O . MET A 1 199 ? -13.708 -8.671 6.250 1.00 98.19 199 MET A O 1
ATOM 1421 N N . ARG A 1 200 ? -14.956 -7.398 7.625 1.00 97.81 200 ARG A N 1
ATOM 1422 C CA . ARG A 1 200 ? -15.305 -6.377 6.636 1.00 97.81 200 ARG A CA 1
ATOM 1423 C C . ARG A 1 200 ? -15.327 -4.978 7.209 1.00 97.81 200 ARG A C 1
ATOM 1425 O O . ARG A 1 200 ? -15.551 -4.783 8.402 1.00 97.81 200 ARG A O 1
ATOM 1432 N N . ILE A 1 201 ? -15.217 -4.025 6.299 1.00 98.00 201 ILE A N 1
ATOM 1433 C CA . ILE A 1 201 ? -15.639 -2.643 6.471 1.00 98.00 201 ILE A CA 1
ATOM 1434 C C . ILE A 1 201 ? -16.717 -2.397 5.418 1.00 98.00 201 ILE A C 1
ATOM 1436 O O . ILE A 1 201 ? -16.455 -2.520 4.221 1.00 98.00 201 ILE A O 1
ATOM 1440 N N . LYS A 1 202 ? -17.938 -2.089 5.857 1.00 97.00 202 LYS A N 1
ATOM 1441 C CA . LYS A 1 202 ? -19.021 -1.729 4.945 1.00 97.00 202 LYS A CA 1
ATOM 1442 C C . LYS A 1 202 ? -18.757 -0.372 4.311 1.00 97.00 202 LYS A C 1
ATOM 1444 O O . LYS A 1 202 ? -18.162 0.487 4.957 1.00 97.00 202 LYS A O 1
ATOM 1449 N N . GLY A 1 203 ? -19.320 -0.126 3.133 1.00 94.88 203 GLY A N 1
ATOM 1450 C CA . GLY A 1 203 ? -19.356 1.222 2.558 1.00 94.88 203 GLY A CA 1
ATOM 1451 C C . GLY A 1 203 ? -19.979 2.259 3.514 1.00 94.88 203 GLY A C 1
ATOM 1452 O O . GLY A 1 203 ? -19.539 3.402 3.594 1.00 94.88 203 GLY A O 1
ATOM 1453 N N . SER A 1 204 ? -20.920 1.828 4.364 1.00 94.50 204 SER A N 1
ATOM 1454 C CA . SER A 1 204 ? -21.506 2.648 5.436 1.00 94.50 204 SER A CA 1
ATOM 1455 C C . SER A 1 204 ? -20.568 2.940 6.622 1.00 94.50 204 SER A C 1
ATOM 1457 O O . SER A 1 204 ? -20.978 3.602 7.570 1.00 94.50 204 SER A O 1
ATOM 1459 N N . GLY A 1 205 ? -19.349 2.394 6.631 1.00 95.88 205 GLY A N 1
ATOM 1460 C CA . GLY A 1 205 ? -18.361 2.519 7.706 1.00 95.88 205 GLY A CA 1
ATOM 1461 C C . GLY A 1 205 ? -18.480 1.492 8.839 1.00 95.88 205 GLY A C 1
ATOM 1462 O O . GLY A 1 205 ? -17.632 1.480 9.729 1.00 95.88 205 GLY A O 1
ATOM 1463 N N . ALA A 1 206 ? -19.500 0.626 8.828 1.00 98.00 206 ALA A N 1
ATOM 1464 C CA . ALA A 1 206 ? -19.675 -0.403 9.856 1.00 98.00 206 ALA A CA 1
ATOM 1465 C C . ALA A 1 206 ? -18.636 -1.526 9.706 1.00 98.00 206 ALA A C 1
ATOM 1467 O O . ALA A 1 206 ? -18.426 -2.041 8.608 1.00 98.00 206 ALA A O 1
ATOM 1468 N N . VAL A 1 207 ? -18.014 -1.934 10.809 1.00 98.50 207 VAL A N 1
ATOM 1469 C CA . VAL A 1 207 ? -16.980 -2.971 10.855 1.00 98.50 207 VAL A CA 1
ATOM 1470 C C . VAL A 1 207 ? -17.565 -4.256 11.431 1.00 98.50 207 VAL A C 1
ATOM 1472 O O . VAL A 1 207 ? -18.099 -4.263 12.540 1.00 98.50 207 VAL A O 1
ATOM 1475 N N . GLY A 1 208 ? -17.448 -5.350 10.683 1.00 98.31 208 GLY A N 1
ATOM 1476 C CA . GLY A 1 208 ? -17.857 -6.684 11.123 1.00 98.31 208 GLY A CA 1
ATOM 1477 C C . GLY A 1 208 ? -16.650 -7.602 11.267 1.00 98.31 208 GLY A C 1
ATOM 1478 O O . GLY A 1 208 ? -15.816 -7.651 10.366 1.00 98.31 208 GLY A O 1
ATOM 1479 N N . ILE A 1 209 ? -16.563 -8.345 12.369 1.00 98.19 209 ILE A N 1
ATOM 1480 C CA . ILE A 1 209 ? -15.632 -9.467 12.555 1.00 98.19 209 ILE A CA 1
ATOM 1481 C C . ILE A 1 209 ? -16.480 -10.714 12.799 1.00 98.19 209 ILE A C 1
ATOM 1483 O O . ILE A 1 209 ? -17.259 -10.754 13.746 1.00 98.19 209 ILE A O 1
ATOM 1487 N N . GLY A 1 210 ? -16.366 -11.711 11.919 1.00 96.12 210 GLY A N 1
ATOM 1488 C CA . GLY A 1 210 ? -17.198 -12.920 11.958 1.00 96.12 210 GLY A CA 1
ATOM 1489 C C . GLY A 1 210 ? -18.660 -12.730 11.521 1.00 96.12 210 GLY A C 1
ATOM 1490 O O . GLY A 1 210 ? -19.454 -13.655 11.653 1.00 96.12 210 GLY A O 1
ATOM 1491 N N . THR A 1 211 ? -19.026 -11.566 10.971 1.00 96.00 211 THR A N 1
ATOM 1492 C CA . THR A 1 211 ? -20.354 -11.291 10.391 1.00 96.00 211 THR A CA 1
ATOM 1493 C C . THR A 1 211 ? -20.238 -10.457 9.115 1.00 96.00 211 THR A C 1
ATOM 1495 O O . THR A 1 211 ? -19.456 -9.506 9.061 1.00 96.00 211 THR A O 1
ATOM 1498 N N . THR A 1 212 ? -21.036 -10.790 8.095 1.00 96.06 212 THR A N 1
ATOM 1499 C CA . THR A 1 212 ? -21.107 -10.053 6.817 1.00 96.06 212 THR A CA 1
ATOM 1500 C C . THR A 1 212 ? -22.152 -8.926 6.847 1.00 96.06 212 THR A C 1
ATOM 1502 O O . THR A 1 212 ? -22.162 -8.023 6.002 1.00 96.06 212 THR A O 1
ATOM 1505 N N . THR A 1 213 ? -23.029 -8.926 7.853 1.00 95.81 213 THR A N 1
ATOM 1506 C CA . THR A 1 213 ? -24.137 -7.975 8.004 1.00 95.81 213 THR A CA 1
ATOM 1507 C C . THR A 1 213 ? -24.116 -7.317 9.386 1.00 95.81 213 THR A C 1
ATOM 1509 O O . THR A 1 213 ? -25.069 -7.493 10.146 1.00 95.81 213 THR A O 1
ATOM 1512 N N . PRO A 1 214 ? -23.055 -6.564 9.742 1.00 97.75 214 PRO A N 1
ATOM 1513 C CA . PRO A 1 214 ? -23.035 -5.832 11.002 1.00 97.75 214 PRO A CA 1
ATOM 1514 C C . PRO A 1 214 ? -24.237 -4.875 11.086 1.00 97.75 214 PRO A C 1
ATOM 1516 O O . PRO A 1 214 ? -24.497 -4.087 10.173 1.00 97.75 214 PRO A O 1
ATOM 1519 N N . SER A 1 215 ? -24.972 -4.979 12.188 1.00 97.06 215 SER A N 1
ATOM 1520 C CA . SER A 1 215 ? -26.117 -4.156 12.590 1.00 97.06 215 SER A CA 1
ATOM 1521 C C . SER A 1 215 ? -25.714 -2.975 13.483 1.00 97.06 215 SER A C 1
ATOM 1523 O O . SER A 1 215 ? -26.528 -2.086 13.751 1.00 97.06 215 SER A O 1
ATOM 1525 N N . LYS A 1 216 ? -24.462 -2.974 13.960 1.00 97.44 216 LYS A N 1
ATOM 1526 C CA . LYS A 1 216 ? -23.821 -1.919 14.760 1.00 97.44 216 LYS A CA 1
ATOM 1527 C C . LYS A 1 216 ? -22.546 -1.425 14.073 1.00 97.44 216 LYS A C 1
ATOM 1529 O O . LYS A 1 216 ? -22.034 -2.071 13.165 1.00 97.44 216 LYS A O 1
ATOM 1534 N N . GLN A 1 217 ? -22.022 -0.280 14.522 1.00 97.19 217 GLN A N 1
ATOM 1535 C CA . GLN A 1 217 ? -20.814 0.317 13.937 1.00 97.19 217 GLN A CA 1
ATOM 1536 C C . GLN A 1 217 ? -19.581 -0.591 14.063 1.00 97.19 217 GLN A C 1
ATOM 1538 O O . GLN A 1 217 ? -18.752 -0.616 13.161 1.00 97.19 217 GLN A O 1
ATOM 1543 N N . LEU A 1 218 ? -19.472 -1.338 15.163 1.00 97.94 218 LEU A N 1
ATOM 1544 C CA . LEU A 1 218 ? -18.506 -2.415 15.349 1.00 97.94 218 LEU A CA 1
ATOM 1545 C C . LEU A 1 218 ? -19.252 -3.621 15.915 1.00 97.94 218 LEU A C 1
ATOM 1547 O O . LEU A 1 218 ? -19.883 -3.513 16.966 1.00 97.94 218 LEU A O 1
ATOM 1551 N N . GLU A 1 219 ? -19.179 -4.755 15.228 1.00 98.12 219 GLU A N 1
ATOM 1552 C CA . GLU A 1 219 ? -19.821 -5.995 15.656 1.00 98.12 219 GLU A CA 1
ATOM 1553 C C . GLU A 1 219 ? -18.842 -7.168 15.542 1.00 98.12 219 GLU A C 1
ATOM 1555 O O . GLU A 1 219 ? -18.257 -7.404 14.483 1.00 98.12 219 GLU A O 1
ATOM 1560 N N . VAL A 1 220 ? -18.648 -7.890 16.648 1.00 97.56 220 VAL A N 1
ATOM 1561 C CA . VAL A 1 220 ? -17.778 -9.070 16.729 1.00 97.56 220 VAL A CA 1
ATOM 1562 C C . VAL A 1 220 ? -18.651 -10.268 17.064 1.00 97.56 220 VAL A C 1
ATOM 1564 O O . VAL A 1 220 ? -19.231 -10.320 18.146 1.00 97.56 220 VAL A O 1
ATOM 1567 N N . ILE A 1 221 ? -18.747 -11.215 16.136 1.00 96.50 221 ILE A N 1
ATOM 1568 C CA . ILE A 1 221 ? -19.581 -12.411 16.247 1.00 96.50 221 ILE A CA 1
ATOM 1569 C C . ILE A 1 221 ? -18.691 -13.647 16.155 1.00 96.50 221 ILE A C 1
ATOM 1571 O O . ILE A 1 221 ? -17.813 -13.750 15.299 1.00 96.50 221 ILE A O 1
ATOM 1575 N N . GLY A 1 222 ? -18.900 -14.576 17.084 1.00 93.88 222 GLY A N 1
ATOM 1576 C CA . GLY A 1 222 ? -18.187 -15.845 17.131 1.00 93.88 222 GLY A CA 1
ATOM 1577 C C . GLY A 1 222 ? -18.798 -16.888 16.202 1.00 93.88 222 GLY A C 1
ATOM 1578 O O . GLY A 1 222 ? -19.923 -16.723 15.726 1.00 93.88 222 GLY A O 1
ATOM 1579 N N . PRO A 1 223 ? -18.077 -17.989 15.959 1.00 90.12 223 PRO A N 1
ATOM 1580 C CA . PRO A 1 223 ? -18.652 -19.151 15.296 1.00 90.12 223 PRO A CA 1
ATOM 1581 C C . PRO A 1 223 ? -19.798 -19.761 16.123 1.00 90.12 223 PRO A C 1
ATOM 1583 O O . PRO A 1 223 ? -19.838 -19.661 17.348 1.00 90.12 223 PRO A O 1
ATOM 1586 N N . GLY A 1 224 ? -20.729 -20.438 15.446 1.00 91.50 224 GLY A N 1
ATOM 1587 C CA . GLY A 1 224 ? -21.863 -21.139 16.067 1.00 91.50 224 GLY A CA 1
ATOM 1588 C C . GLY A 1 224 ? -21.493 -22.450 16.775 1.00 91.50 224 GLY A C 1
ATOM 1589 O O . GLY A 1 224 ? -22.292 -23.379 16.767 1.00 91.50 224 GLY A O 1
ATOM 1590 N N . ASP A 1 225 ? -20.286 -22.551 17.333 1.00 95.00 225 ASP A N 1
ATOM 1591 C CA . ASP A 1 225 ? -19.725 -23.763 17.952 1.00 95.00 225 ASP A CA 1
ATOM 1592 C C . ASP A 1 225 ? -19.549 -23.647 19.480 1.00 95.00 225 ASP A C 1
ATOM 1594 O O . ASP A 1 225 ? -19.021 -24.553 20.122 1.00 95.00 225 ASP A O 1
ATOM 1598 N N . GLY A 1 226 ? -20.004 -22.538 20.072 1.00 91.38 226 GLY A N 1
ATOM 1599 C CA . GLY A 1 226 ? -19.893 -22.279 21.508 1.00 91.38 226 GLY A CA 1
ATOM 1600 C C . GLY A 1 226 ? -18.564 -21.654 21.941 1.00 91.38 226 GLY A C 1
ATOM 1601 O O . GLY A 1 226 ? -18.383 -21.405 23.133 1.00 91.38 226 GLY A O 1
ATOM 1602 N N . THR A 1 227 ? -17.653 -21.351 21.012 1.00 93.75 227 THR A N 1
ATOM 1603 C CA . THR A 1 227 ? -16.435 -20.593 21.322 1.00 93.75 227 THR A CA 1
ATOM 1604 C C . THR A 1 227 ? -16.802 -19.204 21.867 1.00 93.75 227 THR A C 1
ATOM 1606 O O . THR A 1 227 ? -17.491 -18.444 21.179 1.00 93.75 227 THR A O 1
ATOM 1609 N N . PRO A 1 228 ? -16.344 -18.823 23.077 1.00 93.12 228 PRO A N 1
ATOM 1610 C CA . PRO A 1 228 ? -16.649 -17.516 23.644 1.00 93.12 228 PRO A CA 1
ATOM 1611 C C . PRO A 1 228 ? -16.137 -16.367 22.773 1.00 93.12 228 PRO A C 1
ATOM 1613 O O . PRO A 1 228 ? -14.981 -16.350 22.347 1.00 93.12 228 PRO A O 1
ATOM 1616 N N . VAL A 1 229 ? -16.982 -15.357 22.575 1.00 95.19 229 VAL A N 1
ATOM 1617 C CA . VAL A 1 229 ? -16.590 -14.097 21.936 1.00 95.19 229 VAL A CA 1
ATOM 1618 C C . VAL A 1 229 ? -16.031 -13.165 23.000 1.00 95.19 229 VAL A C 1
ATOM 1620 O O . VAL A 1 229 ? -16.735 -12.794 23.935 1.00 95.19 229 VAL A O 1
ATOM 1623 N N . THR A 1 230 ? -14.767 -12.766 22.864 1.00 93.50 230 THR A N 1
ATOM 1624 C CA . THR A 1 230 ? -14.101 -11.897 23.844 1.00 93.50 230 THR A CA 1
ATOM 1625 C C . THR A 1 230 ? -13.488 -10.671 23.182 1.00 93.50 230 THR A C 1
ATOM 1627 O O . THR A 1 230 ? -12.744 -10.809 22.211 1.00 93.50 230 THR A O 1
ATOM 1630 N N . LEU A 1 231 ? -13.706 -9.491 23.766 1.00 93.56 231 LEU A N 1
ATOM 1631 C CA . LEU A 1 231 ? -12.906 -8.294 23.504 1.00 93.56 231 LEU A CA 1
ATOM 1632 C C . LEU A 1 231 ? -11.851 -8.158 24.607 1.00 93.56 231 LEU A C 1
ATOM 1634 O O . LEU A 1 231 ? -12.191 -8.084 25.786 1.00 93.56 231 LEU A O 1
ATOM 1638 N N . ARG A 1 232 ? -10.568 -8.126 24.238 1.00 92.75 232 ARG A N 1
ATOM 1639 C CA . ARG A 1 232 ? -9.454 -7.999 25.188 1.00 92.75 232 ARG A CA 1
ATOM 1640 C C . ARG A 1 232 ? -8.791 -6.629 25.052 1.00 92.75 232 ARG A C 1
ATOM 1642 O O . ARG A 1 232 ? -8.277 -6.312 23.986 1.00 92.75 232 ARG A O 1
ATOM 1649 N N . ILE A 1 233 ? -8.744 -5.869 26.148 1.00 91.75 233 ILE A N 1
ATOM 1650 C CA . ILE A 1 233 ? -8.024 -4.589 26.260 1.00 91.75 233 ILE A CA 1
ATOM 1651 C C . ILE A 1 233 ? -6.926 -4.768 27.314 1.00 91.75 233 ILE A C 1
ATOM 1653 O O . ILE A 1 233 ? -7.222 -4.983 28.487 1.00 91.75 233 ILE A O 1
ATOM 1657 N N . GLY A 1 234 ? -5.661 -4.734 26.895 1.00 88.25 234 GLY A N 1
ATOM 1658 C CA . GLY A 1 234 ? -4.505 -5.053 27.739 1.00 88.25 234 GLY A CA 1
ATOM 1659 C C . GLY A 1 234 ? -3.376 -4.040 27.567 1.00 88.25 234 GLY A C 1
ATOM 1660 O O . GLY A 1 234 ? -3.097 -3.627 26.445 1.00 88.25 234 GLY A O 1
ATOM 1661 N N . ASN A 1 235 ? -2.713 -3.673 28.664 1.00 84.19 235 ASN A N 1
ATOM 1662 C CA . ASN A 1 235 ? -1.454 -2.932 28.655 1.00 84.19 235 ASN A CA 1
ATOM 1663 C C . ASN A 1 235 ? -0.299 -3.930 28.852 1.00 84.19 235 ASN A C 1
ATOM 1665 O O . ASN A 1 235 ? -0.456 -4.924 29.562 1.00 84.19 235 ASN A O 1
ATOM 1669 N N . ARG A 1 236 ? 0.842 -3.716 28.187 1.00 83.88 236 ARG A N 1
ATOM 1670 C CA . ARG A 1 236 ? 1.996 -4.626 28.218 1.00 83.88 236 ARG A CA 1
ATOM 1671 C C . ARG A 1 236 ? 3.149 -3.956 28.966 1.00 83.88 236 ARG A C 1
ATOM 1673 O O . ARG A 1 236 ? 3.582 -2.888 28.556 1.00 83.88 236 ARG A O 1
ATOM 1680 N N . SER A 1 237 ? 3.686 -4.651 29.977 1.00 73.88 237 SER A N 1
ATOM 1681 C CA . SER A 1 237 ? 4.789 -4.247 30.879 1.00 73.88 237 SER A CA 1
ATOM 1682 C C . SER A 1 237 ? 4.520 -3.022 31.774 1.00 73.88 237 SER A C 1
ATOM 1684 O O . SER A 1 237 ? 4.132 -1.965 31.294 1.00 73.88 237 SER A O 1
ATOM 1686 N N . GLY A 1 238 ? 4.786 -3.169 33.081 1.00 71.25 238 GLY A N 1
ATOM 1687 C CA . GLY A 1 238 ? 4.514 -2.163 34.119 1.00 71.25 238 GLY A CA 1
ATOM 1688 C C . GLY A 1 238 ? 3.132 -2.314 34.769 1.00 71.25 238 GLY A C 1
ATOM 1689 O O . GLY A 1 238 ? 2.209 -2.839 34.151 1.00 71.25 238 GLY A O 1
ATOM 1690 N N . PHE A 1 239 ? 2.996 -1.871 36.024 1.00 78.25 239 PHE A N 1
ATOM 1691 C CA . PHE A 1 239 ? 1.687 -1.700 36.665 1.00 78.25 239 PHE A CA 1
ATOM 1692 C C . PHE A 1 239 ? 0.953 -0.551 35.970 1.00 78.25 239 PHE A C 1
ATOM 1694 O O . PHE A 1 239 ? 1.543 0.511 35.752 1.00 78.25 239 PHE A O 1
ATOM 1701 N N . GLY A 1 240 ? -0.311 -0.742 35.599 1.00 81.38 240 GLY A N 1
ATOM 1702 C CA . GLY A 1 240 ? -1.059 0.314 34.933 1.00 81.38 240 GLY A CA 1
ATOM 1703 C C . GLY A 1 240 ? -2.468 -0.084 34.503 1.00 81.38 240 GLY A C 1
ATOM 1704 O O . GLY A 1 240 ? -2.772 -1.269 34.357 1.00 81.38 240 GLY A O 1
ATOM 1705 N N . PRO A 1 241 ? -3.342 0.909 34.289 1.00 87.19 241 PRO A N 1
ATOM 1706 C CA . PRO A 1 241 ? -4.726 0.652 33.953 1.00 87.19 241 PRO A CA 1
ATOM 1707 C C . PRO A 1 241 ? -4.963 0.365 32.469 1.00 87.19 241 PRO A C 1
ATOM 1709 O O . PRO A 1 241 ? -4.221 0.812 31.593 1.00 87.19 241 PRO A O 1
ATOM 1712 N N . THR A 1 242 ? -6.081 -0.298 32.192 1.00 91.62 242 THR A N 1
ATOM 1713 C CA . THR A 1 242 ? -6.718 -0.387 30.871 1.00 91.62 242 THR A CA 1
ATOM 1714 C C . THR A 1 242 ? -8.185 -0.013 30.999 1.00 91.62 242 THR A C 1
ATOM 1716 O O . THR A 1 242 ? -8.787 -0.251 32.045 1.00 91.62 242 THR A O 1
ATOM 1719 N N . ALA A 1 243 ? -8.774 0.597 29.969 1.00 91.88 243 ALA A N 1
ATOM 1720 C CA . ALA A 1 243 ? -10.144 1.089 30.054 1.00 91.88 243 ALA A CA 1
ATOM 1721 C C . ALA A 1 243 ? -10.939 0.924 28.756 1.00 91.88 243 ALA A C 1
ATOM 1723 O O . ALA A 1 243 ? -10.381 0.960 27.660 1.00 91.88 243 ALA A O 1
ATOM 1724 N N . LEU A 1 244 ? -12.255 0.792 28.917 1.00 93.25 244 LEU A N 1
ATOM 1725 C CA . LEU A 1 244 ? -13.267 1.032 27.896 1.00 93.25 244 LEU A CA 1
ATOM 1726 C C . LEU A 1 244 ? -13.953 2.360 28.218 1.00 93.25 244 LEU A C 1
ATOM 1728 O O . LEU A 1 244 ? -14.574 2.496 29.274 1.00 93.25 244 LEU A O 1
ATOM 1732 N N . GLU A 1 245 ? -13.834 3.331 27.319 1.00 91.19 245 GLU A N 1
ATOM 1733 C CA . GLU A 1 245 ? -14.333 4.690 27.526 1.00 91.19 245 GLU A CA 1
ATOM 1734 C C . GLU A 1 245 ? -15.619 4.964 26.754 1.00 91.19 245 GLU A C 1
ATOM 1736 O O . GLU A 1 245 ? -15.775 4.543 25.608 1.00 91.19 245 GLU A O 1
ATOM 1741 N N . PHE A 1 246 ? -16.516 5.727 27.377 1.00 90.31 246 PHE A N 1
ATOM 1742 C CA . PHE A 1 246 ? -17.758 6.187 26.776 1.00 90.31 246 PHE A CA 1
ATOM 1743 C C . PHE A 1 246 ? -17.755 7.716 26.731 1.00 90.31 246 PHE A C 1
ATOM 1745 O O . PHE A 1 246 ? -17.605 8.399 27.750 1.00 90.31 246 PHE A O 1
ATOM 1752 N N . ILE A 1 247 ? -17.884 8.256 25.522 1.00 88.31 247 ILE A N 1
ATOM 1753 C CA . ILE A 1 247 ? -17.846 9.692 25.248 1.00 88.31 247 ILE A CA 1
ATOM 1754 C C . ILE A 1 247 ? -19.048 10.040 24.370 1.00 88.31 247 ILE A C 1
ATOM 1756 O O . ILE A 1 247 ? -19.349 9.335 23.409 1.00 88.31 247 ILE A O 1
ATOM 1760 N N . SER A 1 248 ? -19.714 11.138 24.706 1.00 87.12 248 SER A N 1
ATOM 1761 C CA . SER A 1 248 ? -20.734 11.800 23.890 1.00 87.12 248 SER A CA 1
ATOM 1762 C C . SER A 1 248 ? -20.181 13.109 23.326 1.00 87.12 248 SER A C 1
ATOM 1764 O O . SER A 1 248 ? -19.271 13.697 23.914 1.00 87.12 248 SER A O 1
ATOM 1766 N N . ASP A 1 249 ? -20.697 13.534 22.171 1.00 86.94 249 ASP A N 1
ATOM 1767 C CA . ASP A 1 249 ? -20.288 14.764 21.481 1.00 86.94 249 ASP A CA 1
ATOM 1768 C C . ASP A 1 249 ? -18.771 14.840 21.196 1.00 86.94 249 ASP A C 1
ATOM 1770 O O . ASP A 1 249 ? -18.142 15.890 21.316 1.00 86.94 249 ASP A O 1
ATOM 1774 N N . TYR A 1 250 ? -18.160 13.702 20.834 1.00 87.62 250 TYR A N 1
ATOM 1775 C CA . TYR A 1 250 ? -16.722 13.606 20.553 1.00 87.62 250 TYR A CA 1
ATOM 1776 C C . TYR A 1 250 ? -16.278 14.623 19.488 1.00 87.62 250 TYR A C 1
ATOM 1778 O O . TYR A 1 250 ? -16.824 14.667 18.387 1.00 87.62 250 TYR A O 1
ATOM 1786 N N . GLY A 1 251 ? -15.269 15.427 19.820 1.00 85.38 251 GLY A N 1
ATOM 1787 C CA . GLY A 1 251 ? -14.725 16.497 18.986 1.00 85.38 251 GLY A CA 1
ATOM 1788 C C . GLY A 1 251 ? -15.473 17.833 19.065 1.00 85.38 251 GLY A C 1
ATOM 1789 O O . GLY A 1 251 ? -15.002 18.807 18.480 1.00 85.38 251 GLY A O 1
ATOM 1790 N N . ALA A 1 252 ? -16.603 17.919 19.774 1.00 86.94 252 ALA A N 1
ATOM 1791 C CA . ALA A 1 252 ? -17.367 19.156 19.927 1.00 86.94 252 ALA A CA 1
ATOM 1792 C C . ALA A 1 252 ? -16.939 19.967 21.166 1.00 86.94 252 ALA A C 1
ATOM 1794 O O . ALA A 1 252 ? -16.342 19.447 22.108 1.00 86.94 252 ALA A O 1
ATOM 1795 N N . ALA A 1 253 ? -17.291 21.258 21.201 1.00 81.12 253 ALA A N 1
ATOM 1796 C CA . ALA A 1 253 ? -17.007 22.133 22.347 1.00 81.12 253 ALA A CA 1
ATOM 1797 C C . ALA A 1 253 ? -17.700 21.673 23.647 1.00 81.12 253 ALA A C 1
ATOM 1799 O O . ALA A 1 253 ? -17.231 21.978 24.740 1.00 81.12 253 ALA A O 1
ATOM 1800 N N . ASN A 1 254 ? -18.803 20.933 23.522 1.00 76.69 254 ASN A N 1
ATOM 1801 C CA . ASN A 1 254 ? -19.568 20.337 24.613 1.00 76.69 254 ASN A CA 1
ATOM 1802 C C . ASN A 1 254 ? -19.281 18.833 24.795 1.00 76.69 254 ASN A C 1
ATOM 1804 O O . ASN A 1 254 ? -20.085 18.149 25.425 1.00 76.69 254 ASN A O 1
ATOM 1808 N N . GLN A 1 255 ? -18.164 18.319 24.257 1.00 81.19 255 GLN A N 1
ATOM 1809 C CA . GLN A 1 255 ? -17.763 16.921 24.421 1.00 81.19 255 GLN A CA 1
ATOM 1810 C C . GLN A 1 255 ? -17.841 16.496 25.887 1.00 81.19 255 GLN A C 1
ATOM 1812 O O . GLN A 1 255 ? -17.256 17.129 26.769 1.00 81.19 255 GLN A O 1
ATOM 1817 N N . TRP A 1 256 ? -18.496 15.366 26.138 1.00 76.38 256 TRP A N 1
ATOM 1818 C CA . TRP A 1 256 ? -18.718 14.880 27.488 1.00 76.38 256 TRP A CA 1
ATOM 1819 C C . TRP A 1 256 ? -18.322 13.414 27.624 1.00 76.38 256 TRP A C 1
ATOM 1821 O O . TRP A 1 256 ? -18.919 12.527 27.011 1.00 76.38 256 TRP A O 1
ATOM 1831 N N . ARG A 1 257 ? -17.309 13.142 28.454 1.00 80.06 257 ARG A N 1
ATOM 1832 C CA . ARG A 1 257 ? -16.944 11.782 28.868 1.00 80.06 257 ARG A CA 1
ATOM 1833 C C . ARG A 1 257 ? -17.943 11.317 29.925 1.00 80.06 257 ARG A C 1
ATOM 1835 O O . ARG A 1 257 ? -17.827 11.685 31.092 1.00 80.06 257 ARG A O 1
ATOM 1842 N N . THR A 1 258 ? -18.951 10.560 29.504 1.00 79.69 258 THR A N 1
ATOM 1843 C CA . THR A 1 258 ? -20.068 10.139 30.365 1.00 79.69 258 THR A CA 1
ATOM 1844 C C . THR A 1 258 ? -19.617 9.148 31.436 1.00 79.69 258 THR A C 1
ATOM 1846 O O . THR A 1 258 ? -20.112 9.177 32.564 1.00 79.69 258 THR A O 1
ATOM 1849 N N . GLY A 1 259 ? -18.630 8.313 31.113 1.00 86.69 259 GLY A N 1
ATOM 1850 C CA . GLY A 1 259 ? -18.025 7.376 32.046 1.00 86.69 259 GLY A CA 1
ATOM 1851 C C . GLY A 1 259 ? -17.032 6.444 31.370 1.00 86.69 259 GLY A C 1
ATOM 1852 O O . GLY A 1 259 ? -16.796 6.515 30.163 1.00 86.69 259 GLY A O 1
ATOM 1853 N N . TYR A 1 260 ? -16.428 5.564 32.156 1.00 90.75 260 TYR A N 1
ATOM 1854 C CA . TYR A 1 260 ? -15.569 4.504 31.641 1.00 90.75 260 TYR A CA 1
ATOM 1855 C C . TYR A 1 260 ? -15.458 3.354 32.641 1.00 90.75 260 TYR A C 1
ATOM 1857 O O . TYR A 1 260 ? -15.604 3.537 33.852 1.00 90.75 260 TYR A O 1
ATOM 1865 N N . ILE A 1 261 ? -15.191 2.163 32.113 1.00 92.94 261 ILE A N 1
ATOM 1866 C CA . ILE A 1 261 ? -14.860 0.972 32.894 1.00 92.94 261 ILE A CA 1
ATOM 1867 C C . ILE A 1 261 ? -13.354 0.795 32.801 1.00 92.94 261 ILE A C 1
ATOM 1869 O O . ILE A 1 261 ? -12.813 0.749 31.699 1.00 92.94 261 ILE A O 1
ATOM 1873 N N . LYS A 1 262 ? -12.674 0.703 33.939 1.00 91.75 262 LYS A N 1
ATOM 1874 C CA . LYS A 1 262 ? -11.219 0.572 34.015 1.00 91.75 262 LYS A CA 1
ATOM 1875 C C . LYS A 1 262 ? -10.855 -0.656 34.820 1.00 91.75 262 LYS A C 1
ATOM 1877 O O . LYS A 1 262 ? -11.395 -0.855 35.899 1.00 91.75 262 LYS A O 1
ATOM 1882 N N . THR A 1 263 ? -9.895 -1.435 34.352 1.00 90.88 263 THR A N 1
ATOM 1883 C CA . THR A 1 263 ? -9.170 -2.362 35.219 1.00 90.88 263 THR A CA 1
ATOM 1884 C C . THR A 1 263 ? -7.833 -1.760 35.598 1.00 90.88 263 THR A C 1
ATOM 1886 O O . THR A 1 263 ? -7.209 -1.105 34.765 1.00 90.88 263 THR A O 1
ATOM 1889 N N . ASN A 1 264 ? -7.392 -1.954 36.836 1.00 86.81 264 ASN A N 1
ATOM 1890 C CA . ASN A 1 264 ? -6.099 -1.467 37.302 1.00 86.81 264 ASN A CA 1
ATOM 1891 C C . ASN A 1 264 ? -5.286 -2.625 37.871 1.00 86.81 264 ASN A C 1
ATOM 1893 O O . ASN A 1 264 ? -5.786 -3.346 38.728 1.00 86.81 264 ASN A O 1
ATOM 1897 N N . ASP A 1 265 ? -4.047 -2.782 37.416 1.00 87.00 265 ASP A N 1
ATOM 1898 C CA . ASP A 1 265 ? -3.054 -3.620 38.084 1.00 87.00 265 ASP A CA 1
ATOM 1899 C C . ASP A 1 265 ? -2.256 -2.731 39.040 1.00 87.00 265 ASP A C 1
ATOM 1901 O O . ASP A 1 265 ? -1.613 -1.774 38.603 1.00 87.00 265 ASP A O 1
ATOM 1905 N N . ILE A 1 266 ? -2.329 -3.021 40.339 1.00 76.94 266 ILE A N 1
ATOM 1906 C CA . ILE A 1 266 ? -1.603 -2.280 41.380 1.00 76.94 266 ILE A CA 1
ATOM 1907 C C . ILE A 1 266 ? -0.462 -3.100 41.999 1.00 76.94 266 ILE A C 1
ATOM 1909 O O . ILE A 1 266 ? 0.088 -2.711 43.029 1.00 76.94 266 ILE A O 1
ATOM 1913 N N . GLY A 1 267 ? -0.080 -4.206 41.356 1.00 77.19 267 GLY A N 1
ATOM 1914 C CA . GLY A 1 267 ? 0.986 -5.102 41.785 1.00 77.19 267 GLY A CA 1
ATOM 1915 C C . GLY A 1 267 ? 0.536 -6.183 42.764 1.00 77.19 267 GLY A C 1
ATOM 1916 O O . GLY A 1 267 ? -0.622 -6.251 43.155 1.00 77.19 267 GLY A O 1
ATOM 1917 N N . THR A 1 268 ? 1.464 -7.087 43.108 1.00 75.81 268 THR A N 1
ATOM 1918 C CA . THR A 1 268 ? 1.258 -8.208 44.058 1.00 75.81 268 THR A CA 1
ATOM 1919 C C . THR A 1 268 ? 0.017 -9.073 43.783 1.00 75.81 268 THR A C 1
ATOM 1921 O O . THR A 1 268 ? -0.633 -9.542 44.715 1.00 75.81 268 THR A O 1
ATOM 1924 N N . TYR A 1 269 ? -0.307 -9.312 42.504 1.00 75.75 269 TYR A N 1
ATOM 1925 C CA . TYR A 1 269 ? -1.526 -10.021 42.070 1.00 75.75 269 TYR A CA 1
ATOM 1926 C C . TYR A 1 269 ? -2.830 -9.346 42.521 1.00 75.75 269 TYR A C 1
ATOM 1928 O O . TYR A 1 269 ? -3.882 -9.980 42.566 1.00 75.75 269 TYR A O 1
ATOM 1936 N N . THR A 1 270 ? -2.760 -8.058 42.852 1.00 75.75 270 THR A N 1
ATOM 1937 C CA . THR A 1 270 ? -3.911 -7.238 43.191 1.00 75.75 270 THR A CA 1
ATOM 1938 C C . THR A 1 270 ? -4.292 -6.387 41.996 1.00 75.75 270 THR A C 1
ATOM 1940 O O . THR A 1 270 ? -3.498 -5.598 41.482 1.00 75.75 270 THR A O 1
ATOM 1943 N N . GLY A 1 271 ? -5.554 -6.508 41.604 1.00 84.44 271 GLY A N 1
ATOM 1944 C CA . GLY A 1 271 ? -6.158 -5.621 40.632 1.00 84.44 271 GLY A CA 1
ATOM 1945 C C . GLY A 1 271 ? -7.548 -5.177 41.054 1.00 84.44 271 GLY A C 1
ATOM 1946 O O . GLY A 1 271 ? -8.160 -5.742 41.968 1.00 84.44 271 GLY A O 1
ATOM 1947 N N . SER A 1 272 ? -8.037 -4.146 40.384 1.00 86.88 272 SER A N 1
ATOM 1948 C CA . SER A 1 272 ? -9.388 -3.628 40.561 1.00 86.88 272 SER A CA 1
ATOM 1949 C C . SER A 1 272 ? -10.143 -3.589 39.236 1.00 86.88 272 SER A C 1
ATOM 1951 O O . SER A 1 272 ? -9.545 -3.429 38.172 1.00 86.88 272 SER A O 1
ATOM 1953 N N . LEU A 1 273 ? -11.466 -3.723 39.311 1.00 91.56 273 LEU A N 1
ATOM 1954 C CA . LEU A 1 273 ? -12.412 -3.331 38.270 1.00 91.56 273 LEU A CA 1
ATOM 1955 C C . LEU A 1 273 ? -13.173 -2.108 38.778 1.00 91.56 273 LEU A C 1
ATOM 1957 O O . LEU A 1 273 ? -13.897 -2.189 39.763 1.00 91.56 273 LEU A O 1
ATOM 1961 N N . GLU A 1 274 ? -13.001 -0.976 38.120 1.00 90.38 274 GLU A N 1
ATOM 1962 C CA . GLU A 1 274 ? -13.465 0.332 38.560 1.00 90.38 274 GLU A CA 1
ATOM 1963 C C . GLU A 1 274 ? -14.436 0.927 37.537 1.00 90.38 274 GLU A C 1
ATOM 1965 O O . GLU A 1 274 ? -14.197 0.891 36.329 1.00 90.38 274 GLU A O 1
ATOM 1970 N N . PHE A 1 275 ? -15.516 1.520 38.034 1.00 90.50 275 PHE A N 1
ATOM 1971 C CA . PHE A 1 275 ? -16.545 2.183 37.247 1.00 90.50 275 PHE A CA 1
ATOM 1972 C C . PHE A 1 275 ? -16.537 3.663 37.593 1.00 90.50 275 PHE A C 1
ATOM 1974 O O . PHE A 1 275 ? -16.757 4.067 38.742 1.00 90.50 275 PHE A O 1
ATOM 1981 N N . PHE A 1 276 ? -16.279 4.470 36.575 1.00 87.00 276 PHE A N 1
ATOM 1982 C CA . PHE A 1 276 ? -16.224 5.913 36.688 1.00 87.00 276 PHE A CA 1
ATOM 1983 C C . PHE A 1 276 ? -17.392 6.544 35.954 1.00 87.00 276 PHE A C 1
ATOM 1985 O O . PHE A 1 276 ? -17.706 6.173 34.823 1.00 87.00 276 PHE A O 1
ATOM 1992 N N . THR A 1 277 ? -17.971 7.556 36.581 1.00 82.69 277 THR A N 1
ATOM 1993 C CA . THR A 1 277 ? -18.900 8.499 35.959 1.00 82.69 277 THR A CA 1
ATOM 1994 C C . THR A 1 277 ? -18.294 9.891 36.047 1.00 82.69 277 THR A C 1
ATOM 1996 O O . THR A 1 277 ? -17.383 10.124 36.845 1.00 82.69 277 THR A O 1
ATOM 1999 N N . ASN A 1 278 ? -18.761 10.846 35.249 1.00 73.75 278 ASN A N 1
ATOM 2000 C CA . ASN A 1 278 ? -18.308 12.224 35.438 1.00 73.75 278 ASN A CA 1
ATOM 2001 C C . ASN A 1 278 ? -18.748 12.761 36.819 1.00 73.75 278 ASN A C 1
ATOM 2003 O O . ASN A 1 278 ? -19.794 12.373 37.344 1.00 73.75 278 ASN A O 1
ATOM 2007 N N . GLY A 1 279 ? -17.936 13.639 37.409 1.00 62.50 279 GLY A N 1
ATOM 2008 C CA . GLY A 1 279 ? -18.364 14.473 38.530 1.00 62.50 279 GLY A CA 1
ATOM 2009 C C . GLY A 1 279 ? -19.309 15.586 38.073 1.00 62.50 279 GLY A C 1
ATOM 2010 O O . GLY A 1 279 ? -19.399 15.907 36.891 1.00 62.50 279 GLY A O 1
ATOM 2011 N N . SER A 1 280 ? -20.034 16.195 39.007 1.00 56.12 280 SER A N 1
ATOM 2012 C CA . SER A 1 280 ? -20.896 17.343 38.706 1.00 56.12 280 SER A CA 1
ATOM 2013 C C . SER A 1 280 ? -20.077 18.632 38.551 1.00 56.12 280 SER A C 1
ATOM 2015 O O . SER A 1 280 ? -19.274 18.947 39.428 1.00 56.12 280 SER A O 1
ATOM 2017 N N . GLY A 1 281 ? -20.333 19.421 37.500 1.00 57.16 281 GLY A N 1
ATOM 2018 C CA . GLY A 1 281 ? -19.832 20.796 37.364 1.00 57.16 281 GLY A CA 1
ATOM 2019 C C . GLY A 1 281 ? -19.329 21.155 35.961 1.00 57.16 281 GLY A C 1
ATOM 2020 O O . GLY A 1 281 ? -18.789 20.321 35.243 1.00 57.16 281 GLY A O 1
ATOM 2021 N N . VAL A 1 282 ? -19.472 22.431 35.588 1.00 52.97 282 VAL A N 1
ATOM 2022 C CA . VAL A 1 282 ? -19.233 22.992 34.235 1.00 52.97 282 VAL A CA 1
ATOM 2023 C C . VAL A 1 282 ? -17.764 22.948 33.765 1.00 52.97 282 VAL A C 1
ATOM 2025 O O . VAL A 1 282 ? -17.472 23.316 32.633 1.00 52.97 282 VAL A O 1
ATOM 2028 N N . GLY A 1 283 ? -16.829 22.521 34.622 1.00 55.78 283 GLY A N 1
ATOM 2029 C CA . GLY A 1 283 ? -15.381 22.643 34.402 1.00 55.78 283 GLY A CA 1
ATOM 2030 C C . GLY A 1 283 ? -14.596 21.334 34.285 1.00 55.78 283 GLY A C 1
ATOM 2031 O O . GLY A 1 283 ? -13.370 21.382 34.327 1.00 55.78 283 GLY A O 1
ATOM 2032 N N . SER A 1 284 ? -15.236 20.165 34.181 1.00 56.56 284 SER A N 1
ATOM 2033 C CA . SER A 1 284 ? -14.511 18.885 34.182 1.00 56.56 284 SER A CA 1
ATOM 2034 C C . SER A 1 284 ? -14.747 18.041 32.931 1.00 56.56 284 SER A C 1
ATOM 2036 O O . SER A 1 284 ? -15.511 17.080 32.929 1.00 56.56 284 SER A O 1
ATOM 2038 N N . LEU A 1 285 ? -13.994 18.360 31.871 1.00 55.81 285 LEU A N 1
ATOM 2039 C CA . LEU A 1 285 ? -13.805 17.466 30.716 1.00 55.81 285 LEU A CA 1
ATOM 2040 C C . LEU A 1 285 ? -13.141 16.135 31.133 1.00 55.81 285 LEU A C 1
ATOM 2042 O O . LEU A 1 285 ? -13.390 15.102 30.518 1.00 55.81 285 LEU A O 1
ATOM 2046 N N . ASN A 1 286 ? -12.340 16.162 32.210 1.00 57.97 286 ASN A N 1
ATOM 2047 C CA . ASN A 1 286 ? -11.575 15.022 32.734 1.00 57.97 286 ASN A CA 1
ATOM 2048 C C . ASN A 1 286 ? -11.883 14.672 34.201 1.00 57.97 286 ASN A C 1
ATOM 2050 O O . ASN A 1 286 ? -11.273 13.749 34.742 1.00 57.97 286 ASN A O 1
ATOM 2054 N N . GLY A 1 287 ? -12.792 15.393 34.864 1.00 63.84 287 GLY A N 1
ATOM 2055 C CA . GLY A 1 287 ? -13.232 15.024 36.208 1.00 63.84 287 GLY A CA 1
ATOM 2056 C C . GLY A 1 287 ? -13.966 13.699 36.144 1.00 63.84 287 GLY A C 1
ATOM 2057 O O . GLY A 1 287 ? -14.786 13.457 35.265 1.00 63.84 287 GLY A O 1
ATOM 2058 N N . SER A 1 288 ? -13.638 12.777 37.031 1.00 70.50 288 SER A N 1
ATOM 2059 C CA . SER A 1 288 ? -14.332 11.499 37.093 1.00 70.50 288 SER A CA 1
ATOM 2060 C C . SER A 1 288 ? -14.459 11.092 38.543 1.00 70.50 288 SER A C 1
ATOM 2062 O O . SER A 1 288 ? -13.486 11.111 39.293 1.00 70.50 288 SER A O 1
ATOM 2064 N N . VAL A 1 289 ? -15.673 10.737 38.931 1.00 75.38 289 VAL A N 1
ATOM 2065 C CA . VAL A 1 289 ? -15.995 10.196 40.242 1.00 75.38 289 VAL A CA 1
ATOM 2066 C C . VAL A 1 289 ? -15.987 8.682 40.109 1.00 75.38 289 VAL A C 1
ATOM 2068 O O . VAL A 1 289 ? -16.682 8.112 39.266 1.00 75.38 289 VAL A O 1
ATOM 2071 N N . LYS A 1 290 ? -15.169 8.020 40.930 1.00 81.50 290 LYS A N 1
ATOM 2072 C CA . LYS A 1 290 ? -15.194 6.562 41.048 1.00 81.50 290 LYS A CA 1
ATOM 2073 C C . LYS A 1 290 ? -16.444 6.179 41.832 1.00 81.50 290 LYS A C 1
ATOM 2075 O O . LYS A 1 290 ? -16.469 6.326 43.051 1.00 81.50 290 LYS A O 1
ATOM 2080 N N . GLY A 1 291 ? -17.480 5.741 41.127 1.00 82.00 291 GLY A N 1
ATOM 2081 C CA . GLY A 1 291 ? -18.751 5.364 41.741 1.00 82.00 291 GLY A CA 1
ATOM 2082 C C . GLY A 1 291 ? -18.681 3.993 42.408 1.00 82.00 291 GLY A C 1
ATOM 2083 O O . GLY A 1 291 ? -19.203 3.821 43.508 1.00 82.00 291 GLY A O 1
ATOM 2084 N N . PHE A 1 292 ? -18.001 3.041 41.763 1.00 85.94 292 PHE A N 1
ATOM 2085 C CA . PHE A 1 292 ? -17.918 1.648 42.199 1.00 85.94 292 PHE A CA 1
ATOM 2086 C C . PHE A 1 292 ? -16.563 1.022 41.836 1.00 85.94 292 PHE A C 1
ATOM 2088 O O . PHE A 1 292 ? -15.998 1.307 40.781 1.00 85.94 292 PHE A O 1
ATOM 2095 N N . GLU A 1 293 ? -16.036 0.165 42.705 1.00 86.12 293 GLU A N 1
ATOM 2096 C CA . GLU A 1 293 ? -14.799 -0.592 42.514 1.00 86.12 293 GLU A CA 1
ATOM 2097 C C . GLU A 1 293 ? -14.948 -1.998 43.097 1.00 86.12 293 GLU A C 1
ATOM 2099 O O . GLU A 1 293 ? -15.385 -2.163 44.229 1.00 86.12 293 GLU A O 1
ATOM 2104 N N . VAL A 1 294 ? -14.517 -3.015 42.357 1.00 87.00 294 VAL A N 1
ATOM 2105 C CA . VAL A 1 294 ? -14.270 -4.356 42.891 1.00 87.00 294 VAL A CA 1
ATOM 2106 C C . VAL A 1 294 ? -12.766 -4.553 42.988 1.00 87.00 294 VAL A C 1
ATOM 2108 O O . VAL A 1 294 ? -12.098 -4.575 41.959 1.00 87.00 294 VAL A O 1
ATOM 2111 N N . ARG A 1 295 ? -12.227 -4.726 44.198 1.00 84.88 295 ARG A N 1
ATOM 2112 C CA . ARG A 1 295 ? -10.795 -4.965 44.438 1.00 84.88 295 ARG A CA 1
ATOM 2113 C C . ARG A 1 295 ? -10.598 -6.218 45.272 1.00 84.88 295 ARG A C 1
ATOM 2115 O O . ARG A 1 295 ? -11.073 -6.281 46.402 1.00 84.88 295 ARG A O 1
ATOM 2122 N N . ASN A 1 296 ? -9.893 -7.209 44.724 1.00 81.56 296 ASN A N 1
ATOM 2123 C CA . ASN A 1 296 ? -9.683 -8.514 45.371 1.00 81.56 296 ASN A CA 1
ATOM 2124 C C . ASN A 1 296 ? -10.985 -9.141 45.914 1.00 81.56 296 ASN A C 1
ATOM 2126 O O . ASN A 1 296 ? -11.018 -9.672 47.020 1.00 81.56 296 ASN A O 1
ATOM 2130 N N . GLY A 1 297 ? -12.080 -9.027 45.155 1.00 76.25 297 GLY A N 1
ATOM 2131 C CA . GLY A 1 297 ? -13.400 -9.539 45.541 1.00 76.25 297 GLY A CA 1
ATOM 2132 C C . GLY A 1 297 ? -14.207 -8.647 46.494 1.00 76.25 297 GLY A C 1
ATOM 2133 O O . GLY A 1 297 ? -15.383 -8.927 46.704 1.00 76.25 297 GLY A O 1
ATOM 2134 N N . ALA A 1 298 ? -13.636 -7.563 47.030 1.00 76.38 298 ALA A N 1
ATOM 2135 C CA . ALA A 1 298 ? -14.367 -6.595 47.847 1.00 76.38 298 ALA A CA 1
ATOM 2136 C C . ALA A 1 298 ? -15.008 -5.504 46.978 1.00 76.38 298 ALA A C 1
ATOM 2138 O O . ALA A 1 298 ? -14.332 -4.904 46.142 1.00 76.38 298 ALA A O 1
ATOM 2139 N N . ALA A 1 299 ? -16.292 -5.228 47.209 1.00 82.69 299 ALA A N 1
ATOM 2140 C CA . ALA A 1 299 ? -17.028 -4.137 46.580 1.00 82.69 299 ALA A CA 1
ATOM 2141 C C . ALA A 1 299 ? -16.863 -2.833 47.381 1.00 82.69 299 ALA A C 1
ATOM 2143 O O . ALA A 1 299 ? -17.102 -2.779 48.586 1.00 82.69 299 ALA A O 1
ATOM 2144 N N . LEU A 1 300 ? -16.460 -1.769 46.700 1.00 76.81 300 LEU A N 1
ATOM 2145 C CA . LEU A 1 300 ? -16.204 -0.431 47.217 1.00 76.81 300 LEU A CA 1
ATOM 2146 C C . LEU A 1 300 ? -17.048 0.565 46.414 1.00 76.81 300 LEU A C 1
ATOM 2148 O O . LEU A 1 300 ? -17.251 0.403 45.215 1.00 76.81 300 LEU A O 1
ATOM 2152 N N . THR A 1 301 ? -17.536 1.608 47.067 1.00 78.94 301 THR A N 1
ATOM 2153 C CA . THR A 1 301 ? -18.322 2.698 46.479 1.00 78.94 301 THR A CA 1
ATOM 2154 C C . THR A 1 301 ? -17.705 4.039 46.852 1.00 78.94 301 THR A C 1
ATOM 2156 O O . THR A 1 301 ? -16.859 4.116 47.747 1.00 78.94 301 THR A O 1
ATOM 2159 N N . ALA A 1 302 ? -18.158 5.114 46.208 1.00 66.19 302 ALA A N 1
ATOM 2160 C CA . ALA A 1 302 ? -17.767 6.478 46.571 1.00 66.19 302 ALA A CA 1
ATOM 2161 C C . ALA A 1 302 ? -18.023 6.818 48.057 1.00 66.19 302 ALA A C 1
ATOM 2163 O O . ALA A 1 302 ? -17.359 7.697 48.601 1.00 66.19 302 ALA A O 1
ATOM 2164 N N . THR A 1 303 ? -18.963 6.127 48.712 1.00 62.84 303 THR A N 1
ATOM 2165 C CA . THR A 1 303 ? -19.389 6.378 50.097 1.00 62.84 303 THR A CA 1
ATOM 2166 C C . THR A 1 303 ? -18.871 5.346 51.106 1.00 62.84 303 THR A C 1
ATOM 2168 O O . THR A 1 303 ? -19.212 5.442 52.279 1.00 62.84 303 THR A O 1
ATOM 2171 N N . GLY A 1 304 ? -18.057 4.364 50.695 1.00 65.50 304 GLY A N 1
ATOM 2172 C CA . GLY A 1 304 ? -17.520 3.326 51.590 1.00 65.50 304 GLY A CA 1
ATOM 2173 C C . GLY A 1 304 ? -17.500 1.925 50.976 1.00 65.50 304 GLY A C 1
ATOM 2174 O O . GLY A 1 304 ? -17.700 1.761 49.776 1.00 65.50 304 GLY A O 1
ATOM 2175 N N . ALA A 1 305 ? -17.245 0.893 51.783 1.00 61.53 305 ALA A N 1
ATOM 2176 C CA . ALA A 1 305 ? -17.288 -0.497 51.327 1.00 61.53 305 ALA A CA 1
ATOM 2177 C C . ALA A 1 305 ? -18.700 -1.081 51.410 1.00 61.53 305 ALA A C 1
ATOM 2179 O O . ALA A 1 305 ? -19.423 -0.840 52.371 1.00 61.53 305 ALA A O 1
ATOM 2180 N N . VAL A 1 306 ? -19.060 -1.922 50.444 1.00 66.25 306 VAL A N 1
ATOM 2181 C CA . VAL A 1 306 ? -20.213 -2.820 50.550 1.00 66.25 306 VAL A CA 1
ATOM 2182 C C . VAL A 1 306 ? -19.711 -4.102 51.226 1.00 66.25 306 VAL A C 1
ATOM 2184 O O . VAL A 1 306 ? -19.472 -5.116 50.574 1.00 66.25 306 VAL A O 1
ATOM 2187 N N . GLY A 1 307 ? -19.436 -4.018 52.532 1.00 61.62 307 GLY A N 1
ATOM 2188 C CA . GLY A 1 307 ? -18.969 -5.144 53.345 1.00 61.62 307 GLY A CA 1
ATOM 2189 C C . GLY A 1 307 ? -18.559 -4.744 54.766 1.00 61.62 307 GLY A C 1
ATOM 2190 O O . GLY A 1 307 ? -17.838 -3.768 54.957 1.00 61.62 307 GLY A O 1
ATOM 2191 N N . SER A 1 308 ? -18.996 -5.517 55.763 1.00 56.12 308 SER A N 1
ATOM 2192 C CA . SER A 1 308 ? -18.615 -5.337 57.169 1.00 56.12 308 SER A CA 1
ATOM 2193 C C . SER A 1 308 ? -17.240 -5.970 57.428 1.00 56.12 308 SER A C 1
ATOM 2195 O O . SER A 1 308 ? -17.076 -7.186 57.317 1.00 56.12 308 SER A O 1
ATOM 2197 N N . PHE A 1 309 ? -16.230 -5.170 57.781 1.00 55.44 309 PHE A N 1
ATOM 2198 C CA . PHE A 1 309 ? -14.888 -5.680 58.092 1.00 55.44 309 PHE A CA 1
ATOM 2199 C C . PHE A 1 309 ? -14.750 -6.017 59.581 1.00 55.44 309 PHE A C 1
ATOM 2201 O O . PHE A 1 309 ? -14.948 -5.167 60.446 1.00 55.44 309 PHE A O 1
ATOM 2208 N N . SER A 1 310 ? -14.338 -7.250 59.896 1.00 60.44 310 SER A N 1
ATOM 2209 C CA . SER A 1 310 ? -14.077 -7.681 61.276 1.00 60.44 310 SER A CA 1
ATOM 2210 C C . SER A 1 310 ? -12.699 -8.335 61.433 1.00 60.44 310 SER A C 1
ATOM 2212 O O . SER A 1 310 ? -12.595 -9.525 61.711 1.00 60.44 310 SER A O 1
ATOM 2214 N N . ASP A 1 311 ? -11.636 -7.539 61.299 1.00 76.88 311 ASP A N 1
ATOM 2215 C CA . ASP A 1 311 ? -10.246 -7.933 61.592 1.00 76.88 311 ASP A CA 1
ATOM 2216 C C . ASP A 1 311 ? -9.691 -7.071 62.736 1.00 76.88 311 ASP A C 1
ATOM 2218 O O . ASP A 1 311 ? -9.936 -5.865 62.772 1.00 76.88 311 ASP A O 1
ATOM 2222 N N . ILE A 1 312 ? -8.950 -7.669 63.677 1.00 78.81 312 ILE A N 1
ATOM 2223 C CA . ILE A 1 312 ? -8.382 -6.951 64.829 1.00 78.81 312 ILE A CA 1
ATOM 2224 C C . ILE A 1 312 ? -7.400 -5.847 64.409 1.00 78.81 312 ILE A C 1
ATOM 2226 O O . ILE A 1 312 ? -7.335 -4.812 65.059 1.00 78.81 312 ILE A O 1
ATOM 2230 N N . ARG A 1 313 ? -6.683 -6.023 63.292 1.00 76.25 313 ARG A N 1
ATOM 2231 C CA . ARG A 1 313 ? -5.721 -5.042 62.757 1.00 76.25 313 ARG A CA 1
ATOM 2232 C C . ARG A 1 313 ? -6.402 -3.816 62.155 1.00 76.25 313 ARG A C 1
ATOM 2234 O O . ARG A 1 313 ? -5.760 -2.787 61.985 1.00 76.25 313 ARG A O 1
ATOM 2241 N N . LEU A 1 314 ? -7.685 -3.939 61.813 1.00 66.62 314 LEU A N 1
ATOM 2242 C CA . LEU A 1 314 ? -8.511 -2.852 61.287 1.00 66.62 314 LEU A CA 1
ATOM 2243 C C . LEU A 1 314 ? -9.293 -2.135 62.402 1.00 66.62 314 LEU A C 1
ATOM 2245 O O . LEU A 1 314 ? -10.077 -1.236 62.109 1.00 66.62 314 LEU A O 1
ATOM 2249 N N . LYS A 1 315 ? -9.100 -2.528 63.670 1.00 76.25 315 LYS A N 1
ATOM 2250 C CA . LYS A 1 315 ? -9.801 -1.993 64.844 1.00 76.25 315 LYS A CA 1
ATOM 2251 C C . LYS A 1 315 ? -8.792 -1.357 65.803 1.00 76.25 315 LYS A C 1
ATOM 2253 O O . LYS A 1 315 ? -7.735 -1.921 66.067 1.00 76.25 315 LYS A O 1
ATOM 2258 N N . ASN A 1 316 ? -9.119 -0.192 66.350 1.00 78.94 316 ASN A N 1
ATOM 2259 C CA . ASN A 1 316 ? -8.381 0.430 67.451 1.00 78.94 316 ASN A CA 1
ATOM 2260 C C . ASN A 1 316 ? -9.282 0.498 68.698 1.00 78.94 316 ASN A C 1
ATOM 2262 O O . ASN A 1 316 ? -10.493 0.335 68.589 1.00 78.94 316 ASN A O 1
ATOM 2266 N N . THR A 1 317 ? -8.687 0.675 69.883 1.00 84.38 317 THR A N 1
ATOM 2267 C CA . THR A 1 317 ? -9.422 0.841 71.157 1.00 84.38 317 THR A CA 1
ATOM 2268 C C . THR A 1 317 ? -10.432 -0.286 71.430 1.00 84.38 317 THR A C 1
ATOM 2270 O O . THR A 1 317 ? -11.628 -0.066 71.599 1.00 84.38 317 THR A O 1
ATOM 2273 N N . ILE A 1 318 ? -9.946 -1.527 71.456 1.00 86.38 318 ILE A N 1
ATOM 2274 C CA . ILE A 1 318 ? -10.785 -2.715 71.654 1.00 86.38 318 ILE A CA 1
ATOM 2275 C C . ILE A 1 318 ? -11.011 -2.923 73.150 1.00 86.38 318 ILE A C 1
ATOM 2277 O O . ILE A 1 318 ? -10.116 -3.382 73.860 1.00 86.38 318 ILE A O 1
ATOM 2281 N N . THR A 1 319 ? -12.209 -2.599 73.626 1.00 85.88 319 THR A N 1
ATOM 2282 C CA . THR A 1 319 ? -12.642 -2.868 74.999 1.00 85.88 319 THR A CA 1
ATOM 2283 C C . THR A 1 319 ? -13.648 -4.021 75.030 1.00 85.88 319 THR A C 1
ATOM 2285 O O . THR A 1 319 ? -14.409 -4.205 74.075 1.00 85.88 319 THR A O 1
ATOM 2288 N N . PRO A 1 320 ? -13.670 -4.833 76.103 1.00 83.69 320 PRO A N 1
ATOM 2289 C CA . PRO A 1 320 ? -14.723 -5.818 76.293 1.00 83.69 320 PRO A CA 1
ATOM 2290 C C . PRO A 1 320 ? -16.092 -5.137 76.302 1.00 83.69 320 PRO A C 1
ATOM 2292 O O . PRO A 1 320 ? -16.321 -4.191 77.053 1.00 83.69 320 PRO A O 1
ATOM 2295 N N . PHE A 1 321 ? -17.003 -5.639 75.478 1.00 83.44 321 PHE A N 1
ATOM 2296 C CA . PHE A 1 321 ? -18.386 -5.195 75.472 1.00 83.44 321 PHE A CA 1
ATOM 2297 C C . PHE A 1 321 ? -19.169 -5.965 76.543 1.00 83.44 321 PHE A C 1
ATOM 2299 O O . PHE A 1 321 ? -19.347 -7.178 76.436 1.00 83.44 321 PHE A O 1
ATOM 2306 N N . THR A 1 322 ? -19.583 -5.276 77.607 1.00 83.94 322 THR A N 1
ATOM 2307 C CA . THR A 1 322 ? -20.123 -5.893 78.834 1.00 83.94 322 THR A CA 1
ATOM 2308 C C . THR A 1 322 ? -21.645 -5.999 78.874 1.00 83.94 322 THR A C 1
ATOM 2310 O O . THR A 1 322 ? -22.179 -6.753 79.680 1.00 83.94 322 THR A O 1
ATOM 2313 N N . ASP A 1 323 ? -22.345 -5.294 77.989 1.00 83.94 323 ASP A N 1
ATOM 2314 C CA . ASP A 1 323 ? -23.809 -5.192 77.979 1.00 83.94 323 ASP A CA 1
ATOM 2315 C C . ASP A 1 323 ? -24.528 -6.503 77.610 1.00 83.94 323 ASP A C 1
ATOM 2317 O O . ASP A 1 323 ? -25.702 -6.681 77.935 1.00 83.94 323 ASP A O 1
ATOM 2321 N N . GLY A 1 324 ? -23.830 -7.425 76.936 1.00 80.25 324 GLY A N 1
ATOM 2322 C CA . GLY A 1 324 ? -24.392 -8.557 76.191 1.00 80.25 324 GLY A CA 1
ATOM 2323 C C . GLY A 1 324 ? -25.615 -9.235 76.819 1.00 80.25 324 GLY A C 1
ATOM 2324 O O . GLY A 1 324 ? -26.707 -9.160 76.263 1.00 80.25 324 GLY A O 1
ATOM 2325 N N . LEU A 1 325 ? -25.464 -9.904 77.968 1.00 83.62 325 LEU A N 1
ATOM 2326 C CA . LEU A 1 325 ? -26.556 -10.706 78.540 1.00 83.62 325 LEU A CA 1
ATOM 2327 C C . LEU A 1 325 ? -27.700 -9.853 79.113 1.00 83.62 325 LEU A C 1
ATOM 2329 O O . LEU A 1 325 ? -28.867 -10.233 78.997 1.00 83.62 325 LEU A O 1
ATOM 2333 N N . ASP A 1 326 ? -27.381 -8.705 79.707 1.00 84.69 326 ASP A N 1
ATOM 2334 C CA . ASP A 1 326 ? -28.375 -7.823 80.325 1.00 84.69 326 ASP A CA 1
ATOM 2335 C C . ASP A 1 326 ? -29.215 -7.085 79.283 1.00 84.69 326 ASP A C 1
ATOM 2337 O O . ASP A 1 326 ? -30.400 -6.838 79.507 1.00 84.69 326 ASP A O 1
ATOM 2341 N N . VAL A 1 327 ? -28.627 -6.780 78.126 1.00 86.62 327 VAL A N 1
ATOM 2342 C CA . VAL A 1 327 ? -29.346 -6.233 76.974 1.00 86.62 327 VAL A CA 1
ATOM 2343 C C . VAL A 1 327 ? -30.185 -7.309 76.297 1.00 86.62 327 VAL A C 1
ATOM 2345 O O . VAL A 1 327 ? -31.365 -7.066 76.056 1.00 86.62 327 VAL A O 1
ATOM 2348 N N . ILE A 1 328 ? -29.648 -8.519 76.082 1.00 85.81 328 ILE A N 1
ATOM 2349 C CA . ILE A 1 328 ? -30.405 -9.640 75.491 1.00 85.81 328 ILE A CA 1
ATOM 2350 C C . ILE A 1 328 ? -31.683 -9.932 76.289 1.00 85.81 328 ILE A C 1
ATOM 2352 O O . ILE A 1 328 ? -32.733 -10.165 75.698 1.00 85.81 328 ILE A O 1
ATOM 2356 N N . ARG A 1 329 ? -31.624 -9.868 77.625 1.00 87.62 329 ARG A N 1
ATOM 2357 C CA . ARG A 1 329 ? -32.791 -10.077 78.503 1.00 87.62 329 ARG A CA 1
ATOM 2358 C C . ARG A 1 329 ? -33.875 -9.005 78.384 1.00 87.62 329 ARG A C 1
ATOM 2360 O O . ARG A 1 329 ? -35.008 -9.267 78.772 1.00 87.62 329 ARG A O 1
ATOM 2367 N N . LYS A 1 330 ? -33.530 -7.813 77.898 1.00 89.81 330 LYS A N 1
ATOM 2368 C CA . LYS A 1 330 ? -34.463 -6.697 77.695 1.00 89.81 330 LYS A CA 1
ATOM 2369 C C . LYS A 1 330 ? -35.032 -6.662 76.275 1.00 89.81 330 LYS A C 1
ATOM 2371 O O . LYS A 1 330 ? -35.920 -5.857 76.011 1.00 89.81 330 LYS A O 1
ATOM 2376 N N . LEU A 1 331 ? -34.532 -7.506 75.368 1.00 89.19 331 LEU A N 1
ATOM 2377 C CA . LEU A 1 331 ? -35.081 -7.624 74.022 1.00 89.19 331 LEU A CA 1
ATOM 2378 C C . LEU A 1 331 ? -36.468 -8.261 74.075 1.00 89.19 331 LEU A C 1
ATOM 2380 O O . LEU A 1 331 ? -36.701 -9.215 74.815 1.00 89.19 331 LEU A O 1
ATOM 2384 N N . ASN A 1 332 ? -37.362 -7.760 73.229 1.00 91.00 332 ASN A N 1
ATOM 2385 C CA . ASN A 1 332 ? -38.696 -8.298 73.019 1.00 91.00 332 ASN A CA 1
ATOM 2386 C C . ASN A 1 332 ? -38.780 -8.888 71.600 1.00 91.00 332 ASN A C 1
ATOM 2388 O O . ASN A 1 332 ? -39.020 -8.152 70.639 1.00 91.00 332 ASN A O 1
ATOM 2392 N N . PRO A 1 333 ? -38.508 -10.194 71.414 1.00 92.75 333 PRO A N 1
ATOM 2393 C CA . PRO A 1 333 ? -38.653 -10.828 70.114 1.00 92.75 333 PRO A CA 1
ATOM 2394 C C . PRO A 1 333 ? -40.117 -10.825 69.683 1.00 92.75 333 PRO A C 1
ATOM 2396 O O . PRO A 1 333 ? -41.002 -11.255 70.420 1.00 92.75 333 PRO A O 1
ATOM 2399 N N . VAL A 1 334 ? -40.366 -10.400 68.452 1.00 94.25 334 VAL A N 1
ATOM 2400 C CA . VAL A 1 334 ? -41.692 -10.374 67.842 1.00 94.25 334 VAL A CA 1
ATOM 2401 C C . VAL A 1 334 ? -41.712 -11.231 66.587 1.00 94.25 334 VAL A C 1
ATOM 2403 O O . VAL A 1 334 ? -40.687 -11.492 65.952 1.00 94.25 334 VAL A O 1
ATOM 2406 N N . THR A 1 335 ? -42.908 -11.646 66.188 1.00 94.94 335 THR A N 1
ATOM 2407 C CA . THR A 1 335 ? -43.129 -12.187 64.846 1.00 94.94 335 THR A CA 1
ATOM 2408 C C . THR A 1 335 ? -43.944 -11.209 64.029 1.00 94.94 335 THR A C 1
ATOM 2410 O O . THR A 1 335 ? -44.931 -10.683 64.539 1.00 94.94 335 THR A O 1
ATOM 2413 N N . TYR A 1 336 ? -43.572 -11.002 62.773 1.00 91.75 336 TYR A N 1
ATOM 2414 C CA . TYR A 1 336 ? -44.213 -10.015 61.910 1.00 91.75 336 TYR A CA 1
ATOM 2415 C C . TYR A 1 336 ? -44.290 -10.504 60.461 1.00 91.75 336 TYR A C 1
ATOM 2417 O O . TYR A 1 336 ? -43.594 -11.438 60.065 1.00 91.75 336 TYR A O 1
ATOM 2425 N N . TYR A 1 337 ? -45.154 -9.864 59.679 1.00 91.00 337 TYR A N 1
ATOM 2426 C CA . TYR A 1 337 ? -45.149 -9.924 58.221 1.00 91.00 337 TYR A CA 1
ATOM 2427 C C . TYR A 1 337 ? -44.797 -8.534 57.710 1.00 91.00 337 TYR A C 1
ATOM 2429 O O . TYR A 1 337 ? -45.203 -7.533 58.306 1.00 91.00 337 TYR A O 1
ATOM 2437 N N . TYR A 1 338 ? -44.043 -8.466 56.622 1.00 85.94 338 TYR A N 1
ATOM 2438 C CA . TYR A 1 338 ? -43.827 -7.202 55.936 1.00 85.94 338 TYR A CA 1
ATOM 2439 C C . TYR A 1 338 ? -45.132 -6.731 55.282 1.00 85.94 338 TYR A C 1
ATOM 2441 O O . TYR A 1 338 ? -45.927 -7.541 54.806 1.00 85.94 338 TYR A O 1
ATOM 2449 N N . ASN A 1 339 ? -45.367 -5.420 55.280 1.00 85.38 339 ASN A N 1
ATOM 2450 C CA . ASN A 1 339 ? -46.479 -4.818 54.551 1.00 85.38 339 ASN A CA 1
ATOM 2451 C C . ASN A 1 339 ? -46.063 -4.516 53.096 1.00 85.38 339 ASN A C 1
ATOM 2453 O O . ASN A 1 339 ? -44.912 -4.716 52.715 1.00 85.38 339 ASN A O 1
ATOM 2457 N N . ALA A 1 340 ? -46.995 -4.014 52.283 1.00 80.69 340 ALA A N 1
ATOM 2458 C CA . ALA A 1 340 ? -46.739 -3.708 50.872 1.00 80.69 340 ALA A CA 1
ATOM 2459 C C . ALA A 1 340 ? -45.723 -2.568 50.639 1.00 80.69 340 ALA A C 1
ATOM 2461 O O . ALA A 1 340 ? -45.230 -2.423 49.523 1.00 80.69 340 ALA A O 1
ATOM 2462 N N . ASP A 1 341 ? -45.399 -1.778 51.669 1.00 71.50 341 ASP A N 1
ATOM 2463 C CA . ASP A 1 341 ? -44.413 -0.694 51.576 1.00 71.50 341 ASP A CA 1
ATOM 2464 C C . ASP A 1 341 ? -42.968 -1.207 51.685 1.00 71.50 341 ASP A C 1
ATOM 2466 O O . ASP A 1 341 ? -42.021 -0.495 51.341 1.00 71.50 341 ASP A O 1
ATOM 2470 N N . ALA A 1 342 ? -42.780 -2.435 52.174 1.00 65.62 342 ALA A N 1
ATOM 2471 C CA . ALA A 1 342 ? -41.476 -3.059 52.319 1.00 65.62 342 ALA A CA 1
ATOM 2472 C C . ALA A 1 342 ? -41.086 -3.846 51.049 1.00 65.62 342 ALA A C 1
ATOM 2474 O O . ALA A 1 342 ? -41.917 -4.544 50.471 1.00 65.62 342 ALA A O 1
ATOM 2475 N N . PRO A 1 343 ? -39.806 -3.826 50.628 1.00 58.25 343 PRO A N 1
ATOM 2476 C CA . PRO A 1 343 ? -39.329 -4.512 49.420 1.00 58.25 343 PRO A CA 1
ATOM 2477 C C . PRO A 1 343 ? -39.140 -6.035 49.609 1.00 58.25 343 PRO A C 1
ATOM 2479 O O . PRO A 1 343 ? -38.317 -6.651 48.932 1.00 58.25 343 PRO A O 1
ATOM 2482 N N . PHE A 1 344 ? -39.867 -6.651 50.545 1.00 74.75 344 PHE A N 1
ATOM 2483 C CA . PHE A 1 344 ? -39.703 -8.047 50.962 1.00 74.75 344 PHE A CA 1
ATOM 2484 C C . PHE A 1 344 ? -41.026 -8.825 50.861 1.00 74.75 344 PHE A C 1
ATOM 2486 O O . PHE A 1 344 ? -42.092 -8.212 50.907 1.00 74.75 344 PHE A O 1
ATOM 2493 N N . PRO A 1 345 ? -40.991 -10.171 50.752 1.00 75.12 345 PRO A N 1
ATOM 2494 C CA . PRO A 1 345 ? -42.205 -10.985 50.694 1.00 75.12 345 PRO A CA 1
ATOM 2495 C C . PRO A 1 345 ? -43.138 -10.738 51.889 1.00 75.12 345 PRO A C 1
ATOM 2497 O O . PRO A 1 345 ? -42.728 -10.860 53.045 1.00 75.12 345 PRO A O 1
ATOM 2500 N N . THR A 1 346 ? -44.399 -10.415 51.597 1.00 85.62 346 THR A N 1
ATOM 2501 C CA . THR A 1 346 ? -45.430 -10.066 52.592 1.00 85.62 346 THR A CA 1
ATOM 2502 C C . THR A 1 346 ? -46.190 -11.283 53.125 1.00 85.62 346 THR A C 1
ATOM 2504 O O . THR A 1 346 ? -46.904 -11.190 54.118 1.00 85.62 346 THR A O 1
ATOM 2507 N N . ASP A 1 347 ? -46.014 -12.445 52.498 1.00 89.12 347 ASP A N 1
ATOM 2508 C CA . ASP A 1 347 ? -46.698 -13.708 52.791 1.00 89.12 347 ASP A CA 1
ATOM 2509 C C . ASP A 1 347 ? -45.883 -14.655 53.689 1.00 89.12 347 ASP A C 1
ATOM 2511 O O . ASP A 1 347 ? -46.353 -15.727 54.073 1.00 89.12 347 ASP A O 1
ATOM 2515 N N . LYS A 1 348 ? -44.661 -14.262 54.066 1.00 87.44 348 LYS A N 1
ATOM 2516 C CA . LYS A 1 348 ? -43.776 -15.061 54.920 1.00 87.44 348 LYS A CA 1
ATOM 2517 C C . LYS A 1 348 ? -43.652 -14.464 56.311 1.00 87.44 348 LYS A C 1
ATOM 2519 O O . LYS A 1 348 ? -43.147 -13.354 56.474 1.00 87.44 348 LYS A O 1
ATOM 2524 N N . LYS A 1 349 ? -44.032 -15.253 57.319 1.00 92.69 349 LYS A N 1
ATOM 2525 C CA . LYS A 1 349 ? -43.850 -14.906 58.730 1.00 92.69 349 LYS A CA 1
ATOM 2526 C C . LYS A 1 349 ? -42.361 -14.809 59.052 1.00 92.69 349 LYS A C 1
ATOM 2528 O O . LYS A 1 349 ? -41.623 -15.767 58.833 1.00 92.69 349 LYS A O 1
ATOM 2533 N N . GLN A 1 350 ? -41.949 -13.680 59.609 1.00 89.38 350 GLN A N 1
ATOM 2534 C CA . GLN A 1 350 ? -40.595 -13.431 60.089 1.00 89.38 350 GLN A CA 1
ATOM 2535 C C . GLN A 1 350 ? -40.555 -13.464 61.618 1.00 89.38 350 GLN A C 1
ATOM 2537 O O . GLN A 1 350 ? -41.569 -13.245 62.288 1.00 89.38 350 GLN A O 1
ATOM 2542 N N . VAL A 1 351 ? -39.370 -13.715 62.166 1.00 92.50 351 VAL A N 1
ATOM 2543 C CA . VAL A 1 351 ? -39.047 -13.524 63.585 1.00 92.50 351 VAL A CA 1
ATOM 2544 C C . VAL A 1 351 ? -37.976 -12.444 63.651 1.00 92.50 351 VAL A C 1
ATOM 2546 O O . VAL A 1 351 ? -37.001 -12.505 62.907 1.00 92.50 351 VAL A O 1
ATOM 2549 N N . GLY A 1 352 ? -38.146 -11.451 64.514 1.00 90.25 352 GLY A N 1
ATOM 2550 C CA . GLY A 1 352 ? -37.157 -10.393 64.677 1.00 90.25 352 GLY A CA 1
ATOM 2551 C C . GLY A 1 352 ? -37.443 -9.511 65.878 1.00 90.25 352 GLY A C 1
ATOM 2552 O O . GLY A 1 352 ? -38.124 -9.917 66.814 1.00 90.25 352 GLY A O 1
ATOM 2553 N N . ILE A 1 353 ? -36.902 -8.303 65.847 1.00 90.81 353 ILE A N 1
ATOM 2554 C CA . ILE A 1 353 ? -37.023 -7.288 66.894 1.00 90.81 353 ILE A CA 1
ATOM 2555 C C . ILE A 1 353 ? -37.385 -5.957 66.235 1.00 90.81 353 ILE A C 1
ATOM 2557 O O . ILE A 1 353 ? -37.003 -5.709 65.090 1.00 90.81 353 ILE A O 1
ATOM 2561 N N . ILE A 1 354 ? -38.135 -5.109 66.933 1.00 90.00 354 ILE A N 1
ATOM 2562 C CA . ILE A 1 354 ? -38.524 -3.792 66.423 1.00 90.00 354 ILE A CA 1
ATOM 2563 C C . ILE A 1 354 ? -37.389 -2.801 66.685 1.00 90.00 354 ILE A C 1
ATOM 2565 O O . ILE A 1 354 ? -36.933 -2.667 67.818 1.00 90.00 354 ILE A O 1
ATOM 2569 N N . ALA A 1 355 ? -36.933 -2.091 65.649 1.00 86.38 355 ALA A N 1
ATOM 2570 C CA . ALA A 1 355 ? -35.787 -1.182 65.753 1.00 86.38 355 ALA A CA 1
ATOM 2571 C C . ALA A 1 355 ? -36.011 -0.061 66.785 1.00 86.38 355 ALA A C 1
ATOM 2573 O O . ALA A 1 355 ? -35.097 0.280 67.526 1.00 86.38 355 ALA A O 1
ATOM 2574 N N . GLN A 1 356 ? -37.235 0.466 66.891 1.00 88.25 356 GLN A N 1
ATOM 2575 C CA . GLN A 1 356 ? -37.597 1.484 67.883 1.00 88.25 356 GLN A CA 1
ATOM 2576 C C . GLN A 1 356 ? -37.550 0.945 69.319 1.00 88.25 356 GLN A C 1
ATOM 2578 O O . GLN A 1 356 ? -37.164 1.673 70.228 1.00 88.25 356 GLN A O 1
ATOM 2583 N N . GLU A 1 357 ? -37.911 -0.325 69.531 1.00 89.50 357 GLU A N 1
ATOM 2584 C CA . GLU A 1 357 ? -37.784 -0.968 70.845 1.00 89.50 357 GLU A CA 1
ATOM 2585 C C . GLU A 1 357 ? -36.309 -1.235 71.167 1.00 89.50 357 GLU A C 1
ATOM 2587 O O . GLU A 1 357 ? -35.856 -0.918 72.268 1.00 89.50 357 GLU A O 1
ATOM 2592 N N . LEU A 1 358 ? -35.534 -1.728 70.189 1.00 88.00 358 LEU A N 1
ATOM 2593 C CA . LEU A 1 358 ? -34.097 -1.953 70.347 1.00 88.00 358 LEU A CA 1
ATOM 2594 C C . LEU A 1 358 ? -33.351 -0.658 70.689 1.00 88.00 358 LEU A C 1
ATOM 2596 O O . LEU A 1 358 ? -32.455 -0.685 71.525 1.00 88.00 358 LEU A O 1
ATOM 2600 N N . GLU A 1 359 ? -33.745 0.475 70.106 1.00 88.38 359 GLU A N 1
ATOM 2601 C CA . GLU A 1 359 ? -33.118 1.775 70.366 1.00 88.38 359 GLU A CA 1
ATOM 2602 C C . GLU A 1 359 ? -33.133 2.135 71.862 1.00 88.38 359 GLU A C 1
ATOM 2604 O O . GLU A 1 359 ? -32.177 2.707 72.379 1.00 88.38 359 GLU A O 1
ATOM 2609 N N . THR A 1 360 ? -34.195 1.760 72.583 1.00 88.12 360 THR A N 1
ATOM 2610 C CA . THR A 1 360 ? -34.335 2.072 74.016 1.00 88.12 360 THR A CA 1
ATOM 2611 C C . THR A 1 360 ? -33.404 1.262 74.919 1.00 88.12 360 THR A C 1
ATOM 2613 O O . THR A 1 360 ? -33.069 1.712 76.015 1.00 88.12 360 THR A O 1
ATOM 2616 N N . VAL A 1 361 ? -32.974 0.079 74.473 1.00 88.94 361 VAL A N 1
ATOM 2617 C CA . VAL A 1 361 ? -32.189 -0.876 75.278 1.00 88.94 361 VAL A CA 1
ATOM 2618 C C . VAL A 1 361 ? -30.750 -1.040 74.787 1.00 88.94 361 VAL A C 1
ATOM 2620 O O . VAL A 1 361 ? -29.875 -1.360 75.586 1.00 88.94 361 VAL A O 1
ATOM 2623 N N . ALA A 1 362 ? -30.502 -0.802 73.499 1.00 88.44 362 ALA A N 1
ATOM 2624 C CA . ALA A 1 362 ? -29.210 -0.878 72.826 1.00 88.44 362 ALA A CA 1
ATOM 2625 C C . ALA A 1 362 ? -29.120 0.215 71.740 1.00 88.44 362 ALA A C 1
ATOM 2627 O O . ALA A 1 362 ? -29.089 -0.092 70.545 1.00 88.44 362 ALA A O 1
ATOM 2628 N N . PRO A 1 363 ? -29.076 1.505 72.126 1.00 86.38 363 PRO A N 1
ATOM 2629 C CA . PRO A 1 363 ? -29.108 2.621 71.175 1.00 86.38 363 PRO A CA 1
ATOM 2630 C C . PRO A 1 363 ? -27.952 2.590 70.167 1.00 86.38 363 PRO A C 1
ATOM 2632 O O . PRO A 1 363 ? -28.091 3.084 69.059 1.00 86.38 363 PRO A O 1
ATOM 2635 N N . TYR A 1 364 ? -26.824 1.966 70.514 1.00 83.81 364 TYR A N 1
ATOM 2636 C CA . TYR A 1 364 ? -25.665 1.793 69.630 1.00 83.81 364 TYR A CA 1
ATOM 2637 C C . TYR A 1 364 ? -25.873 0.762 68.505 1.00 83.81 364 TYR A C 1
ATOM 2639 O O . TYR A 1 364 ? -25.032 0.665 67.620 1.00 83.81 364 TYR A O 1
ATOM 2647 N N . MET A 1 365 ? -26.953 -0.026 68.528 1.00 82.75 365 MET A N 1
ATOM 2648 C CA . MET A 1 365 ? -27.307 -0.964 67.451 1.00 82.75 365 MET A CA 1
ATOM 2649 C C . MET A 1 365 ? -28.311 -0.370 66.457 1.00 82.75 365 MET A C 1
ATOM 2651 O O . MET A 1 365 ? -28.766 -1.074 65.555 1.00 82.75 365 MET A O 1
ATOM 2655 N N . VAL A 1 366 ? -28.696 0.897 66.628 1.00 80.75 366 VAL A N 1
ATOM 2656 C CA . VAL A 1 366 ? -29.766 1.539 65.869 1.00 80.75 366 VAL A CA 1
ATOM 2657 C C . VAL A 1 366 ? -29.324 2.925 65.412 1.00 80.75 366 VAL A C 1
ATOM 2659 O O . VAL A 1 366 ? -28.937 3.768 66.214 1.00 80.75 366 VAL A O 1
ATOM 2662 N N . GLU A 1 367 ? -29.431 3.187 64.115 1.00 75.56 367 GLU A N 1
ATOM 2663 C CA . GLU A 1 367 ? -29.140 4.485 63.517 1.00 75.56 367 GLU A CA 1
ATOM 2664 C C . GLU A 1 367 ? -30.421 5.152 63.008 1.00 75.56 367 GLU A C 1
ATOM 2666 O O . GLU A 1 367 ? -31.318 4.526 62.433 1.00 75.56 367 GLU A O 1
ATOM 2671 N N . LYS A 1 368 ? -30.509 6.468 63.215 1.00 64.94 368 LYS A N 1
ATOM 2672 C CA . LYS A 1 368 ? -31.605 7.296 62.702 1.00 64.94 368 LYS A CA 1
ATOM 2673 C C . LYS A 1 368 ? -31.193 7.922 61.380 1.00 64.94 368 LYS A C 1
ATOM 2675 O O . LYS A 1 368 ? -30.521 8.953 61.367 1.00 64.94 368 LYS A O 1
ATOM 2680 N N . ASN A 1 369 ? -31.639 7.337 60.274 1.00 56.28 369 ASN A N 1
ATOM 2681 C CA . ASN A 1 369 ? -31.452 7.926 58.953 1.00 56.28 369 ASN A CA 1
ATOM 2682 C C . ASN A 1 369 ? -32.603 8.882 58.601 1.00 56.28 369 ASN A C 1
ATOM 2684 O O . ASN A 1 369 ? -33.762 8.667 58.949 1.00 56.28 369 ASN A O 1
ATOM 2688 N N . LYS A 1 370 ? -32.280 9.983 57.908 1.00 46.47 370 LYS A N 1
ATOM 2689 C CA . LYS A 1 370 ? -33.255 11.030 57.540 1.00 46.47 370 LYS A CA 1
ATOM 2690 C C . LYS A 1 370 ? -34.134 10.679 56.335 1.00 46.47 370 LYS A C 1
ATOM 2692 O O . LYS A 1 370 ? -35.038 11.449 56.016 1.00 46.47 370 LYS A O 1
ATOM 2697 N N . GLU A 1 371 ? -33.924 9.547 55.670 1.00 39.75 371 GLU A N 1
ATOM 2698 C CA . GLU A 1 371 ? -34.807 9.137 54.578 1.00 39.75 371 GLU A CA 1
ATOM 2699 C C . GLU A 1 371 ? -36.118 8.565 55.134 1.00 39.75 371 GLU A C 1
ATOM 2701 O O . GLU A 1 371 ? -36.154 7.520 55.779 1.00 39.75 371 GLU A O 1
ATOM 2706 N N . LYS A 1 372 ? -37.211 9.306 54.908 1.00 48.56 372 LYS A N 1
ATOM 2707 C CA . LYS A 1 372 ? -38.597 8.966 55.290 1.00 48.56 372 LYS A CA 1
ATOM 2708 C C . LYS A 1 372 ? -38.866 8.774 56.794 1.00 48.56 372 LYS A C 1
ATOM 2710 O O . LYS A 1 372 ? -39.914 8.250 57.155 1.00 48.56 372 LYS A O 1
ATOM 2715 N N . GLY A 1 373 ? -37.971 9.233 57.673 1.00 54.19 373 GLY A N 1
ATOM 2716 C CA . GLY A 1 373 ? -38.170 9.174 59.129 1.00 54.19 373 GLY A CA 1
ATOM 2717 C C . GLY A 1 373 ? -38.116 7.758 59.713 1.00 54.19 373 GLY A C 1
ATOM 2718 O O . GLY A 1 373 ? -38.678 7.519 60.780 1.00 54.19 373 GLY A O 1
ATOM 2719 N N . MET A 1 374 ? -37.473 6.821 59.012 1.00 56.66 374 MET A N 1
ATOM 2720 C CA . MET A 1 374 ? -37.350 5.433 59.448 1.00 56.66 374 MET A CA 1
ATOM 2721 C C . MET A 1 374 ? -36.102 5.224 60.313 1.00 56.66 374 MET A C 1
ATOM 2723 O O . MET A 1 374 ? -35.009 5.685 59.991 1.00 56.66 374 MET A O 1
ATOM 2727 N N . THR A 1 375 ? -36.274 4.477 61.401 1.00 54.12 375 THR A N 1
ATOM 2728 C CA . THR A 1 375 ? -35.191 4.016 62.276 1.00 54.12 375 THR A CA 1
ATOM 2729 C C . THR A 1 375 ? -34.716 2.636 61.805 1.00 54.12 375 THR A C 1
ATOM 2731 O O . THR A 1 375 ? -35.548 1.742 61.636 1.00 54.12 375 THR A O 1
ATOM 2734 N N . THR A 1 376 ? -33.411 2.440 61.590 1.00 57.84 376 THR A N 1
ATOM 2735 C CA . THR A 1 376 ? -32.833 1.185 61.061 1.00 57.84 376 THR A CA 1
ATOM 2736 C C . THR A 1 376 ? -31.711 0.656 61.953 1.00 57.84 376 THR A C 1
ATOM 2738 O O . THR A 1 376 ? -31.137 1.409 62.732 1.00 57.84 376 THR A O 1
ATOM 2741 N N . PHE A 1 377 ? -31.376 -0.634 61.855 1.00 65.50 377 PHE A N 1
ATOM 2742 C CA . PHE A 1 377 ? -30.206 -1.181 62.556 1.00 65.50 377 PHE A CA 1
ATOM 2743 C C . PHE A 1 377 ? -28.911 -0.537 62.034 1.00 65.50 377 PHE A C 1
ATOM 2745 O O . PHE A 1 377 ? -28.814 -0.249 60.841 1.00 65.50 377 PHE A O 1
ATOM 2752 N N . ALA A 1 378 ? -27.949 -0.302 62.928 1.00 56.94 378 ALA A N 1
ATOM 2753 C CA . ALA A 1 378 ? -26.620 0.207 62.589 1.00 56.94 378 ALA A CA 1
ATOM 2754 C C . ALA A 1 378 ? -25.864 -0.817 61.718 1.00 56.94 378 ALA A C 1
ATOM 2756 O O . ALA A 1 378 ? -25.927 -2.019 61.998 1.00 56.94 378 ALA A O 1
ATOM 2757 N N . SER A 1 379 ? -25.200 -0.351 60.654 1.00 51.69 379 SER A N 1
ATOM 2758 C CA . SER A 1 379 ? -24.517 -1.184 59.641 1.00 51.69 379 SER A CA 1
ATOM 2759 C C . SER A 1 379 ? -23.051 -1.472 59.942 1.00 51.69 379 SER A C 1
ATOM 2761 O O . SER A 1 379 ? -22.363 -0.509 60.350 1.00 51.69 379 SER A O 1
#

pLDDT: mean 89.62, std 12.2, range [39.75, 98.88]

Secondary structure (DSSP, 8-state):
-EESSS-EE-STT-EEESTT-EE-STT-EEESTT-EE-STT-EEEEES-EE-STT-EEEEES-EE-STT-EE-SBS-EE-STT-EEEEES--------SSS--TT-EEEEEEE--BTTB--EEEEEETTS-EEESS-SS-SSSEEE-S-SEEEEEEE--SSS--EEEEEETTEEEEE-SSTT--EEEEEEETTEEEEEEEE-TTS-EEES-SS-SSSEEE---TT-PPP-------SSS-EEEEEEEESTTSTT-EEEEEEEEEE-STT-EEEEEEEPPSSTT-SS--EEEEEEETTEEEETTEEES----GGG--S------HHHHHTT---EEE---TTSSS-SSS-EEE--HHHHHHH-GGGEEE-SSTT-EEE--

Radius of gyration: 44.04 Å; chains: 1; bounding box: 82×47×133 Å